Protein AF-0000000078062087 (afdb_homodimer)

Sequence (558 aa):
MLTITIFLFLLKEYSCYLVLPKPLDKKPLLRSPVNNGPIPEYFDWRDRDAVSPVVNQGVCAACWAFATTATIESHRKIYLEVKEKLSEQFLIDCDDAGMGCRDGSMLQAYANMIIKSGGILRNVDYYPYAEEQRECRWNAVLNHHATNYTTRWFENGPKPHPRPVPVVGFRRVIRDEDVMARYLYRHGPLSAAINSASMDNYTGGIDEPTEKSCSPSGLNHAVEIVGYNVYEDENGNRTPYWIIKNSWGAGWGENGYYYLVRGRNACGIASDVSFPIVGMLTITIFLFLLKEYSCYLVLPKPLDKKPLLRSPVNNGPIPEYFDWRDRDAVSPVVNQGVCAACWAFATTATIESHRKIYLEVKEKLSEQFLIDCDDAGMGCRDGSMLQAYANMIIKSGGILRNVDYYPYAEEQRECRWNAVLNHHATNYTTRWFENGPKPHPRPVPVVGFRRVIRDEDVMARYLYRHGPLSAAINSASMDNYTGGIDEPTEKSCSPSGLNHAVEIVGYNVYEDENGNRTPYWIIKNSWGAGWGENGYYYLVRGRNACGIASDVSFPIVG

Solvent-accessible surface area (backbone atoms only — not comparable to full-atom values): 30033 Å² total; per-residue (Å²): 136,84,82,78,78,76,77,73,74,73,74,70,78,52,56,51,52,55,33,56,70,61,68,87,67,91,64,76,56,81,73,65,63,81,41,85,68,82,80,65,72,60,48,52,41,65,80,67,71,30,54,73,81,60,42,60,46,73,89,24,44,32,38,28,37,48,15,45,45,49,33,49,35,18,42,32,24,69,76,66,71,40,89,66,63,58,29,43,37,53,47,32,26,54,37,79,88,36,54,20,41,71,32,50,32,49,66,56,49,54,41,44,19,46,66,70,61,41,22,48,41,37,32,90,66,49,68,72,77,71,64,55,59,50,80,58,76,72,65,56,30,59,38,72,66,22,68,59,77,46,45,60,58,63,92,71,82,75,66,80,57,74,67,43,49,40,32,38,28,38,33,55,45,57,43,37,59,69,58,45,50,47,44,33,65,18,67,33,48,30,26,24,30,22,21,54,62,58,57,77,74,49,66,62,68,76,42,74,72,50,59,88,67,17,38,46,84,52,41,71,39,37,27,26,38,44,32,36,36,65,46,66,50,98,86,66,51,74,46,41,26,34,36,28,45,41,49,69,21,47,84,32,42,55,67,14,29,46,38,35,45,51,81,71,46,47,22,13,45,34,36,30,27,30,38,73,33,60,92,136,84,81,78,76,75,77,74,75,73,74,70,79,56,56,52,51,56,29,57,68,61,68,86,66,90,64,76,56,82,72,63,67,80,42,85,69,83,80,64,74,59,48,53,41,65,81,68,72,29,55,73,79,59,42,62,46,76,89,25,45,34,39,28,37,47,15,45,46,48,33,47,36,19,41,33,24,70,76,65,70,40,88,66,61,58,30,42,37,52,44,32,25,54,38,80,88,34,55,21,42,69,30,50,31,49,66,58,48,54,41,42,18,46,66,69,61,40,23,47,41,39,31,90,67,49,68,71,78,71,63,59,58,49,78,55,74,72,60,56,29,63,36,68,63,22,63,59,76,46,46,58,61,64,90,73,82,79,65,82,56,75,66,43,49,38,31,38,29,38,35,55,46,56,43,36,59,69,58,44,52,47,44,34,63,18,67,32,46,30,26,25,30,22,22,53,61,59,56,77,76,49,67,61,68,76,42,75,70,49,58,88,68,18,38,45,83,52,41,68,40,39,27,25,38,43,30,36,36,64,46,65,48,99,86,65,52,73,45,42,26,36,34,27,44,41,49,68,22,46,84,32,42,54,68,14,29,46,36,34,43,51,82,72,46,48,21,13,45,33,34,30,28,31,38,73,33,62,91

pLDDT: mean 82.26, std 23.61, range [23.27, 98.94]

Secondary structure (DSSP, 8-state):
-----------------PPPPPPSS---SS---S--SPPPS-EEGGGGT-SPPP-B-TTS--HHHHHHHHHHHHHHHHHH-----B-HHHHHHH-SSS-TTS---HHHHHHHIIIIISEE-BGGGSPPP-SS-----------TT-SS------SSS----PPPEEEEEEEEE-S-HHHHHHHHHHH--EEEEE-GGGGGG--SSEE---TTTS-TT---EEEEEEEEEEEE-TT--EEEEEEEE-SB-TTSTBTTEEEEE-SS-GGGTTSSEEEEEE-/-----------------PPPPPPSS---SS---S--SPPPS-EEGGGGT-SPPP-B-TTS--HHHHHHHHHHHHHHHHHH-----B-HHHHHHH-SSS-TTS---HHHHHHHIIIIISEE-BGGGSPPP-SS-----------TT-SS------SSS----PPPEEEEEEEEE-S-HHHHHHHHHHH--EEEEE-GGGGGG--SSEE---TTTS-TT---EEEEEEEEEEEE-TT--EEEEEEEE-SB-TTSTBTTEEEEE-SS-GGGTTSSEEEEEE-

Foldseek 3Di:
DDPPPPPPPPPPPPLQDDDADDPPDPQDQPQFFPDDDDQDQWDFCVVVVLFDAAAALPQQLLLLLVLLQRQLQSLCCSRVVDHFAFASLLLLAPQPVAVRRPDDHNVSSLVCCQRFQQATGGCVLDDHNDSGYDHNPQQQVSVVSPPPSQPPDDDDDSPRRTHHFGFNWKDWFALFLVSVSVCCNGRHKKKWWFQCQQQVPAAEDEDEDDCVSAPLVRTRHIWIFRIKHWDADPVGDIWIWTWIAAHNALNGHPRRIHTYTDDPCGRNRSVTMMGIRGD/DPPPPPPPPPPPPPLQDDDADDPPDPDDQPQFFPDDDDQDQWDFCVVVVLFDAAAALPQQQLLLLVLLQRQLQSLCCVRVVDHFAFASLLLLAPQPVAVRRPDDHNVSSLVCCQRFQQATFGCVLDDHNDSGYDHNPQQQVSVSNPPDSCPPDDPDDRDRRTHHFGFNWKDWFALFLVSVSVCCNGRHKKKWWFQCQQQVPAAEDEDEDDCVSAPLVRTRHIWIFRIKHWDADPVGDIWIWTWIAAHNALNGHPRRIHTYTDDPCGRNRSVTMMGIRGD

Radius of gyration: 24.61 Å; Cα contacts (8 Å, |Δi|>4): 1287; chains: 2; bounding box: 65×93×92 Å

Organism: Helicoverpa armigera (NCBI:txid29058)

InterPro domains:
  IPR000668 Peptidase C1A, papain C-terminal [PF00112] (39-277)
  IPR000668 Peptidase C1A, papain C-terminal [PR00705] (57-72)
  IPR000668 Peptidase C1A, papain C-terminal [PR00705] (221-231)
  IPR000668 Peptidase C1A, papain C-terminal [PR00705] (241-247)
  IPR000668 Peptidase C1A, papain C-terminal [SM00645] (39-277)
  IPR013128 Peptidase C1A [PTHR12411] (42-270)
  IPR025660 Cysteine peptidase, histidine active site [PS00639] (219-229)
  IPR025661 Cysteine peptidase, asparagine active site [PS00640] (241-260)
  IPR038765 Papain-like cysteine peptidase superfamily [SSF54001] (11-276)
  IPR039417 Papain-like cysteine endopeptidase [cd02248] (40-276)

Nearest PDB structures (foldseek):
  1m6d-assembly1_B  TM=9.465E-01  e=9.295E-25  Homo sapiens
  1vsn-assembly1_A  TM=9.013E-01  e=5.632E-22  Homo sapiens
  4qrg-assembly1_A  TM=8.751E-01  e=4.468E-20  Carica papaya
  7pck-assembly2_B  TM=8.131E-01  e=2.627E-21  Homo sapiens
  5z5o-assembly1_A  TM=8.211E-01  e=4.574E-21  Homo sapiens

Structure (mmCIF, N/CA/C/O backbone):
data_AF-0000000078062087-model_v1
#
loop_
_entity.id
_entity.type
_entity.pdbx_description
1 polymer 'Peptidase C1A papain C-terminal domain-containing protein'
#
loop_
_atom_site.group_PDB
_atom_site.id
_atom_site.type_symbol
_atom_site.label_atom_id
_atom_site.label_alt_id
_atom_site.label_comp_id
_atom_site.label_asym_id
_atom_site.label_entity_id
_atom_site.label_seq_id
_atom_site.pdbx_PDB_ins_code
_atom_site.Cartn_x
_atom_site.Cartn_y
_atom_site.Cartn_z
_atom_site.occupancy
_atom_site.B_iso_or_equiv
_atom_site.auth_seq_id
_atom_site.auth_comp_id
_atom_site.auth_asym_id
_atom_site.auth_atom_id
_atom_site.pdbx_PDB_model_num
ATOM 1 N N . MET A 1 1 ? -20.625 53.25 -17.266 1 27.59 1 MET A N 1
ATOM 2 C CA . MET A 1 1 ? -21.141 52.031 -16.641 1 27.59 1 MET A CA 1
ATOM 3 C C . MET A 1 1 ? -20.094 50.906 -16.656 1 27.59 1 MET A C 1
ATOM 5 O O . MET A 1 1 ? -19.797 50.344 -17.703 1 27.59 1 MET A O 1
ATOM 9 N N . LEU A 1 2 ? -19.062 50.906 -15.859 1 29.78 2 LEU A N 1
ATOM 10 C CA . LEU A 1 2 ? -17.844 50.094 -15.836 1 29.78 2 LEU A CA 1
ATOM 11 C C . LEU A 1 2 ? -18.156 48.688 -15.398 1 29.78 2 LEU A C 1
ATOM 13 O O . LEU A 1 2 ? -18.688 48.469 -14.305 1 29.78 2 LEU A O 1
ATOM 17 N N . THR A 1 3 ? -18.422 47.688 -16.312 1 28.92 3 THR A N 1
ATOM 18 C CA . THR A 1 3 ? -18.734 46.281 -16.078 1 28.92 3 THR A CA 1
ATOM 19 C C . THR A 1 3 ? -17.609 45.625 -15.305 1 28.92 3 THR A C 1
ATOM 21 O O . THR A 1 3 ? -16.484 45.531 -15.781 1 28.92 3 THR A O 1
ATOM 24 N N . ILE A 1 4 ? -17.562 45.656 -13.969 1 27.16 4 ILE A N 1
ATOM 25 C CA . ILE A 1 4 ? -16.672 44.969 -13.062 1 27.16 4 ILE A CA 1
ATOM 26 C C . ILE A 1 4 ? -16.812 43.469 -13.273 1 27.16 4 ILE A C 1
ATOM 28 O O . ILE A 1 4 ? -17.875 42.875 -13.008 1 27.16 4 ILE A O 1
ATOM 32 N N . THR A 1 5 ? -16.172 42.844 -14.273 1 26.16 5 THR A N 1
ATOM 33 C CA . THR A 1 5 ? -16.078 41.406 -14.477 1 26.16 5 THR A CA 1
ATOM 34 C C . THR A 1 5 ? -15.508 40.719 -13.242 1 26.16 5 THR A C 1
ATOM 36 O O . THR A 1 5 ? -14.359 40.938 -12.867 1 26.16 5 THR A O 1
ATOM 39 N N . ILE A 1 6 ? -16.281 40.469 -12.203 1 24.42 6 ILE A N 1
ATOM 40 C CA . ILE A 1 6 ? -16 39.656 -11.016 1 24.42 6 ILE A CA 1
ATOM 41 C C . ILE A 1 6 ? -15.414 38.312 -11.43 1 24.42 6 ILE A C 1
ATOM 43 O O . ILE A 1 6 ? -16.062 37.531 -12.133 1 24.42 6 ILE A O 1
ATOM 47 N N . PHE A 1 7 ? -14.125 38.25 -11.664 1 24.33 7 PHE A N 1
ATOM 48 C CA . PHE A 1 7 ? -13.398 36.969 -11.805 1 24.33 7 PHE A CA 1
ATOM 49 C C . PHE A 1 7 ? -13.719 36.031 -10.656 1 24.33 7 PHE A C 1
ATOM 51 O O . PHE A 1 7 ? -13.32 36.281 -9.516 1 24.33 7 PHE A O 1
ATOM 58 N N . LEU A 1 8 ? -14.891 35.438 -10.625 1 23.58 8 LEU A N 1
ATOM 59 C CA . LEU A 1 8 ? -15.242 34.312 -9.773 1 23.58 8 LEU A CA 1
ATOM 60 C C . LEU A 1 8 ? -14.141 33.25 -9.797 1 23.58 8 LEU A C 1
ATOM 62 O O . LEU A 1 8 ? -13.914 32.625 -10.828 1 23.58 8 LEU A O 1
ATOM 66 N N . PHE A 1 9 ? -13.039 33.469 -9.117 1 25.88 9 PHE A N 1
ATOM 67 C CA . PHE A 1 9 ? -12.117 32.406 -8.773 1 25.88 9 PHE A CA 1
ATOM 68 C C . PHE A 1 9 ? -12.875 31.156 -8.305 1 25.88 9 PHE A C 1
ATOM 70 O O . PHE A 1 9 ? -13.484 31.172 -7.234 1 25.88 9 PHE A O 1
ATOM 77 N N . LEU A 1 10 ? -13.57 30.516 -9.18 1 26.92 10 LEU A N 1
ATOM 78 C CA . LEU A 1 10 ? -14.047 29.156 -8.938 1 26.92 10 LEU A CA 1
ATOM 79 C C . LEU A 1 10 ? -13.008 28.344 -8.188 1 26.92 10 LEU A C 1
ATOM 81 O O . LEU A 1 10 ? -11.953 28.016 -8.742 1 26.92 10 LEU A O 1
ATOM 85 N N . LEU A 1 11 ? -12.773 28.625 -6.945 1 28.72 11 LEU A N 1
ATOM 86 C CA . LEU A 1 11 ? -12.148 27.672 -6.023 1 28.72 11 LEU A CA 1
ATOM 87 C C . LEU A 1 11 ? -12.656 26.266 -6.258 1 28.72 11 LEU A C 1
ATOM 89 O O . LEU A 1 11 ? -13.805 25.953 -5.914 1 28.72 11 LEU A O 1
ATOM 93 N N . LYS A 1 12 ? -12.492 25.766 -7.391 1 30.72 12 LYS A N 1
ATOM 94 C CA . LYS A 1 12 ? -12.742 24.344 -7.602 1 30.72 12 LYS A CA 1
ATOM 95 C C . LYS A 1 12 ? -12.367 23.531 -6.363 1 30.72 12 LYS A C 1
ATOM 97 O O . LYS A 1 12 ? -11.242 23.625 -5.867 1 30.72 12 LYS A O 1
ATOM 102 N N . GLU A 1 13 ? -13.258 23.078 -5.543 1 30.64 13 GLU A N 1
ATOM 103 C CA . GLU A 1 13 ? -13.312 22.094 -4.469 1 30.64 13 GLU A CA 1
ATOM 104 C C . GLU A 1 13 ? -12.508 20.844 -4.828 1 30.64 13 GLU A C 1
ATOM 106 O O . GLU A 1 13 ? -12.883 20.094 -5.723 1 30.64 13 GLU A O 1
ATOM 111 N N . TYR A 1 14 ? -11.32 20.891 -5.055 1 31.53 14 TYR A N 1
ATOM 112 C CA . TYR A 1 14 ? -10.383 19.797 -5.25 1 31.53 14 TYR A CA 1
ATOM 113 C C . TYR A 1 14 ? -10.594 18.703 -4.203 1 31.53 14 TYR A C 1
ATOM 115 O O . TYR A 1 14 ? -10.195 18.859 -3.047 1 31.53 14 TYR A O 1
ATOM 123 N N . SER A 1 15 ? -11.789 18.062 -4.203 1 35.22 15 SER A N 1
ATOM 124 C CA . SER A 1 15 ? -12.102 17 -3.262 1 35.22 15 SER A CA 1
ATOM 125 C C . SER A 1 15 ? -11.117 15.836 -3.406 1 35.22 15 SER A C 1
ATOM 127 O O . SER A 1 15 ? -11.242 15.016 -4.316 1 35.22 15 SER A O 1
ATOM 129 N N . CYS A 1 16 ? -9.867 15.93 -3.453 1 37.03 16 CYS A N 1
ATOM 130 C CA . CYS A 1 16 ? -8.828 14.938 -3.719 1 37.03 16 CYS A CA 1
ATOM 131 C C . CYS A 1 16 ? -8.781 13.891 -2.615 1 37.03 16 CYS A C 1
ATOM 133 O O . CYS A 1 16 ? -7.887 13.039 -2.598 1 37.03 16 CYS A O 1
ATOM 135 N N . TYR A 1 17 ? -9.68 13.984 -1.591 1 40.59 17 TYR A N 1
ATOM 136 C CA . TYR A 1 17 ? -9.305 13.133 -0.466 1 40.59 17 TYR A CA 1
ATOM 137 C C . TYR A 1 17 ? -10.375 12.078 -0.197 1 40.59 17 TYR A C 1
ATOM 139 O O . TYR A 1 17 ? -11.57 12.383 -0.194 1 40.59 17 TYR A O 1
ATOM 147 N N . LEU A 1 18 ? -10.102 10.797 -0.425 1 38.03 18 LEU A N 1
ATOM 148 C CA . LEU A 1 18 ? -10.938 9.664 -0.033 1 38.03 18 LEU A CA 1
ATOM 149 C C . LEU A 1 18 ? -10.859 9.43 1.472 1 38.03 18 LEU A C 1
ATOM 151 O O . LEU A 1 18 ? -9.766 9.406 2.047 1 38.03 18 LEU A O 1
ATOM 155 N N . VAL A 1 19 ? -12.008 9.477 2.264 1 41.78 19 VAL A N 1
ATOM 156 C CA . VAL A 1 19 ? -12.055 9.266 3.705 1 41.78 19 VAL A CA 1
ATOM 157 C C . VAL A 1 19 ? -12.422 7.809 3.998 1 41.78 19 VAL A C 1
ATOM 159 O O . VAL A 1 19 ? -13.414 7.297 3.469 1 41.78 19 VAL A O 1
ATOM 162 N N . LEU A 1 20 ? -11.562 6.969 4.672 1 43.22 20 LEU A N 1
ATOM 163 C CA . LEU A 1 20 ? -11.891 5.617 5.113 1 43.22 20 LEU A CA 1
ATOM 164 C C . LEU A 1 20 ? -12.891 5.648 6.262 1 43.22 20 LEU A C 1
ATOM 166 O O . LEU A 1 20 ? -12.812 6.516 7.133 1 43.22 20 LEU A O 1
ATOM 170 N N . PRO A 1 21 ? -13.961 4.742 6.066 1 41 21 PRO A N 1
ATOM 171 C CA . PRO A 1 21 ? -14.891 4.672 7.199 1 41 21 PRO A CA 1
ATOM 172 C C . PRO A 1 21 ? -14.219 4.156 8.477 1 41 21 PRO A C 1
ATOM 174 O O . PRO A 1 21 ? -13.195 3.471 8.406 1 41 21 PRO A O 1
ATOM 177 N N . LYS A 1 22 ? -14.641 4.715 9.75 1 46.94 22 LYS A N 1
ATOM 178 C CA . LYS A 1 22 ? -14.203 4.164 11.023 1 46.94 22 LYS A CA 1
ATOM 179 C C . LYS A 1 22 ? -14.461 2.664 11.102 1 46.94 22 LYS A C 1
ATOM 181 O O . LYS A 1 22 ? -15.555 2.203 10.773 1 46.94 22 LYS A O 1
ATOM 186 N N . PRO A 1 23 ? -13.336 1.924 11.266 1 44.56 23 PRO A N 1
ATOM 187 C CA . PRO A 1 23 ? -13.633 0.497 11.406 1 44.56 23 PRO A CA 1
ATOM 188 C C . PRO A 1 23 ? -14.586 0.204 12.555 1 44.56 23 PRO A C 1
ATOM 190 O O . PRO A 1 23 ? -14.578 0.91 13.57 1 44.56 23 PRO A O 1
ATOM 193 N N . LEU A 1 24 ? -15.656 -0.459 12.266 1 39.94 24 LEU A N 1
ATOM 194 C CA . LEU A 1 24 ? -16.578 -0.866 13.312 1 39.94 24 LEU A CA 1
ATOM 195 C C . LEU A 1 24 ? -15.844 -1.556 14.453 1 39.94 24 LEU A C 1
ATOM 197 O O . LEU A 1 24 ? -16.25 -1.445 15.617 1 39.94 24 LEU A O 1
ATOM 201 N N . ASP A 1 25 ? -14.953 -2.488 14.211 1 40.25 25 ASP A N 1
ATOM 202 C CA . ASP A 1 25 ? -14.398 -3.291 15.289 1 40.25 25 ASP A CA 1
ATOM 203 C C . ASP A 1 25 ? -12.938 -2.924 15.547 1 40.25 25 ASP A C 1
ATOM 205 O O . ASP A 1 25 ? -12.18 -2.668 14.609 1 40.25 25 ASP A O 1
ATOM 209 N N . LYS A 1 26 ? -12.508 -2.506 16.922 1 42 26 LYS A N 1
ATOM 210 C CA . LYS A 1 26 ? -11.289 -2.043 17.562 1 42 26 LYS A CA 1
ATOM 211 C C . LYS A 1 26 ? -10.102 -2.924 17.188 1 42 26 LYS A C 1
ATOM 213 O O . LYS A 1 26 ? -9.094 -2.955 17.891 1 42 26 LYS A O 1
ATOM 218 N N . LYS A 1 27 ? -10.094 -3.848 16.266 1 45 27 LYS A N 1
ATOM 219 C CA . LYS A 1 27 ? -8.883 -4.66 16.172 1 45 27 LYS A CA 1
ATOM 220 C C . LYS A 1 27 ? -7.773 -3.906 15.445 1 45 27 LYS A C 1
ATOM 222 O O . LYS A 1 27 ? -8.023 -3.232 14.445 1 45 27 LYS A O 1
ATOM 227 N N . PRO A 1 28 ? -6.621 -3.844 16.094 1 45.34 28 PRO A N 1
ATOM 228 C CA . PRO A 1 28 ? -5.492 -3.068 15.57 1 45.34 28 PRO A CA 1
ATOM 229 C C . PRO A 1 28 ? -5.184 -3.393 14.109 1 45.34 28 PRO A C 1
ATOM 231 O O . PRO A 1 28 ? -5.121 -4.566 13.734 1 45.34 28 PRO A O 1
ATOM 234 N N . LEU A 1 29 ? -5.387 -2.486 13.242 1 44.94 29 LEU A N 1
ATOM 235 C CA . LEU A 1 29 ? -5.281 -2.602 11.789 1 44.94 29 LEU A CA 1
ATOM 236 C C . LEU A 1 29 ? -3.857 -2.949 11.375 1 44.94 29 LEU A C 1
ATOM 238 O O . LEU A 1 29 ? -3.609 -3.289 10.219 1 44.94 29 LEU A O 1
ATOM 242 N N . LEU A 1 30 ? -2.771 -2.244 11.93 1 49.94 30 LEU A N 1
ATOM 243 C CA . LEU A 1 30 ? -1.465 -2.621 11.406 1 49.94 30 LEU A CA 1
ATOM 244 C C . LEU A 1 30 ? -1.129 -4.062 11.766 1 49.94 30 LEU A C 1
ATOM 246 O O . LEU A 1 30 ? -0.952 -4.387 12.945 1 49.94 30 LEU A O 1
ATOM 250 N N . ARG A 1 31 ? -1.559 -5.051 10.969 1 56.91 31 ARG A N 1
ATOM 251 C CA . ARG A 1 31 ? -1.458 -6.418 11.477 1 56.91 31 ARG A CA 1
ATOM 252 C C . ARG A 1 31 ? -0.009 -6.895 11.484 1 56.91 31 ARG A C 1
ATOM 254 O O . ARG A 1 31 ? 0.631 -6.965 10.43 1 56.91 31 ARG A O 1
ATOM 261 N N . SER A 1 32 ? 0.731 -6.758 12.617 1 66.06 32 SER A N 1
ATOM 262 C CA . SER A 1 32 ? 2.014 -7.359 12.961 1 66.06 32 SER A CA 1
ATOM 263 C C . SER A 1 32 ? 2.162 -8.742 12.328 1 66.06 32 SER A C 1
ATOM 265 O O . SER A 1 32 ? 1.164 -9.398 12.023 1 66.06 32 SER A O 1
ATOM 267 N N . PRO A 1 33 ? 3.395 -8.984 11.984 1 74.31 33 PRO A N 1
ATOM 268 C CA . PRO A 1 33 ? 3.582 -10.367 11.539 1 74.31 33 PRO A CA 1
ATOM 269 C C . PRO A 1 33 ? 2.912 -11.375 12.461 1 74.31 33 PRO A C 1
ATOM 271 O O . PRO A 1 33 ? 2.898 -11.195 13.68 1 74.31 33 PRO A O 1
ATOM 274 N N . VAL A 1 34 ? 2.295 -12.312 11.844 1 84.19 34 VAL A N 1
ATOM 275 C CA . VAL A 1 34 ? 1.582 -13.32 12.617 1 84.19 34 VAL A CA 1
ATOM 276 C C . VAL A 1 34 ? 2.555 -14.406 13.07 1 84.19 34 VAL A C 1
ATOM 278 O O . VAL A 1 34 ? 2.301 -15.109 14.055 1 84.19 34 VAL A O 1
ATOM 281 N N . ASN A 1 35 ? 3.633 -14.523 12.289 1 83.19 35 ASN A N 1
ATOM 282 C CA . ASN A 1 35 ? 4.715 -15.438 12.656 1 83.19 35 ASN A CA 1
ATOM 283 C C . ASN A 1 35 ? 6.035 -14.688 12.844 1 83.19 35 ASN A C 1
ATOM 285 O O . ASN A 1 35 ? 6.449 -13.93 11.961 1 83.19 35 ASN A O 1
ATOM 289 N N . ASN A 1 36 ? 6.727 -14.852 14.031 1 79.62 36 ASN A N 1
ATOM 290 C CA . ASN A 1 36 ? 7.941 -14.102 14.328 1 79.62 36 ASN A CA 1
ATOM 291 C C . ASN A 1 36 ? 9.125 -15.023 14.594 1 79.62 36 ASN A C 1
ATOM 293 O O . ASN A 1 36 ? 10.242 -14.555 14.836 1 79.62 36 ASN A O 1
ATOM 297 N N . GLY A 1 37 ? 8.945 -16.266 14.492 1 81.56 37 GLY A N 1
ATOM 298 C CA . GLY A 1 37 ? 10.023 -17.219 14.719 1 81.56 37 GLY A CA 1
ATOM 299 C C . GLY A 1 37 ? 10.914 -17.391 13.508 1 81.56 37 GLY A C 1
ATOM 300 O O . GLY A 1 37 ? 10.766 -16.703 12.508 1 81.56 37 GLY A O 1
ATOM 301 N N . PRO A 1 38 ? 11.875 -18.281 13.695 1 90.44 38 PRO A N 1
ATOM 302 C CA . PRO A 1 38 ? 12.711 -18.625 12.539 1 90.44 38 PRO A CA 1
ATOM 303 C C . PRO A 1 38 ? 11.906 -19.219 11.383 1 90.44 38 PRO A C 1
ATOM 305 O O . PRO A 1 38 ? 10.922 -19.922 11.609 1 90.44 38 PRO A O 1
ATOM 308 N N . ILE A 1 39 ? 12.281 -18.938 10.25 1 93.19 39 ILE A N 1
ATOM 309 C CA . ILE A 1 39 ? 11.578 -19.406 9.055 1 93.19 39 ILE A CA 1
ATOM 310 C C . ILE A 1 39 ? 11.758 -20.906 8.906 1 93.19 39 ILE A C 1
ATOM 312 O O . ILE A 1 39 ? 12.875 -21.406 8.797 1 93.19 39 ILE A O 1
ATOM 316 N N . PRO A 1 40 ? 10.711 -21.672 8.914 1 96.19 40 PRO A N 1
ATOM 317 C CA . PRO A 1 40 ? 10.828 -23.125 8.742 1 96.19 40 PRO A CA 1
ATOM 318 C C . PRO A 1 40 ? 11.102 -23.531 7.293 1 96.19 40 PRO A C 1
ATOM 320 O O . PRO A 1 40 ? 10.914 -22.734 6.379 1 96.19 40 PRO A O 1
ATOM 323 N N . GLU A 1 41 ? 11.484 -24.766 7.141 1 94.94 41 GLU A N 1
ATOM 324 C CA . GLU A 1 41 ? 11.75 -25.297 5.809 1 94.94 41 GLU A CA 1
ATOM 325 C C . GLU A 1 41 ? 10.453 -25.516 5.035 1 94.94 41 GLU A C 1
ATOM 327 O O . GLU A 1 41 ? 10.438 -25.438 3.805 1 94.94 41 GLU A O 1
ATOM 332 N N . TYR A 1 42 ? 9.523 -25.875 5.828 1 97.31 42 TYR A N 1
ATOM 333 C CA . TYR A 1 42 ? 8.195 -26.078 5.27 1 97.31 42 TYR A CA 1
ATOM 334 C C . TYR A 1 42 ? 7.168 -25.188 5.949 1 97.31 42 TYR A C 1
ATOM 336 O O . TYR A 1 42 ? 7.168 -25.047 7.176 1 97.31 42 TYR A O 1
ATOM 344 N N . PHE A 1 43 ? 6.352 -24.547 5.105 1 98.44 43 PHE A N 1
ATOM 345 C CA . PHE A 1 43 ? 5.188 -23.828 5.598 1 98.44 43 PHE A CA 1
ATOM 346 C C . PHE A 1 43 ? 4.098 -23.75 4.531 1 98.44 43 PHE A C 1
ATOM 348 O O . PHE A 1 43 ? 4.383 -23.5 3.361 1 98.44 43 PHE A O 1
ATOM 355 N N . ASP A 1 44 ? 2.838 -24.078 4.949 1 98.5 44 ASP A N 1
ATOM 356 C CA . ASP A 1 44 ? 1.692 -24.109 4.047 1 98.5 44 ASP A CA 1
ATOM 357 C C . ASP A 1 44 ? 0.447 -23.531 4.715 1 98.5 44 ASP A C 1
ATOM 359 O O . ASP A 1 44 ? -0.096 -24.125 5.648 1 98.5 44 ASP A O 1
ATOM 363 N N . TRP A 1 45 ? -0.009 -22.438 4.203 1 98.69 45 TRP A N 1
ATOM 364 C CA . TRP A 1 45 ? -1.145 -21.75 4.812 1 98.69 45 TRP A CA 1
ATOM 365 C C . TRP A 1 45 ? -2.422 -22.578 4.652 1 98.69 45 TRP A C 1
ATOM 367 O O . TRP A 1 45 ? -3.412 -22.328 5.348 1 98.69 45 TRP A O 1
ATOM 377 N N . ARG A 1 46 ? -2.432 -23.516 3.67 1 98.25 46 ARG A N 1
ATOM 378 C CA . ARG A 1 46 ? -3.566 -24.422 3.561 1 98.25 46 ARG A CA 1
ATOM 379 C C . ARG A 1 46 ? -3.766 -25.203 4.852 1 98.25 46 ARG A C 1
ATOM 381 O O . ARG A 1 46 ? -4.898 -25.5 5.238 1 98.25 46 ARG A O 1
ATOM 388 N N . ASP A 1 47 ? -2.686 -25.422 5.531 1 97.25 47 ASP A N 1
ATOM 389 C CA . ASP A 1 47 ? -2.73 -26.188 6.773 1 97.25 47 ASP A CA 1
ATOM 390 C C . ASP A 1 47 ? -3.389 -25.375 7.891 1 97.25 47 ASP A C 1
ATOM 392 O O . ASP A 1 47 ? -3.76 -25.938 8.93 1 97.25 47 ASP A O 1
ATOM 396 N N . ARG A 1 48 ? -3.584 -24.141 7.719 1 95.88 48 ARG A N 1
ATOM 397 C CA . ARG A 1 48 ? -4.176 -23.266 8.719 1 95.88 48 ARG A CA 1
ATOM 398 C C . ARG A 1 48 ? -5.551 -22.766 8.281 1 95.88 48 ARG A C 1
ATOM 400 O O . ARG A 1 48 ? -6.062 -21.781 8.797 1 95.88 48 ARG A O 1
ATOM 407 N N . ASP A 1 49 ? -6.035 -23.391 7.277 1 96.94 49 ASP A N 1
ATOM 408 C CA . ASP A 1 49 ? -7.344 -23.047 6.719 1 96.94 49 ASP A CA 1
ATOM 409 C C . ASP A 1 49 ? -7.395 -21.578 6.293 1 96.94 49 ASP A C 1
ATOM 411 O O . ASP A 1 49 ? -8.406 -20.906 6.488 1 96.94 49 ASP A O 1
ATOM 415 N N . ALA A 1 50 ? -6.277 -21.109 5.766 1 98.12 50 ALA A N 1
ATOM 416 C CA . ALA A 1 50 ? -6.188 -19.688 5.438 1 98.12 50 ALA A CA 1
ATOM 417 C C . ALA A 1 50 ? -6.211 -19.484 3.924 1 98.12 50 ALA A C 1
ATOM 419 O O . ALA A 1 50 ? -5.898 -18.391 3.439 1 98.12 50 ALA A O 1
ATOM 420 N N . VAL A 1 51 ? -6.5 -20.484 3.174 1 98.69 51 VAL A N 1
ATOM 421 C CA . VAL A 1 51 ? -6.527 -20.391 1.717 1 98.69 51 VAL A CA 1
ATOM 422 C C . VAL A 1 51 ? -7.906 -20.797 1.2 1 98.69 51 VAL A C 1
ATOM 424 O O . VAL A 1 51 ? -8.398 -21.891 1.525 1 98.69 51 VAL A O 1
ATOM 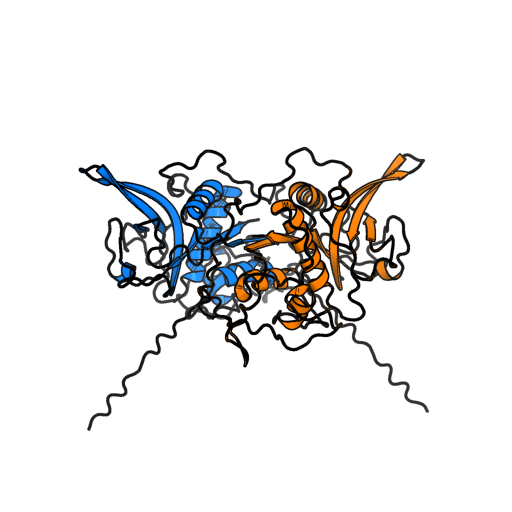427 N N . SER A 1 52 ? -8.555 -19.938 0.467 1 98.38 52 SER A N 1
ATOM 428 C CA . SER A 1 52 ? -9.875 -20.219 -0.09 1 98.38 52 SER A CA 1
ATOM 429 C C . SER A 1 52 ? -9.789 -21.281 -1.179 1 98.38 52 SER A C 1
ATOM 431 O O . SER A 1 52 ? -8.711 -21.562 -1.705 1 98.38 52 SER A O 1
ATOM 433 N N . PRO A 1 53 ? -10.859 -21.906 -1.536 1 97.81 53 PRO A N 1
ATOM 434 C CA . PRO A 1 53 ? -10.852 -22.969 -2.541 1 97.81 53 PRO A CA 1
ATOM 435 C C . PRO A 1 53 ? -10.359 -22.484 -3.906 1 97.81 53 PRO A C 1
ATOM 437 O O . PRO A 1 53 ? -10.453 -21.297 -4.219 1 97.81 53 PRO A O 1
ATOM 440 N N . VAL A 1 54 ? -9.875 -23.438 -4.652 1 98.38 54 VAL A N 1
ATOM 441 C CA . VAL A 1 54 ? -9.477 -23.172 -6.027 1 98.38 54 VAL A CA 1
ATOM 442 C C . VAL A 1 54 ? -10.703 -22.828 -6.867 1 98.38 54 VAL A C 1
ATOM 444 O O . VAL A 1 54 ? -11.742 -23.484 -6.758 1 98.38 54 VAL A O 1
ATOM 447 N N . VAL A 1 55 ? -10.562 -21.781 -7.656 1 97.56 55 VAL A N 1
ATOM 448 C CA . VAL A 1 55 ? -11.633 -21.344 -8.547 1 97.56 55 VAL A CA 1
ATOM 449 C C . VAL A 1 55 ? -11.195 -21.5 -10 1 97.56 55 VAL A C 1
ATOM 451 O O . VAL A 1 55 ? -10.07 -21.922 -10.273 1 97.56 55 VAL A O 1
ATOM 454 N N . ASN A 1 56 ? -12.109 -21.266 -10.891 1 96.62 56 ASN A N 1
ATOM 455 C CA . ASN A 1 56 ? -11.844 -21.391 -12.32 1 96.62 56 ASN A CA 1
ATOM 456 C C . ASN A 1 56 ? -12.203 -20.109 -13.07 1 96.62 56 ASN A C 1
ATOM 458 O O . ASN A 1 56 ? -13.383 -19.781 -13.227 1 96.62 56 ASN A O 1
ATOM 462 N N . GLN A 1 57 ? -11.18 -19.422 -13.617 1 94.94 57 GLN A N 1
ATOM 463 C CA . GLN A 1 57 ? -11.406 -18.156 -14.305 1 94.94 57 GLN A CA 1
ATOM 464 C C . GLN A 1 57 ? -11.93 -18.375 -15.719 1 94.94 57 GLN A C 1
ATOM 466 O O . GLN A 1 57 ? -12.438 -17.438 -16.359 1 94.94 57 GLN A O 1
ATOM 471 N N . GLY A 1 58 ? -11.766 -19.609 -16.188 1 93.06 58 GLY A N 1
ATOM 472 C CA . GLY A 1 58 ? -12.234 -19.891 -17.531 1 93.06 58 GLY A CA 1
ATOM 473 C C . GLY A 1 58 ? -11.422 -19.188 -18.594 1 93.06 58 GLY A C 1
ATOM 474 O O . GLY A 1 58 ? -10.188 -19.156 -18.547 1 93.06 58 GLY A O 1
ATOM 475 N N . VAL A 1 59 ? -12.078 -18.578 -19.578 1 89.5 59 VAL A N 1
ATOM 476 C CA . VAL A 1 59 ? -11.383 -18.047 -20.734 1 89.5 59 VAL A CA 1
ATOM 477 C C . VAL A 1 59 ? -11.117 -16.562 -20.547 1 89.5 59 VAL A C 1
ATOM 479 O O . VAL A 1 59 ? -10.477 -15.914 -21.375 1 89.5 59 VAL A O 1
ATOM 482 N N . CYS A 1 60 ? -11.672 -16.016 -19.438 1 89.81 60 CYS A N 1
ATOM 483 C CA . CYS A 1 60 ? -11.453 -14.602 -19.141 1 89.81 60 CYS A CA 1
ATOM 484 C C . CYS A 1 60 ? -10.039 -14.375 -18.609 1 89.81 60 CYS A C 1
ATOM 486 O O . CYS A 1 60 ? -9.648 -14.969 -17.609 1 89.81 60 CYS A O 1
ATOM 488 N N . ALA A 1 61 ? -9.273 -13.492 -19.312 1 88 61 ALA A N 1
ATOM 489 C CA . ALA A 1 61 ? -7.914 -13.188 -18.875 1 88 61 ALA A CA 1
ATOM 490 C C . ALA A 1 61 ? -7.918 -12.281 -17.656 1 88 61 ALA A C 1
ATOM 492 O O . ALA A 1 61 ? -7.375 -11.172 -17.688 1 88 61 ALA A O 1
ATOM 493 N N . ALA A 1 62 ? -8.516 -12.781 -16.609 1 92.94 62 ALA A N 1
ATOM 494 C CA . ALA A 1 62 ? -8.68 -11.977 -15.398 1 92.94 62 ALA A CA 1
ATOM 495 C C . ALA A 1 62 ? -7.949 -12.625 -14.219 1 92.94 62 ALA A C 1
ATOM 497 O O . ALA A 1 62 ? -8.398 -12.523 -13.078 1 92.94 62 ALA A O 1
ATOM 498 N N . CYS A 1 63 ? -6.805 -13.273 -14.562 1 94.56 63 CYS A N 1
ATOM 499 C CA . CYS A 1 63 ? -6.012 -13.906 -13.508 1 94.56 63 CYS A CA 1
ATOM 500 C C . CYS A 1 63 ? -5.609 -12.891 -12.445 1 94.56 63 CYS A C 1
ATOM 502 O O . CYS A 1 63 ? -5.473 -13.234 -11.273 1 94.56 63 CYS A O 1
ATOM 504 N N . TRP A 1 64 ? -5.453 -11.641 -12.844 1 94 64 TRP A N 1
ATOM 505 C CA . TRP A 1 64 ? -5.102 -10.578 -11.914 1 94 64 TRP A CA 1
ATOM 506 C C . TRP A 1 64 ? -6.172 -10.422 -10.836 1 94 64 TRP A C 1
ATOM 508 O O . TRP A 1 64 ? -5.855 -10.266 -9.648 1 94 64 TRP A O 1
ATOM 518 N N . ALA A 1 65 ? -7.387 -10.461 -11.234 1 96.06 65 ALA A N 1
ATOM 519 C CA . ALA A 1 65 ? -8.5 -10.312 -10.297 1 96.06 65 ALA A CA 1
ATOM 520 C C . ALA A 1 65 ? -8.609 -11.523 -9.383 1 96.06 65 ALA A C 1
ATOM 522 O O . ALA A 1 65 ? -8.883 -11.383 -8.188 1 96.06 65 ALA A O 1
ATOM 523 N N . PHE A 1 66 ? -8.359 -12.703 -9.938 1 96.88 66 PHE A N 1
ATOM 524 C CA . PHE A 1 66 ? -8.477 -13.938 -9.164 1 96.88 66 PHE A CA 1
ATOM 525 C C . PHE A 1 66 ? -7.344 -14.039 -8.148 1 96.88 66 PHE A C 1
ATOM 527 O O . PHE A 1 66 ? -7.574 -14.391 -6.988 1 96.88 66 PHE A O 1
ATOM 534 N N . ALA A 1 67 ? -6.133 -13.742 -8.602 1 97.62 67 ALA A N 1
ATOM 535 C CA . ALA A 1 67 ? -4.992 -13.797 -7.691 1 97.62 67 ALA A CA 1
ATOM 536 C C . ALA A 1 67 ? -5.141 -12.781 -6.562 1 97.62 67 ALA A C 1
ATOM 538 O O . ALA A 1 67 ? -4.918 -13.109 -5.395 1 97.62 67 ALA A O 1
ATOM 539 N N . THR A 1 68 ? -5.543 -11.547 -6.891 1 97.19 68 THR A N 1
ATOM 540 C CA . THR A 1 68 ? -5.703 -10.492 -5.902 1 97.19 68 THR A CA 1
ATOM 541 C C . THR A 1 68 ? -6.805 -10.836 -4.91 1 97.19 68 THR A C 1
ATOM 543 O O . THR A 1 68 ? -6.617 -10.719 -3.697 1 97.19 68 THR A O 1
ATOM 546 N N . THR A 1 69 ? -7.91 -11.312 -5.406 1 98.06 69 THR A N 1
ATOM 547 C CA . THR A 1 69 ? -9.047 -11.68 -4.566 1 98.06 69 THR A CA 1
ATOM 548 C C . THR A 1 69 ? -8.664 -12.805 -3.607 1 98.06 69 THR A C 1
ATOM 550 O O . THR A 1 69 ? -8.945 -12.727 -2.408 1 98.06 69 THR A O 1
ATOM 553 N N . ALA A 1 70 ? -8.031 -13.797 -4.156 1 98.62 70 ALA A N 1
ATOM 554 C CA . ALA A 1 70 ? -7.613 -14.938 -3.348 1 98.62 70 ALA A CA 1
ATOM 555 C C . ALA A 1 70 ? -6.688 -14.5 -2.217 1 98.62 70 ALA A C 1
ATOM 557 O O . ALA A 1 70 ? -6.824 -14.961 -1.08 1 98.62 70 ALA A O 1
ATOM 558 N N . THR A 1 71 ? -5.754 -13.625 -2.512 1 98.62 71 THR A N 1
ATOM 559 C CA . THR A 1 71 ? -4.789 -13.18 -1.513 1 98.62 71 THR A CA 1
ATOM 560 C C . THR A 1 71 ? -5.477 -12.352 -0.43 1 98.62 71 THR A C 1
ATOM 562 O O . THR A 1 71 ? -5.172 -12.5 0.756 1 98.62 71 THR A O 1
ATOM 565 N N . ILE A 1 72 ? -6.434 -11.492 -0.825 1 98.31 72 ILE A N 1
ATOM 566 C CA . ILE A 1 72 ? -7.195 -10.719 0.15 1 98.31 72 ILE A CA 1
ATOM 567 C C . ILE A 1 72 ? -7.98 -11.664 1.058 1 98.31 72 ILE A C 1
ATOM 569 O O . ILE A 1 72 ? -8.008 -11.477 2.277 1 98.31 72 ILE A O 1
ATOM 573 N N . GLU A 1 73 ? -8.586 -12.711 0.482 1 98.62 73 GLU A N 1
ATOM 574 C CA . GLU A 1 73 ? -9.328 -13.688 1.272 1 98.62 73 GLU A CA 1
ATOM 575 C C . GLU A 1 73 ? -8.438 -14.352 2.314 1 98.62 73 GLU A C 1
ATOM 577 O O . GLU A 1 73 ? -8.82 -14.492 3.477 1 98.62 73 GLU A O 1
ATOM 582 N N . SER A 1 74 ? -7.281 -14.703 1.868 1 98.5 74 SER A N 1
ATOM 583 C CA . SER A 1 74 ? -6.34 -15.336 2.785 1 98.5 74 SER A CA 1
ATOM 584 C C . SER A 1 74 ? -5.969 -14.406 3.93 1 98.5 74 SER A C 1
ATOM 586 O O . SER A 1 74 ? -5.98 -14.805 5.098 1 98.5 74 SER A O 1
ATOM 588 N N . HIS A 1 75 ? -5.664 -13.203 3.629 1 97.25 75 HIS A N 1
ATOM 589 C CA . HIS A 1 75 ? -5.223 -12.258 4.648 1 97.25 75 HIS A CA 1
ATOM 590 C C . HIS A 1 75 ? -6.355 -11.898 5.602 1 97.25 75 HIS A C 1
ATOM 592 O O . HIS A 1 75 ? -6.125 -11.664 6.789 1 97.25 75 HIS A O 1
ATOM 598 N N . ARG A 1 76 ? -7.578 -11.891 5.133 1 96 76 ARG A N 1
ATOM 599 C CA . ARG A 1 76 ? -8.703 -11.641 6.023 1 96 76 ARG A CA 1
ATOM 600 C C . ARG A 1 76 ? -8.898 -12.797 7.004 1 96 76 ARG A C 1
ATOM 602 O O . ARG A 1 76 ? -9.234 -12.578 8.172 1 96 76 ARG A O 1
ATOM 609 N N . LYS A 1 77 ? -8.727 -13.961 6.457 1 96.12 77 LYS A N 1
ATOM 610 C CA . LYS A 1 77 ? -8.781 -15.109 7.363 1 96.12 77 LYS A CA 1
ATOM 611 C C . LYS A 1 77 ? -7.68 -15.031 8.414 1 96.12 77 LYS A C 1
ATOM 613 O O . LYS A 1 77 ? -7.93 -15.258 9.602 1 96.12 77 LYS A O 1
ATOM 618 N N . ILE A 1 78 ? -6.512 -14.68 8.016 1 95.38 78 ILE A N 1
ATOM 619 C CA . ILE A 1 78 ? -5.336 -14.688 8.883 1 95.38 78 ILE A CA 1
ATOM 620 C C . ILE A 1 78 ? -5.457 -13.586 9.922 1 95.38 78 ILE A C 1
ATOM 622 O O . ILE A 1 78 ? -5.219 -13.812 11.109 1 95.38 78 ILE A O 1
ATOM 626 N N . TYR A 1 79 ? -5.914 -12.438 9.555 1 91.62 79 TYR A N 1
ATOM 627 C CA . TYR A 1 79 ? -5.801 -11.281 10.438 1 91.62 79 TYR A CA 1
ATOM 628 C C . TYR A 1 79 ? -7.145 -10.961 11.086 1 91.62 79 TYR A C 1
ATOM 630 O O . TYR A 1 79 ? -7.191 -10.352 12.156 1 91.62 79 TYR A O 1
ATOM 638 N N . LEU A 1 80 ? -8.211 -11.352 10.438 1 90.81 80 LEU A N 1
ATOM 639 C CA . LEU A 1 80 ? -9.531 -10.984 10.953 1 90.81 80 LEU A CA 1
ATOM 640 C C . LEU A 1 80 ? -10.336 -12.227 11.312 1 90.81 80 LEU A C 1
ATOM 642 O O . LEU A 1 80 ? -11.445 -12.117 11.836 1 90.81 80 LEU A O 1
ATOM 646 N N . GLU A 1 81 ? -9.805 -13.398 11 1 93.19 81 GLU A N 1
ATOM 647 C CA . GLU A 1 81 ? -10.453 -14.68 11.281 1 93.19 81 GLU A CA 1
ATOM 648 C C . GLU A 1 81 ? -11.812 -14.773 10.602 1 93.19 81 GLU A C 1
ATOM 650 O O . GLU A 1 81 ? -12.773 -15.266 11.195 1 93.19 81 GLU A O 1
ATOM 655 N N . VAL A 1 82 ? -11.852 -14.234 9.391 1 93.31 82 VAL A N 1
ATOM 656 C CA . VAL A 1 82 ? -13.086 -14.289 8.617 1 93.31 82 VAL A CA 1
ATOM 657 C C . VAL A 1 82 ? -12.859 -15.094 7.34 1 93.31 82 VAL A C 1
ATOM 659 O O . VAL A 1 82 ? -11.922 -14.828 6.586 1 93.31 82 VAL A O 1
ATOM 662 N N . LYS A 1 83 ? -13.656 -16.109 7.215 1 94.12 83 LYS A N 1
ATOM 663 C CA . LYS A 1 83 ? -13.672 -16.906 5.992 1 94.12 83 LYS A CA 1
ATOM 664 C C . LYS A 1 83 ? -14.781 -16.453 5.051 1 94.12 83 LYS A C 1
ATOM 666 O O . LYS A 1 83 ? -15.969 -16.547 5.387 1 94.12 83 LYS A O 1
ATOM 671 N N . GLU A 1 84 ? -14.422 -15.836 3.98 1 94.06 84 GLU A N 1
ATOM 672 C CA . GLU A 1 84 ? -15.43 -15.336 3.053 1 94.06 84 GLU A CA 1
ATOM 673 C C . GLU A 1 84 ? -14.938 -15.391 1.611 1 94.06 84 GLU A C 1
ATOM 675 O O . GLU A 1 84 ? -13.727 -15.445 1.369 1 94.06 84 GLU A O 1
ATOM 680 N N . LYS A 1 85 ? -15.906 -15.477 0.724 1 97.44 85 LYS A N 1
ATOM 681 C CA . LYS A 1 85 ? -15.633 -15.391 -0.708 1 97.44 85 LYS A CA 1
ATOM 682 C C . LYS A 1 85 ? -15.891 -13.977 -1.234 1 97.44 85 LYS A C 1
ATOM 684 O O . LYS A 1 85 ? -16.938 -13.391 -0.964 1 97.44 85 LYS A O 1
ATOM 689 N N . LEU A 1 86 ? -14.883 -13.492 -1.903 1 98.06 86 LEU A N 1
ATOM 690 C CA . LEU A 1 86 ? -14.992 -12.141 -2.459 1 98.06 86 LEU A CA 1
ATOM 691 C C . LEU A 1 86 ? -15.281 -12.195 -3.955 1 98.06 86 LEU A C 1
ATOM 693 O O . LEU A 1 86 ? -15.273 -13.273 -4.555 1 98.06 86 LEU A O 1
ATOM 697 N N . SER A 1 87 ? -15.523 -11.039 -4.504 1 96.5 87 SER A N 1
ATOM 698 C CA . SER A 1 87 ? -16.078 -11.016 -5.855 1 96.5 87 SER A CA 1
ATOM 699 C C . SER A 1 87 ? -15.008 -10.648 -6.883 1 96.5 87 SER A C 1
ATOM 701 O O . SER A 1 87 ? -14.688 -9.477 -7.055 1 96.5 87 SER A O 1
ATOM 703 N N . GLU A 1 88 ? -14.555 -11.711 -7.605 1 96.38 88 GLU A N 1
ATOM 704 C CA . GLU A 1 88 ? -13.703 -11.438 -8.758 1 96.38 88 GLU A CA 1
ATOM 705 C C . GLU A 1 88 ? -14.438 -10.602 -9.805 1 96.38 88 GLU A C 1
ATOM 707 O O . GLU A 1 88 ? -13.844 -9.727 -10.438 1 96.38 88 GLU A O 1
ATOM 712 N N . GLN A 1 89 ? -15.695 -10.82 -9.961 1 94.94 89 GLN A N 1
ATOM 713 C CA . GLN A 1 89 ? -16.484 -10.109 -10.961 1 94.94 89 GLN A CA 1
ATOM 714 C C . GLN A 1 89 ? -16.547 -8.617 -10.664 1 94.94 89 GLN A C 1
ATOM 716 O O . GLN A 1 89 ? -16.562 -7.797 -11.578 1 94.94 89 GLN A O 1
ATOM 721 N N . PHE A 1 90 ? -16.625 -8.266 -9.406 1 94.81 90 PHE A N 1
ATOM 722 C CA . PHE A 1 90 ? -16.609 -6.859 -9.023 1 94.81 90 PHE A CA 1
ATOM 723 C C . PHE A 1 90 ? -15.352 -6.176 -9.547 1 94.81 90 PHE A C 1
ATOM 725 O O . PHE A 1 90 ? -15.422 -5.086 -10.117 1 94.81 90 PHE A O 1
ATOM 732 N N . LEU A 1 91 ? -14.188 -6.848 -9.352 1 95 91 LEU A N 1
ATOM 733 C CA . LEU A 1 91 ? -12.93 -6.277 -9.836 1 95 91 LEU A CA 1
ATOM 734 C C . LEU A 1 91 ? -12.922 -6.207 -11.359 1 95 91 LEU A C 1
ATOM 736 O O . LEU A 1 91 ? -12.516 -5.191 -11.93 1 95 91 LEU A O 1
ATOM 740 N N . ILE A 1 92 ? -13.367 -7.246 -12 1 93.44 92 ILE A N 1
ATOM 741 C CA . ILE A 1 92 ? -13.375 -7.316 -13.453 1 93.44 92 ILE A CA 1
ATOM 742 C C . ILE A 1 92 ? -14.234 -6.184 -14.016 1 93.44 92 ILE A C 1
ATOM 744 O O . ILE A 1 92 ? -13.828 -5.512 -14.969 1 93.44 92 ILE A O 1
ATOM 748 N N . ASP A 1 93 ? -15.359 -5.926 -13.383 1 91.44 93 ASP A N 1
ATOM 749 C CA . ASP A 1 93 ? -16.312 -4.945 -13.891 1 91.44 93 ASP A CA 1
ATOM 750 C C . ASP A 1 93 ? -15.891 -3.523 -13.531 1 91.44 93 ASP A C 1
ATOM 752 O O . ASP A 1 93 ? -16.078 -2.594 -14.32 1 91.44 93 ASP A O 1
ATOM 756 N N . CYS A 1 94 ? -15.32 -3.387 -12.375 1 89.38 94 CYS A N 1
ATOM 757 C CA . CYS A 1 94 ? -15.32 -2.039 -11.812 1 89.38 94 CYS A CA 1
ATOM 758 C C . CYS A 1 94 ? -13.906 -1.482 -11.734 1 89.38 94 CYS A C 1
ATOM 760 O O . CYS A 1 94 ? -13.711 -0.303 -11.438 1 89.38 94 CYS A O 1
ATOM 762 N N . ASP A 1 95 ? -12.898 -2.299 -11.922 1 85.31 95 ASP A N 1
ATOM 763 C CA . ASP A 1 95 ? -11.547 -1.759 -12.008 1 85.31 95 ASP A CA 1
ATOM 764 C C . ASP A 1 95 ? -11.336 -1.005 -13.32 1 85.31 95 ASP A C 1
ATOM 766 O O . ASP A 1 95 ? -11.312 -1.611 -14.391 1 85.31 95 ASP A O 1
ATOM 770 N N . ASP A 1 96 ? -11.258 0.225 -13.305 1 74.25 96 ASP A N 1
ATOM 771 C CA . ASP A 1 96 ? -11.266 1.053 -14.508 1 74.25 96 ASP A CA 1
ATOM 772 C C . ASP A 1 96 ? -9.906 1.035 -15.203 1 74.25 96 ASP A C 1
ATOM 774 O O . ASP A 1 96 ? -9.781 1.466 -16.344 1 74.25 96 ASP A O 1
ATOM 778 N N . ALA A 1 97 ? -8.938 0.697 -14.484 1 67.62 97 ALA A N 1
ATOM 779 C CA . ALA A 1 97 ? -7.621 0.681 -15.109 1 67.62 97 ALA A CA 1
ATOM 780 C C . ALA A 1 97 ? -7.402 -0.61 -15.898 1 67.62 97 ALA A C 1
ATOM 782 O O . ALA A 1 97 ? -6.621 -0.64 -16.844 1 67.62 97 ALA A O 1
ATOM 783 N N . GLY A 1 98 ? -8.094 -1.604 -15.414 1 64.81 98 GLY A N 1
ATOM 784 C CA . GLY A 1 98 ? -8.008 -2.865 -16.125 1 64.81 98 GLY A CA 1
ATOM 785 C C . GLY A 1 98 ? -8.969 -2.953 -17.297 1 64.81 98 GLY A C 1
ATOM 786 O O . GLY A 1 98 ? -9.906 -2.16 -17.406 1 64.81 98 GLY A O 1
ATOM 787 N N . MET A 1 99 ? -8.508 -3.889 -18.172 1 72.81 99 MET A N 1
ATOM 788 C CA . MET A 1 99 ? -9.391 -4.164 -19.297 1 72.81 99 MET A CA 1
ATOM 789 C C . MET A 1 99 ? -10.156 -5.465 -19.094 1 72.81 99 MET A C 1
ATOM 791 O O . MET A 1 99 ? -10.336 -6.25 -20.031 1 72.81 99 MET A O 1
ATOM 795 N N . GLY A 1 100 ? -10.445 -5.59 -17.844 1 80.94 100 GLY A N 1
ATOM 796 C CA . GLY A 1 100 ? -11.297 -6.719 -17.5 1 80.94 100 GLY A CA 1
ATOM 797 C C . GLY A 1 100 ? -10.695 -8.055 -17.875 1 80.94 100 GLY A C 1
ATOM 798 O O . GLY A 1 100 ? -9.82 -8.57 -17.188 1 80.94 100 GLY A O 1
ATOM 799 N N . CYS A 1 101 ? -11.188 -8.594 -19 1 85.25 101 CYS A N 1
ATOM 800 C CA . CYS A 1 101 ? -10.766 -9.914 -19.438 1 85.25 101 CYS A CA 1
ATOM 801 C C . CYS A 1 101 ? -9.68 -9.82 -20.5 1 85.25 101 CYS A C 1
ATOM 803 O O . CYS A 1 101 ? -9.438 -10.773 -21.25 1 85.25 101 CYS A O 1
ATOM 805 N N . ARG A 1 102 ? -9 -8.734 -20.594 1 78.75 102 ARG A N 1
ATOM 806 C CA . ARG A 1 102 ? -7.922 -8.602 -21.562 1 78.75 102 ARG A CA 1
ATOM 807 C C . ARG A 1 102 ? -6.594 -8.328 -20.875 1 78.75 102 ARG A C 1
ATOM 809 O O . ARG A 1 102 ? -5.555 -8.852 -21.281 1 78.75 102 ARG A O 1
ATOM 816 N N . ASP A 1 103 ? -6.742 -7.461 -19.891 1 78.56 103 ASP A N 1
ATOM 817 C CA . ASP A 1 103 ? -5.52 -7.09 -19.172 1 78.56 103 ASP A CA 1
ATOM 818 C C . ASP A 1 103 ? -5.832 -6.574 -17.781 1 78.56 103 ASP A C 1
ATOM 820 O O . ASP A 1 103 ? -6.953 -6.148 -17.5 1 78.56 103 ASP A O 1
ATOM 824 N N . GLY A 1 104 ? -4.77 -6.762 -16.969 1 84.31 104 GLY A N 1
ATOM 825 C CA . GLY A 1 104 ? -4.879 -6.203 -15.625 1 84.31 104 GLY A CA 1
ATOM 826 C C . GLY A 1 104 ? -3.604 -6.336 -14.82 1 84.31 104 GLY A C 1
ATOM 827 O O . GLY A 1 104 ? -2.648 -6.98 -15.258 1 84.31 104 GLY A O 1
ATOM 828 N N . SER A 1 105 ? -3.602 -5.617 -13.75 1 87.19 105 SER A N 1
ATOM 829 C CA . SER A 1 105 ? -2.463 -5.574 -12.844 1 87.19 105 SER A CA 1
ATOM 830 C C . SER A 1 105 ? -2.908 -5.742 -11.391 1 87.19 105 SER A C 1
ATOM 832 O O . SER A 1 105 ? -3.865 -5.098 -10.953 1 87.19 105 SER A O 1
ATOM 834 N N . MET A 1 106 ? -2.17 -6.688 -10.758 1 92.62 106 MET A N 1
ATOM 835 C CA . MET A 1 106 ? -2.482 -6.883 -9.344 1 92.62 106 MET A CA 1
ATOM 836 C C . MET A 1 106 ? -2.215 -5.609 -8.547 1 92.62 106 MET A C 1
ATOM 838 O O . MET A 1 106 ? -3.014 -5.23 -7.691 1 92.62 106 MET A O 1
ATOM 842 N N . LEU A 1 107 ? -1.092 -4.945 -8.883 1 91.62 107 LEU A N 1
ATOM 843 C CA . LEU A 1 107 ? -0.726 -3.727 -8.172 1 91.62 107 LEU A CA 1
ATOM 844 C C . LEU A 1 107 ? -1.756 -2.627 -8.406 1 91.62 107 LEU A C 1
ATOM 846 O O . LEU A 1 107 ? -2.15 -1.927 -7.477 1 91.62 107 LEU A O 1
ATOM 850 N N . GLN A 1 108 ? -2.148 -2.527 -9.648 1 90.44 108 GLN A N 1
ATOM 851 C CA . GLN A 1 108 ? -3.162 -1.53 -9.977 1 90.44 108 GLN A CA 1
ATOM 852 C C . GLN A 1 108 ? -4.488 -1.848 -9.297 1 90.44 108 GLN A C 1
ATOM 854 O O . GLN A 1 108 ? -5.195 -0.941 -8.852 1 90.44 108 GLN A O 1
ATOM 859 N N . ALA A 1 109 ? -4.785 -3.094 -9.266 1 93.19 109 ALA A N 1
ATOM 860 C CA . ALA A 1 109 ? -6.016 -3.506 -8.594 1 93.19 109 ALA A CA 1
ATOM 861 C C . ALA A 1 109 ? -5.992 -3.121 -7.121 1 93.19 109 ALA A C 1
ATOM 863 O O . ALA A 1 109 ? -6.961 -2.559 -6.602 1 93.19 109 ALA A O 1
ATOM 864 N N . TYR A 1 110 ? -4.902 -3.438 -6.434 1 94.56 110 TYR A N 1
ATOM 865 C CA . TYR A 1 110 ? -4.766 -3.045 -5.035 1 94.56 110 TYR A CA 1
ATOM 866 C C . TYR A 1 110 ? -4.895 -1.533 -4.879 1 94.56 110 TYR A C 1
ATOM 868 O O . TYR A 1 110 ? -5.621 -1.053 -4.008 1 94.56 110 TYR A O 1
ATOM 876 N N . ALA A 1 111 ? -4.195 -0.793 -5.715 1 91.31 111 ALA A N 1
ATOM 877 C CA . ALA A 1 111 ? -4.227 0.666 -5.645 1 91.31 111 ALA A CA 1
ATOM 878 C C . ALA A 1 111 ? -5.648 1.193 -5.816 1 91.31 111 ALA A C 1
ATOM 880 O O . ALA A 1 111 ? -6.102 2.035 -5.039 1 91.31 111 ALA A O 1
ATOM 881 N N . ASN A 1 112 ? -6.332 0.677 -6.789 1 90.12 112 ASN A N 1
ATOM 882 C CA . ASN A 1 112 ? -7.688 1.139 -7.066 1 90.12 112 ASN A CA 1
ATOM 883 C C . ASN A 1 112 ? -8.641 0.816 -5.918 1 90.12 112 ASN A C 1
ATOM 885 O O . ASN A 1 112 ? -9.523 1.607 -5.602 1 90.12 112 ASN A O 1
ATOM 889 N N . MET A 1 113 ? -8.469 -0.316 -5.309 1 91.44 113 MET A N 1
ATOM 890 C CA . MET A 1 113 ? -9.289 -0.66 -4.152 1 91.44 113 MET A CA 1
ATOM 891 C C . MET A 1 113 ? -9.094 0.346 -3.023 1 91.44 113 MET A C 1
ATOM 893 O O . MET A 1 113 ? -10.055 0.731 -2.354 1 91.44 113 MET A O 1
ATOM 897 N N . ILE A 1 114 ? -7.898 0.803 -2.869 1 90.19 114 ILE A N 1
ATOM 898 C CA . ILE A 1 114 ? -7.566 1.684 -1.755 1 90.19 114 ILE A CA 1
ATOM 899 C C . ILE A 1 114 ? -8.039 3.104 -2.059 1 90.19 114 ILE A C 1
ATOM 901 O O . ILE A 1 114 ? -8.586 3.783 -1.185 1 90.19 114 ILE A O 1
ATOM 905 N N . ILE A 1 115 ? -7.898 3.531 -3.291 1 86.25 115 ILE A N 1
ATOM 906 C CA . ILE A 1 115 ? -8.062 4.938 -3.645 1 86.25 115 ILE A CA 1
ATOM 907 C C . ILE A 1 115 ? -9.508 5.195 -4.074 1 86.25 115 ILE A C 1
ATOM 909 O O . ILE A 1 115 ? -10.047 6.281 -3.848 1 86.25 115 ILE A O 1
ATOM 913 N N . LYS A 1 116 ? -10.141 4.152 -4.621 1 85.88 116 LYS A N 1
ATOM 914 C CA . LYS A 1 116 ? -11.422 4.41 -5.273 1 85.88 116 LYS A CA 1
ATOM 915 C C . LYS A 1 116 ? -12.562 3.689 -4.555 1 85.88 116 LYS A C 1
ATOM 917 O O . LYS A 1 116 ? -13.438 4.328 -3.973 1 85.88 116 LYS A O 1
ATOM 922 N N . SER A 1 117 ? -12.438 2.393 -4.438 1 85.06 117 SER A N 1
ATOM 923 C CA . SER A 1 117 ? -13.609 1.659 -3.98 1 85.06 117 SER A CA 1
ATOM 924 C C . SER A 1 117 ? -13.562 1.417 -2.477 1 85.06 117 SER A C 1
ATOM 926 O O . SER A 1 117 ? -14.57 1.032 -1.873 1 85.06 117 SER A O 1
ATOM 928 N N . GLY A 1 118 ? -12.406 1.648 -1.897 1 85.69 118 GLY A N 1
ATOM 929 C CA . GLY A 1 118 ? -12.258 1.364 -0.479 1 85.69 118 GLY A CA 1
ATOM 930 C C . GLY A 1 118 ? -12.055 -0.11 -0.185 1 85.69 118 GLY A C 1
ATOM 931 O O . GLY A 1 118 ? -11.93 -0.505 0.977 1 85.69 118 GLY A O 1
ATOM 932 N N . GLY A 1 119 ? -12.148 -0.932 -1.185 1 92.56 119 GLY A N 1
ATOM 933 C CA . GLY A 1 119 ? -11.984 -2.365 -1.011 1 92.56 119 GLY A CA 1
ATOM 934 C C . GLY A 1 119 ? -12.656 -3.18 -2.1 1 92.56 119 GLY A C 1
ATOM 935 O O . GLY A 1 119 ? -12.695 -2.764 -3.26 1 92.56 119 GLY A O 1
ATOM 936 N N . ILE A 1 120 ? -13.055 -4.359 -1.726 1 94.38 120 ILE A N 1
ATOM 937 C CA . ILE A 1 120 ? -13.656 -5.297 -2.666 1 94.38 120 ILE A CA 1
ATOM 938 C C . ILE A 1 120 ? -14.969 -5.832 -2.092 1 94.38 120 ILE A C 1
ATOM 940 O O . ILE A 1 120 ? -15.078 -6.035 -0.88 1 94.38 120 ILE A O 1
ATOM 944 N N . LEU A 1 121 ? -15.969 -6.066 -2.947 1 93.75 121 LEU A N 1
ATOM 945 C CA . LEU A 1 121 ? -17.25 -6.586 -2.488 1 93.75 121 LEU A CA 1
ATOM 946 C C . LEU A 1 121 ? -17.188 -8.094 -2.27 1 93.75 121 LEU A C 1
ATOM 948 O O . LEU A 1 121 ? -16.406 -8.789 -2.936 1 93.75 121 LEU A O 1
ATOM 952 N N . ARG A 1 122 ? -18 -8.539 -1.327 1 95.12 122 ARG A N 1
ATOM 953 C CA . ARG A 1 122 ? -18.219 -9.977 -1.182 1 95.12 122 ARG A CA 1
ATOM 954 C C . ARG A 1 122 ? -18.922 -10.547 -2.402 1 95.12 122 ARG A C 1
ATOM 956 O O . ARG A 1 122 ? -19.719 -9.852 -3.049 1 95.12 122 ARG A O 1
ATOM 963 N N . ASN A 1 123 ? -18.578 -11.805 -2.662 1 95.19 123 ASN A N 1
ATOM 964 C CA . ASN A 1 123 ? -19.203 -12.477 -3.795 1 95.19 123 ASN A CA 1
ATOM 965 C C . ASN A 1 123 ? -20.734 -12.414 -3.711 1 95.19 123 ASN A C 1
ATOM 967 O O . ASN A 1 123 ? -21.406 -12.164 -4.715 1 95.19 123 ASN A O 1
ATOM 971 N N . VAL A 1 124 ? -21.344 -12.555 -2.533 1 92.88 124 VAL A N 1
ATOM 972 C CA . VAL A 1 124 ? -22.781 -12.602 -2.312 1 92.88 124 VAL A CA 1
ATOM 973 C C . VAL A 1 124 ? -23.375 -11.203 -2.504 1 92.88 124 VAL A C 1
ATOM 975 O O . VAL A 1 124 ? -24.578 -11.055 -2.67 1 92.88 124 VAL A O 1
ATOM 978 N N . ASP A 1 125 ? -22.531 -10.195 -2.463 1 90.5 125 ASP A N 1
ATOM 979 C CA . ASP A 1 125 ? -23.016 -8.812 -2.502 1 90.5 125 ASP A CA 1
ATOM 980 C C . ASP A 1 125 ? -22.875 -8.227 -3.906 1 90.5 125 ASP A C 1
ATOM 982 O O . ASP A 1 125 ? -23.094 -7.031 -4.105 1 90.5 125 ASP A O 1
ATOM 986 N N . TYR A 1 126 ? -22.438 -8.977 -4.828 1 91.81 126 TYR A N 1
ATOM 987 C CA . TYR A 1 126 ? -22.297 -8.547 -6.215 1 91.81 126 TYR A CA 1
ATOM 988 C C . TYR A 1 126 ? -22.844 -9.609 -7.168 1 91.81 126 TYR A C 1
ATOM 990 O O . TYR A 1 126 ? -23.344 -10.648 -6.734 1 91.81 126 TYR A O 1
ATOM 998 N N . TYR A 1 127 ? -22.797 -9.359 -8.461 1 91.94 127 TYR A N 1
ATOM 999 C CA . TYR A 1 127 ? -23.266 -10.289 -9.477 1 91.94 127 TYR A CA 1
ATOM 1000 C C . TYR A 1 127 ? -22.328 -11.484 -9.617 1 91.94 127 TYR A C 1
ATOM 1002 O O . TYR A 1 127 ? -21.109 -11.352 -9.414 1 91.94 127 TYR A O 1
ATOM 1010 N N . PRO A 1 128 ? -22.797 -12.625 -9.969 1 94.62 128 PRO A N 1
ATOM 1011 C CA . PRO A 1 128 ? -21.953 -13.82 -10.133 1 94.62 128 PRO A CA 1
ATOM 1012 C C . PRO A 1 128 ? -20.922 -13.656 -11.242 1 94.62 128 PRO A C 1
ATOM 1014 O O . PRO A 1 128 ? -21.109 -12.852 -12.156 1 94.62 128 PRO A O 1
ATOM 1017 N N . TYR A 1 129 ? -19.922 -14.445 -11.109 1 95.62 129 TYR A N 1
ATOM 1018 C CA . TYR A 1 129 ? -18.875 -14.445 -12.133 1 95.62 129 TYR A CA 1
ATOM 1019 C C . TYR A 1 129 ? -19.453 -14.758 -13.508 1 95.62 129 TYR A C 1
ATOM 1021 O O . TYR A 1 129 ? -20.141 -15.758 -13.68 1 95.62 129 TYR A O 1
ATOM 1029 N N . ALA A 1 130 ? -19.141 -13.906 -14.586 1 94.25 130 ALA A N 1
ATOM 1030 C CA . ALA A 1 130 ? -19.781 -13.992 -15.898 1 94.25 130 ALA A CA 1
ATOM 1031 C C . ALA A 1 130 ? -18.766 -14.391 -16.969 1 94.25 130 ALA A C 1
ATOM 1033 O O . ALA A 1 130 ? -19.125 -14.57 -18.141 1 94.25 130 ALA A O 1
ATOM 1034 N N . GLU A 1 131 ? -17.516 -14.531 -16.625 1 92.25 131 GLU A N 1
ATOM 1035 C CA . GLU A 1 131 ? -16.438 -14.859 -17.547 1 92.25 131 GLU A CA 1
ATOM 1036 C C . GLU A 1 131 ? -16.297 -13.805 -18.641 1 92.25 131 GLU A C 1
ATOM 1038 O O . GLU A 1 131 ? -15.953 -14.125 -19.781 1 92.25 131 GLU A O 1
ATOM 1043 N N . GLU A 1 132 ? -16.719 -12.625 -18.344 1 91.81 132 GLU A N 1
ATOM 1044 C CA . GLU A 1 132 ? -16.547 -11.445 -19.172 1 91.81 132 GLU A CA 1
ATOM 1045 C C . GLU A 1 132 ? -16.688 -10.164 -18.359 1 91.81 132 GLU A C 1
ATOM 1047 O O . GLU A 1 132 ? -17.234 -10.18 -17.25 1 91.81 132 GLU A O 1
ATOM 1052 N N . GLN A 1 133 ? -16.109 -9.156 -18.969 1 92.31 133 GLN A N 1
ATOM 1053 C CA . GLN A 1 133 ? -16.297 -7.867 -18.312 1 92.31 133 GLN A CA 1
ATOM 1054 C C . GLN A 1 133 ? -17.656 -7.277 -18.641 1 92.31 133 GLN A C 1
ATOM 1056 O O . GLN A 1 133 ? -18.078 -7.25 -19.812 1 92.31 133 GLN A O 1
ATOM 1061 N N . ARG A 1 134 ? -18.328 -6.871 -17.672 1 91.31 134 ARG A N 1
ATOM 1062 C CA . ARG A 1 134 ? -19.578 -6.137 -17.797 1 91.31 134 ARG A CA 1
ATOM 1063 C C . ARG A 1 134 ? -19.438 -4.715 -17.266 1 91.31 134 ARG A C 1
ATOM 1065 O O . ARG A 1 134 ? -18.391 -4.348 -16.734 1 91.31 134 ARG A O 1
ATOM 1072 N N . GLU A 1 135 ? -20.469 -3.904 -17.531 1 87.38 135 GLU A N 1
ATOM 1073 C CA . GLU A 1 135 ? -20.484 -2.574 -16.922 1 87.38 135 GLU A CA 1
ATOM 1074 C C . GLU A 1 135 ? -20.5 -2.658 -15.398 1 87.38 135 GLU A C 1
ATOM 1076 O O . GLU A 1 135 ? -21.172 -3.52 -14.828 1 87.38 135 GLU A O 1
ATOM 1081 N N . CYS A 1 136 ? -19.672 -1.775 -14.859 1 87.5 136 CYS A N 1
ATOM 1082 C CA . CYS A 1 136 ? -19.703 -1.729 -13.406 1 87.5 136 CYS A CA 1
ATOM 1083 C C . CYS A 1 136 ? -21.109 -1.392 -12.898 1 87.5 136 CYS A C 1
ATOM 1085 O O . CYS A 1 136 ? -21.656 -0.339 -13.227 1 87.5 136 CYS A O 1
ATOM 1087 N N . ARG A 1 137 ? -21.672 -2.211 -12.148 1 80.88 137 ARG A N 1
ATOM 1088 C CA . ARG A 1 137 ? -23.047 -2.059 -11.672 1 80.88 137 ARG A CA 1
ATOM 1089 C C . ARG A 1 137 ? -23.078 -1.744 -10.18 1 80.88 137 ARG A C 1
ATOM 1091 O O . ARG A 1 137 ? -24.094 -1.922 -9.523 1 80.88 137 ARG A O 1
ATOM 1098 N N . TRP A 1 138 ? -21.891 -1.589 -9.719 1 77.94 138 TRP A N 1
ATOM 1099 C CA . TRP A 1 138 ? -21.828 -1.132 -8.336 1 77.94 138 TRP A CA 1
ATOM 1100 C C . TRP A 1 138 ? -22.172 0.35 -8.234 1 77.94 138 TRP A C 1
ATOM 1102 O O . TRP A 1 138 ? -21.562 1.186 -8.898 1 77.94 138 TRP A O 1
ATOM 1112 N N . ASN A 1 139 ? -23.438 0.697 -8.227 1 60.12 139 ASN A N 1
ATOM 1113 C CA . ASN A 1 139 ? -23.812 2.096 -8.055 1 60.12 139 ASN A CA 1
ATOM 1114 C C . ASN A 1 139 ? -23.234 2.682 -6.773 1 60.12 139 ASN A C 1
ATOM 1116 O O . ASN A 1 139 ? -23.797 2.49 -5.691 1 60.12 139 ASN A O 1
ATOM 1120 N N . ALA A 1 140 ? -22.031 2.602 -6.801 1 52.19 140 ALA A N 1
ATOM 1121 C CA . ALA A 1 140 ? -21.328 3.244 -5.691 1 52.19 140 ALA A CA 1
ATOM 1122 C C . ALA A 1 140 ? -21.844 4.66 -5.465 1 52.19 140 ALA A C 1
ATOM 1124 O O . ALA A 1 140 ? -22.047 5.422 -6.418 1 52.19 140 ALA A O 1
ATOM 1125 N N . VAL A 1 141 ? -23.047 4.988 -5.016 1 40.25 141 VAL A N 1
ATOM 1126 C CA . VAL A 1 141 ? -22.953 6.402 -4.664 1 40.25 141 VAL A CA 1
ATOM 1127 C C . VAL A 1 141 ? -21.5 6.75 -4.297 1 40.25 141 VAL A C 1
ATOM 1129 O O . VAL A 1 141 ? -21.016 6.359 -3.236 1 40.25 141 VAL A O 1
ATOM 1132 N N . LEU A 1 142 ? -20.734 6.387 -5.215 1 38.56 142 LEU A N 1
ATOM 1133 C CA . LEU A 1 142 ? -19.375 6.902 -5.023 1 38.56 142 LEU A CA 1
ATOM 1134 C C . LEU A 1 142 ? -19.406 8.336 -4.504 1 38.56 142 LEU A C 1
ATOM 1136 O O . LEU A 1 142 ? -19.812 9.25 -5.223 1 38.56 142 LEU A O 1
ATOM 1140 N N . ASN A 1 143 ? -20.109 8.703 -3.496 1 31.7 143 ASN A N 1
ATOM 1141 C CA . ASN A 1 143 ? -19.797 10.07 -3.074 1 31.7 143 ASN A CA 1
ATOM 1142 C C . ASN A 1 143 ? -18.344 10.422 -3.357 1 31.7 143 ASN A C 1
ATOM 1144 O O . ASN A 1 143 ? -17.438 9.719 -2.926 1 31.7 143 ASN A O 1
ATOM 1148 N N . HIS A 1 144 ? -18.047 10.859 -4.527 1 33.69 144 HIS A N 1
ATOM 1149 C CA . HIS A 1 144 ? -16.797 11.531 -4.824 1 33.69 144 HIS A CA 1
ATOM 1150 C C . HIS A 1 144 ? -16.016 11.828 -3.547 1 33.69 144 HIS A C 1
ATOM 1152 O O . HIS A 1 144 ? -14.797 11.648 -3.506 1 33.69 144 HIS A O 1
ATOM 1158 N N . HIS A 1 145 ? -16.562 13.039 -2.852 1 30.58 145 HIS A N 1
ATOM 1159 C CA . HIS A 1 145 ? -16.156 13.516 -1.538 1 30.58 145 HIS A CA 1
ATOM 1160 C C . HIS A 1 145 ? -16.344 12.438 -0.476 1 30.58 145 HIS A C 1
ATOM 1162 O O . HIS A 1 145 ? -16.438 12.742 0.715 1 30.58 145 HIS A O 1
ATOM 1168 N N . ALA A 1 146 ? -16.734 11.242 -0.705 1 29.14 146 ALA A N 1
ATOM 1169 C CA . ALA A 1 146 ? -17.438 10.227 0.076 1 29.14 146 ALA A CA 1
ATOM 1170 C C . ALA A 1 146 ? -16.797 10.039 1.445 1 29.14 146 ALA A C 1
ATOM 1172 O O . ALA A 1 146 ? -15.766 9.375 1.566 1 29.14 146 ALA A O 1
ATOM 1173 N N . THR A 1 147 ? -16.703 10.93 2.23 1 29.38 147 THR A N 1
ATOM 1174 C CA . THR A 1 147 ? -17.062 10.734 3.629 1 29.38 147 THR A CA 1
ATOM 1175 C C . THR A 1 147 ? -18.266 9.781 3.744 1 29.38 147 THR A C 1
ATOM 1177 O O . THR A 1 147 ? -18.266 8.891 4.594 1 29.38 147 THR A O 1
ATOM 1180 N N . ASN A 1 148 ? -19.625 10.273 3.262 1 26.34 148 ASN A N 1
ATOM 1181 C CA . ASN A 1 148 ? -20.891 9.555 3.342 1 26.34 148 ASN A CA 1
ATOM 1182 C C . ASN A 1 148 ? -21.047 8.562 2.195 1 26.34 148 ASN A C 1
ATOM 1184 O O . ASN A 1 148 ? -21.078 8.953 1.027 1 26.34 148 ASN A O 1
ATOM 1188 N N . TYR A 1 149 ? -20.594 7.355 2.254 1 28.36 149 TYR A N 1
ATOM 1189 C CA . TYR A 1 149 ? -21.203 6.184 1.633 1 28.36 149 TYR A CA 1
ATOM 1190 C C . TYR A 1 149 ? -22.688 6.414 1.373 1 28.36 149 TYR A C 1
ATOM 1192 O O . TYR A 1 149 ? -23.531 5.93 2.121 1 28.36 149 TYR A O 1
ATOM 1200 N N . THR A 1 150 ? -23.156 7.555 1.03 1 26.84 150 THR A N 1
ATOM 1201 C CA . THR A 1 150 ? -24.547 7.48 0.623 1 26.84 150 THR A CA 1
ATOM 1202 C C . THR A 1 150 ? -24.688 6.734 -0.702 1 26.84 150 THR A C 1
ATOM 1204 O O . THR A 1 150 ? -24.016 7.074 -1.684 1 26.84 150 THR A O 1
ATOM 1207 N N . THR A 1 151 ? -25.094 5.449 -0.787 1 28.25 151 THR A N 1
ATOM 1208 C CA . THR A 1 151 ? -25.891 4.586 -1.658 1 28.25 151 THR A CA 1
ATOM 1209 C C . THR A 1 151 ? -26.891 5.406 -2.459 1 28.25 151 THR A C 1
ATOM 1211 O O . THR A 1 151 ? -27.797 6.016 -1.885 1 28.25 151 THR A O 1
ATOM 1214 N N . ARG A 1 152 ? -26.609 6.145 -3.365 1 27.09 152 ARG A N 1
ATOM 1215 C CA . ARG A 1 152 ? -27.812 6.43 -4.156 1 27.09 152 ARG A CA 1
ATOM 1216 C C . ARG A 1 152 ? -28.656 5.176 -4.344 1 27.09 152 ARG A C 1
ATOM 1218 O O . ARG A 1 152 ? -28.141 4.133 -4.758 1 27.09 152 ARG A O 1
ATOM 1225 N N . TRP A 1 153 ? -29.953 5.211 -3.936 1 28.17 153 TRP A N 1
ATOM 1226 C CA . TRP A 1 153 ? -31.188 4.434 -3.996 1 28.17 153 TRP A CA 1
ATOM 1227 C C . TRP A 1 153 ? -31.547 4.078 -5.438 1 28.17 153 TRP A C 1
ATOM 1229 O O . TRP A 1 153 ? -31.703 4.965 -6.281 1 28.17 153 TRP A O 1
ATOM 1239 N N . PHE A 1 154 ? -31.062 2.926 -6.109 1 28.72 154 PHE A N 1
ATOM 1240 C CA . PHE A 1 154 ? -31.922 2.396 -7.16 1 28.72 154 PHE A CA 1
ATOM 1241 C C . PHE A 1 154 ? -33.375 2.779 -6.914 1 28.72 154 PHE A C 1
ATOM 1243 O O . PHE A 1 154 ? -33.75 3.133 -5.793 1 28.72 154 PHE A O 1
ATOM 1250 N N . GLU A 1 155 ? -34.25 2.527 -7.77 1 31.97 155 GLU A N 1
ATOM 1251 C CA . GLU A 1 155 ? -35.688 2.865 -7.762 1 31.97 155 GLU A CA 1
ATOM 1252 C C . GLU A 1 155 ? -36.25 2.812 -6.348 1 31.97 155 GLU A C 1
ATOM 1254 O O . GLU A 1 155 ? -36.938 3.746 -5.91 1 31.97 155 GLU A O 1
ATOM 1259 N N . ASN A 1 156 ? -36.875 1.527 -5.863 1 31.73 156 ASN A N 1
ATOM 1260 C CA . ASN A 1 156 ? -37.719 1.425 -4.684 1 31.73 156 ASN A CA 1
ATOM 1261 C C . ASN A 1 156 ? -36.938 1.738 -3.404 1 31.73 156 ASN A C 1
ATOM 1263 O O . ASN A 1 156 ? -35.719 1.875 -3.43 1 31.73 156 ASN A O 1
ATOM 1267 N N . GLY A 1 157 ? -37.219 1.09 -2.014 1 35.47 157 GLY A N 1
ATOM 1268 C CA . GLY A 1 157 ? -36.812 1.316 -0.634 1 35.47 157 GLY A CA 1
ATOM 1269 C C . GLY A 1 157 ? -35.312 1.3 -0.439 1 35.47 157 GLY A C 1
ATOM 1270 O O . GLY A 1 157 ? -34.562 0.666 -1.209 1 35.47 157 GLY A O 1
ATOM 1271 N N . PRO A 1 158 ? -34.469 2.334 0.185 1 40.12 158 PRO A N 1
ATOM 1272 C CA . PRO A 1 158 ? -33.031 2.611 0.368 1 40.12 158 PRO A CA 1
ATOM 1273 C C . PRO A 1 158 ? -32.219 1.346 0.613 1 40.12 158 PRO A C 1
ATOM 1275 O O . PRO A 1 158 ? -32.219 0.803 1.721 1 40.12 158 PRO A O 1
ATOM 1278 N N . LYS A 1 159 ? -32.312 0.245 -0.085 1 42.03 159 LYS A N 1
ATOM 1279 C CA . LYS A 1 159 ? -31.5 -0.9 0.3 1 42.03 159 LYS A CA 1
ATOM 1280 C C . LYS A 1 159 ? -30.031 -0.505 0.443 1 42.03 159 LYS A C 1
ATOM 1282 O O . LYS A 1 159 ? -29.469 0.171 -0.427 1 42.03 159 LYS A O 1
ATOM 1287 N N . PRO A 1 160 ? -29.422 -0.6 1.673 1 52.22 160 PRO A N 1
ATOM 1288 C CA . PRO A 1 160 ? -28.031 -0.276 1.997 1 52.22 160 PRO A CA 1
ATOM 1289 C C . PRO A 1 160 ? -27.031 -0.844 0.983 1 52.22 160 PRO A C 1
ATOM 1291 O O . PRO A 1 160 ? -27.172 -1.995 0.561 1 52.22 160 PRO A O 1
ATOM 1294 N N . HIS A 1 161 ? -26.406 -0.15 0.008 1 63.56 161 HIS A N 1
ATOM 1295 C CA . HIS A 1 161 ? -25.359 -0.603 -0.902 1 63.56 161 HIS A CA 1
ATOM 1296 C C . HIS A 1 161 ? -24.312 -1.412 -0.163 1 63.56 161 HIS A C 1
ATOM 1298 O O . HIS A 1 161 ? -23.984 -1.114 0.99 1 63.56 161 HIS A O 1
ATOM 1304 N N . PRO A 1 162 ? -24.062 -2.617 -0.82 1 77.88 162 PRO A N 1
ATOM 1305 C CA . PRO A 1 162 ? -23.031 -3.408 -0.136 1 77.88 162 PRO A CA 1
ATOM 1306 C C . PRO A 1 162 ? -21.719 -2.654 0.019 1 77.88 162 PRO A C 1
ATOM 1308 O O . PRO A 1 162 ? -21.312 -1.906 -0.878 1 77.88 162 PRO A O 1
ATOM 1311 N N . ARG A 1 163 ? -21.25 -2.723 1.153 1 82.62 163 ARG A N 1
ATOM 1312 C CA . ARG A 1 163 ? -19.984 -2.08 1.475 1 82.62 163 ARG A CA 1
ATOM 1313 C C . ARG A 1 163 ? -18.812 -3.006 1.175 1 82.62 163 ARG A C 1
ATOM 1315 O O . ARG A 1 163 ? -18.859 -4.199 1.486 1 82.62 163 ARG A O 1
ATOM 1322 N N . PRO A 1 164 ? -17.891 -2.441 0.5 1 89.75 164 PRO A N 1
ATOM 1323 C CA . PRO A 1 164 ? -16.703 -3.277 0.266 1 89.75 164 PRO A CA 1
ATOM 1324 C C . PRO A 1 164 ? -16 -3.678 1.56 1 89.75 164 PRO A C 1
ATOM 1326 O O . PRO A 1 164 ? -16.031 -2.936 2.543 1 89.75 164 PRO A O 1
ATOM 1329 N N . VAL A 1 165 ? -15.461 -4.863 1.536 1 92 165 VAL A N 1
ATOM 1330 C CA . VAL A 1 165 ? -14.508 -5.223 2.584 1 92 165 VAL A CA 1
ATOM 1331 C C . VAL A 1 165 ? -13.219 -4.422 2.412 1 92 165 VAL A C 1
ATOM 1333 O O . VAL A 1 165 ? -12.664 -4.355 1.313 1 92 165 VAL A O 1
ATOM 1336 N N . PRO A 1 166 ? -12.766 -3.805 3.508 1 89.75 166 PRO A N 1
ATOM 1337 C CA . PRO A 1 166 ? -11.711 -2.805 3.352 1 89.75 166 PRO A CA 1
ATOM 1338 C C . PRO A 1 166 ? -10.352 -3.426 3.023 1 89.75 166 PRO A C 1
ATOM 1340 O O . PRO A 1 166 ? -9.961 -4.422 3.639 1 89.75 166 PRO A O 1
ATOM 1343 N N . VAL A 1 167 ? -9.703 -2.953 2.047 1 93.12 167 VAL A N 1
ATOM 1344 C CA . VAL A 1 167 ? -8.273 -3.062 1.779 1 93.12 167 VAL A CA 1
ATOM 1345 C C . VAL A 1 167 ? -7.602 -1.706 1.985 1 93.12 167 VAL A C 1
ATOM 1347 O O . VAL A 1 167 ? -7.938 -0.731 1.309 1 93.12 167 VAL A O 1
ATOM 1350 N N . VAL A 1 168 ? -6.633 -1.607 2.891 1 92 168 VAL A N 1
ATOM 1351 C CA . VAL A 1 168 ? -6.215 -0.287 3.35 1 92 168 VAL A CA 1
ATOM 1352 C C . VAL A 1 168 ? -4.77 -0.028 2.926 1 92 168 VAL A C 1
ATOM 1354 O O . VAL A 1 168 ? -4.215 1.036 3.209 1 92 168 VAL A O 1
ATOM 1357 N N . GLY A 1 169 ? -4.172 -0.952 2.305 1 93.38 169 GLY A N 1
ATOM 1358 C CA . GLY A 1 169 ? -2.807 -0.816 1.828 1 93.38 169 GLY A CA 1
ATOM 1359 C C . GLY A 1 169 ? -2.312 -2.039 1.079 1 93.38 169 GLY A C 1
ATOM 1360 O O . GLY A 1 169 ? -3.053 -3.008 0.904 1 93.38 169 GLY A O 1
ATOM 1361 N N . PHE A 1 170 ? -1.187 -1.929 0.506 1 94.38 170 PHE A N 1
ATOM 1362 C CA . PHE A 1 170 ? -0.478 -3.047 -0.104 1 94.38 170 PHE A CA 1
ATOM 1363 C C . PHE A 1 170 ? 1.023 -2.783 -0.135 1 94.38 170 PHE A C 1
ATOM 1365 O O . PHE A 1 170 ? 1.469 -1.665 0.129 1 94.38 170 PHE A O 1
ATOM 1372 N N . ARG A 1 171 ? 1.726 -3.832 -0.34 1 92 171 ARG A N 1
ATOM 1373 C CA . ARG A 1 171 ? 3.174 -3.682 -0.443 1 92 171 ARG A CA 1
ATOM 1374 C C . ARG A 1 171 ? 3.756 -4.664 -1.45 1 92 171 ARG A C 1
ATOM 1376 O O . ARG A 1 171 ? 3.309 -5.809 -1.539 1 92 171 ARG A O 1
ATOM 1383 N N . ARG A 1 172 ? 4.73 -4.207 -2.137 1 91.88 172 ARG A N 1
ATOM 1384 C CA . ARG A 1 172 ? 5.551 -5.078 -2.973 1 91.88 172 ARG A CA 1
ATOM 1385 C C . ARG A 1 172 ? 6.586 -5.824 -2.139 1 91.88 172 ARG A C 1
ATOM 1387 O O . ARG A 1 172 ? 6.961 -5.371 -1.055 1 91.88 172 ARG A O 1
ATOM 1394 N N . VAL A 1 173 ? 6.953 -6.949 -2.588 1 91.25 173 VAL A N 1
ATOM 1395 C CA . VAL A 1 173 ? 8.062 -7.719 -2.029 1 91.25 173 VAL A CA 1
ATOM 1396 C C . VAL A 1 173 ? 9.242 -7.699 -2.996 1 91.25 173 VAL A C 1
ATOM 1398 O O . VAL A 1 173 ? 9.062 -7.855 -4.207 1 91.25 173 VAL A O 1
ATOM 1401 N N . ILE A 1 174 ? 10.383 -7.477 -2.486 1 85.5 174 ILE A N 1
ATOM 1402 C CA . ILE A 1 174 ? 11.562 -7.367 -3.336 1 85.5 174 ILE A CA 1
ATOM 1403 C C . ILE A 1 174 ? 11.82 -8.695 -4.047 1 85.5 174 ILE A C 1
ATOM 1405 O O . ILE A 1 174 ? 11.391 -9.75 -3.57 1 85.5 174 ILE A O 1
ATOM 1409 N N . ARG A 1 175 ? 12.555 -8.625 -5.129 1 88.75 175 ARG A N 1
ATOM 1410 C CA . ARG A 1 175 ? 12.867 -9.797 -5.941 1 88.75 175 ARG A CA 1
ATOM 1411 C C . ARG A 1 175 ? 13.914 -10.672 -5.266 1 88.75 175 ARG A C 1
ATOM 1413 O O . ARG A 1 175 ? 15.062 -10.75 -5.723 1 88.75 175 ARG A O 1
ATOM 1420 N N . ASP A 1 176 ? 13.625 -11.32 -4.25 1 90.88 176 ASP A N 1
ATOM 1421 C CA . ASP A 1 176 ? 14.43 -12.234 -3.449 1 90.88 176 ASP A CA 1
ATOM 1422 C C . ASP A 1 176 ? 13.57 -13.328 -2.828 1 90.88 176 ASP A C 1
ATOM 1424 O O . ASP A 1 176 ? 12.773 -13.062 -1.925 1 90.88 176 ASP A O 1
ATOM 1428 N N . GLU A 1 177 ? 13.812 -14.516 -3.316 1 96.69 177 GLU A N 1
ATOM 1429 C CA . GLU A 1 177 ? 12.906 -15.594 -2.953 1 96.69 177 GLU A CA 1
ATOM 1430 C C . GLU A 1 177 ? 13.07 -15.984 -1.487 1 96.69 177 GLU A C 1
ATOM 1432 O O . GLU A 1 177 ? 12.172 -16.594 -0.896 1 96.69 177 GLU A O 1
ATOM 1437 N N . ASP A 1 178 ? 14.234 -15.711 -0.877 1 94.06 178 ASP A N 1
ATOM 1438 C CA . ASP A 1 178 ? 14.352 -15.906 0.564 1 94.06 178 ASP A CA 1
ATOM 1439 C C . ASP A 1 178 ? 13.492 -14.906 1.327 1 94.06 178 ASP A C 1
ATOM 1441 O O . ASP A 1 178 ? 12.844 -15.266 2.316 1 94.06 178 ASP A O 1
ATOM 1445 N N . VAL A 1 179 ? 13.508 -13.695 0.838 1 91.94 179 VAL A N 1
ATOM 1446 C CA . VAL A 1 179 ? 12.68 -12.656 1.441 1 91.94 179 VAL A CA 1
ATOM 1447 C C . VAL A 1 179 ? 11.203 -12.977 1.215 1 91.94 179 VAL A C 1
ATOM 1449 O O . VAL A 1 179 ? 10.383 -12.82 2.119 1 91.94 179 VAL A O 1
ATOM 1452 N N . MET A 1 180 ? 10.922 -13.453 0.037 1 95.62 180 MET A N 1
ATOM 1453 C CA . MET A 1 180 ? 9.547 -13.852 -0.273 1 95.62 180 MET A CA 1
ATOM 1454 C C . MET A 1 180 ? 9.055 -14.906 0.708 1 95.62 180 MET A C 1
ATOM 1456 O O . MET A 1 180 ? 7.949 -14.797 1.238 1 95.62 180 MET A O 1
ATOM 1460 N N . ALA A 1 181 ? 9.891 -15.922 0.93 1 97 181 ALA A N 1
ATOM 1461 C CA . ALA A 1 181 ? 9.508 -16.984 1.855 1 97 181 ALA A CA 1
ATOM 1462 C C . ALA A 1 181 ? 9.289 -16.438 3.262 1 97 181 ALA A C 1
ATOM 1464 O O . ALA A 1 181 ? 8.344 -16.828 3.949 1 97 181 ALA A O 1
ATOM 1465 N N . ARG A 1 182 ? 10.148 -15.586 3.676 1 94.38 182 ARG A N 1
ATOM 1466 C CA . ARG A 1 182 ? 10.016 -14.961 4.988 1 94.38 182 ARG A CA 1
ATOM 1467 C C . ARG A 1 182 ? 8.703 -14.18 5.09 1 94.38 182 ARG A C 1
ATOM 1469 O O . ARG A 1 182 ? 8 -14.273 6.098 1 94.38 182 ARG A O 1
ATOM 1476 N N . TYR A 1 183 ? 8.359 -13.43 4.074 1 94.44 183 TYR A N 1
ATOM 1477 C CA . TYR A 1 183 ? 7.137 -12.641 4.098 1 94.44 183 TYR A CA 1
ATOM 1478 C C . TYR A 1 183 ? 5.906 -13.539 4.062 1 94.44 183 TYR A C 1
ATOM 1480 O O . TYR A 1 183 ? 4.922 -13.289 4.762 1 94.44 183 TYR A O 1
ATOM 1488 N N . LEU A 1 184 ? 6.023 -14.516 3.236 1 97.38 184 LEU A N 1
ATOM 1489 C CA . LEU A 1 184 ? 4.918 -15.469 3.195 1 97.38 184 LEU A CA 1
ATOM 1490 C C . LEU A 1 184 ? 4.664 -16.062 4.574 1 97.38 184 LEU A C 1
ATOM 1492 O O . LEU A 1 184 ? 3.52 -16.125 5.031 1 97.38 184 LEU A O 1
ATOM 1496 N N . TYR A 1 185 ? 5.688 -16.484 5.238 1 96.44 185 TYR A N 1
ATOM 1497 C CA . TYR A 1 185 ? 5.59 -17.078 6.566 1 96.44 185 TYR A CA 1
ATOM 1498 C C . TYR A 1 185 ? 5.066 -16.078 7.582 1 96.44 185 TYR A C 1
ATOM 1500 O O . TYR A 1 185 ? 4.172 -16.391 8.367 1 96.44 185 TYR A O 1
ATOM 1508 N N . ARG A 1 186 ? 5.539 -14.906 7.512 1 93.69 186 ARG A N 1
ATOM 1509 C CA . ARG A 1 186 ? 5.289 -13.93 8.57 1 93.69 186 ARG A CA 1
ATOM 1510 C C . ARG A 1 186 ? 3.951 -13.234 8.359 1 93.69 186 ARG A C 1
ATOM 1512 O O . ARG A 1 186 ? 3.307 -12.812 9.32 1 93.69 186 ARG A O 1
ATOM 1519 N N . HIS A 1 187 ? 3.533 -13.125 7.09 1 94.19 187 HIS A N 1
ATOM 1520 C CA . HIS A 1 187 ? 2.391 -12.25 6.859 1 94.19 187 HIS A CA 1
ATOM 1521 C C . HIS A 1 187 ? 1.239 -13 6.203 1 94.19 187 HIS A C 1
ATOM 1523 O O . HIS A 1 187 ? 0.073 -12.766 6.523 1 94.19 187 HIS A O 1
ATOM 1529 N N . GLY A 1 188 ? 1.573 -13.82 5.281 1 97.25 188 GLY A N 1
ATOM 1530 C CA . GLY A 1 188 ? 0.519 -14.523 4.566 1 97.25 188 GLY A CA 1
ATOM 1531 C C . GLY A 1 188 ? 0.857 -14.781 3.109 1 97.25 188 GLY A C 1
ATOM 1532 O O . GLY A 1 188 ? 1.941 -14.43 2.645 1 97.25 188 GLY A O 1
ATOM 1533 N N . PRO A 1 189 ? -0.072 -15.359 2.398 1 98.69 189 PRO A N 1
ATOM 1534 C CA . PRO A 1 189 ? 0.123 -15.656 0.976 1 98.69 189 PRO A CA 1
ATOM 1535 C C . PRO A 1 189 ? 0.47 -14.414 0.158 1 98.69 189 PRO A C 1
ATOM 1537 O O . PRO A 1 189 ? 0.163 -13.289 0.571 1 98.69 189 PRO A O 1
ATOM 1540 N N . LEU A 1 190 ? 1.123 -14.641 -0.945 1 98.62 190 LEU A N 1
ATOM 1541 C CA . LEU A 1 190 ? 1.597 -13.57 -1.819 1 98.62 190 LEU A CA 1
ATOM 1542 C C . LEU A 1 190 ? 0.924 -13.648 -3.186 1 98.62 190 LEU A C 1
ATOM 1544 O O . LEU A 1 190 ? 0.739 -14.742 -3.729 1 98.62 190 LEU A O 1
ATOM 1548 N N . SER A 1 191 ? 0.516 -12.5 -3.73 1 98.06 191 SER A N 1
ATOM 1549 C CA . SER A 1 191 ? 0.163 -12.406 -5.145 1 98.06 191 SER A CA 1
ATOM 1550 C C . SER A 1 191 ? 1.406 -12.266 -6.016 1 98.06 191 SER A C 1
ATOM 1552 O O . SER A 1 191 ? 2.299 -11.477 -5.711 1 98.06 191 SER A O 1
ATOM 1554 N N . ALA A 1 192 ? 1.45 -13.055 -7.121 1 97.5 192 ALA A N 1
ATOM 1555 C CA . ALA A 1 192 ? 2.664 -13.023 -7.934 1 97.5 192 ALA A CA 1
ATOM 1556 C C . ALA A 1 192 ? 2.334 -13.156 -9.422 1 97.5 192 ALA A C 1
ATOM 1558 O O . ALA A 1 192 ? 1.426 -13.906 -9.797 1 97.5 192 ALA A O 1
ATOM 1559 N N . ALA A 1 193 ? 3.109 -12.438 -10.219 1 94.44 193 ALA A N 1
ATOM 1560 C CA . ALA A 1 193 ? 3.084 -12.664 -11.664 1 94.44 193 ALA A CA 1
ATOM 1561 C C . ALA A 1 193 ? 4.027 -13.797 -12.062 1 94.44 193 ALA A C 1
ATOM 1563 O O . ALA A 1 193 ? 5.016 -14.062 -11.375 1 94.44 193 ALA A O 1
ATOM 1564 N N . ILE A 1 194 ? 3.658 -14.461 -13.172 1 95.94 194 ILE A N 1
ATOM 1565 C CA . ILE A 1 194 ? 4.469 -15.586 -13.617 1 95.94 194 ILE A CA 1
ATOM 1566 C C . ILE A 1 194 ? 4.32 -15.758 -15.133 1 95.94 194 ILE A C 1
ATOM 1568 O O . ILE A 1 194 ? 3.311 -15.352 -15.711 1 95.94 194 ILE A O 1
ATOM 1572 N N . ASN A 1 195 ? 5.367 -16.188 -15.742 1 95.5 195 ASN A N 1
ATOM 1573 C CA . ASN A 1 195 ? 5.262 -16.734 -17.094 1 95.5 195 ASN A CA 1
ATOM 1574 C C . ASN A 1 195 ? 4.566 -18.094 -17.094 1 95.5 195 ASN A C 1
ATOM 1576 O O . ASN A 1 195 ? 5.043 -19.031 -16.453 1 95.5 195 ASN A O 1
ATOM 1580 N N . SER A 1 196 ? 3.467 -18.234 -17.781 1 95.75 196 SER A N 1
ATOM 1581 C CA . SER A 1 196 ? 2.652 -19.438 -17.672 1 95.75 196 SER A CA 1
ATOM 1582 C C . SER A 1 196 ? 3.082 -20.484 -18.703 1 95.75 196 SER A C 1
ATOM 1584 O O . SER A 1 196 ? 2.422 -21.516 -18.859 1 95.75 196 SER A O 1
ATOM 1586 N N . ALA A 1 197 ? 4.141 -20.281 -19.391 1 96.5 197 ALA A N 1
ATOM 1587 C CA . ALA A 1 197 ? 4.551 -21.172 -20.484 1 96.5 197 ALA A CA 1
ATOM 1588 C C . ALA A 1 197 ? 4.715 -22.609 -19.984 1 96.5 197 ALA A C 1
ATOM 1590 O O . ALA A 1 197 ? 4.246 -23.547 -20.625 1 96.5 197 ALA A O 1
ATOM 1591 N N . SER A 1 198 ? 5.297 -22.781 -18.828 1 97.69 198 SER A N 1
ATOM 1592 C CA . SER A 1 198 ? 5.551 -24.125 -18.312 1 97.69 198 SER A CA 1
ATOM 1593 C C . SER A 1 198 ? 4.281 -24.734 -17.734 1 97.69 198 SER A C 1
ATOM 1595 O O . SER A 1 198 ? 4.184 -25.953 -17.609 1 97.69 198 SER A O 1
ATOM 1597 N N . MET A 1 199 ? 3.346 -23.922 -17.438 1 96.81 199 MET A N 1
ATOM 1598 C CA . MET A 1 199 ? 2.104 -24.375 -16.828 1 96.81 199 MET A CA 1
ATOM 1599 C C . MET A 1 199 ? 1.223 -25.078 -17.844 1 96.81 199 MET A C 1
ATOM 1601 O O . MET A 1 199 ? 0.382 -25.906 -17.484 1 96.81 199 MET A O 1
ATOM 1605 N N . ASP A 1 200 ? 1.385 -24.75 -19.078 1 92.81 200 ASP A N 1
ATOM 1606 C CA . ASP A 1 200 ? 0.558 -25.328 -20.141 1 92.81 200 ASP A CA 1
ATOM 1607 C C . ASP A 1 200 ? 0.663 -26.844 -20.172 1 92.81 200 ASP A C 1
ATOM 1609 O O . ASP A 1 200 ? -0.31 -27.531 -20.484 1 92.81 200 ASP A O 1
ATOM 1613 N N . ASN A 1 201 ? 1.785 -27.359 -19.75 1 91.62 201 ASN A N 1
ATOM 1614 C CA . ASN A 1 201 ? 2.002 -28.797 -19.844 1 91.62 201 ASN A CA 1
ATOM 1615 C C . ASN A 1 201 ? 2.152 -29.422 -18.453 1 91.62 201 ASN A C 1
ATOM 1617 O O . ASN A 1 201 ? 2.578 -30.578 -18.328 1 91.62 201 ASN A O 1
ATOM 1621 N N . TYR A 1 202 ? 1.797 -28.703 -17.5 1 96.88 202 TYR A N 1
ATOM 1622 C CA . TYR A 1 202 ? 2.002 -29.172 -16.125 1 96.88 202 TYR A CA 1
ATOM 1623 C C . TYR A 1 202 ? 0.913 -30.156 -15.727 1 96.88 202 TYR A C 1
ATOM 1625 O O . TYR A 1 202 ? -0.278 -29.875 -15.867 1 96.88 202 TYR A O 1
ATOM 1633 N N . THR A 1 203 ? 1.359 -31.391 -15.164 1 92.31 203 THR A N 1
ATOM 1634 C CA . THR A 1 203 ? 0.401 -32.375 -14.719 1 92.31 203 THR A CA 1
ATOM 1635 C C . THR A 1 203 ? 0.679 -32.781 -13.273 1 92.31 203 THR A C 1
ATOM 1637 O O . THR A 1 203 ? -0.117 -33.5 -12.656 1 92.31 203 THR A O 1
ATOM 1640 N N . GLY A 1 204 ? 1.825 -32.406 -12.758 1 95.31 204 GLY A N 1
ATOM 1641 C CA . GLY A 1 204 ? 2.16 -32.75 -11.375 1 95.31 204 GLY A CA 1
ATOM 1642 C C . GLY A 1 204 ? 3.654 -32.781 -11.117 1 95.31 204 GLY A C 1
ATOM 1643 O O . GLY A 1 204 ? 4.453 -32.594 -12.039 1 95.31 204 GLY A O 1
ATOM 1644 N N . GLY A 1 205 ? 4.023 -32.906 -9.781 1 96.88 205 GLY A N 1
ATOM 1645 C CA . GLY A 1 205 ? 5.422 -32.875 -9.391 1 96.88 205 GLY A CA 1
ATOM 1646 C C . GLY A 1 205 ? 6 -31.484 -9.297 1 96.88 205 GLY A C 1
ATOM 1647 O O . GLY A 1 205 ? 5.285 -30.5 -9.469 1 96.88 205 GLY A O 1
ATOM 1648 N N . ILE A 1 206 ? 7.254 -31.422 -8.969 1 98.38 206 ILE A N 1
ATOM 1649 C CA . ILE A 1 206 ? 7.934 -30.125 -8.906 1 98.38 206 ILE A CA 1
ATOM 1650 C C . ILE A 1 206 ? 8.398 -29.719 -10.297 1 98.38 206 ILE A C 1
ATOM 1652 O O . ILE A 1 206 ? 9.203 -30.406 -10.922 1 98.38 206 ILE A O 1
ATOM 1656 N N . ASP A 1 207 ? 7.875 -28.594 -10.82 1 98.38 207 ASP A N 1
ATOM 1657 C CA . ASP A 1 207 ? 8.25 -28.078 -12.133 1 98.38 207 ASP A CA 1
ATOM 1658 C C . ASP A 1 207 ? 9.594 -27.344 -12.07 1 98.38 207 ASP A C 1
ATOM 1660 O O . ASP A 1 207 ? 9.789 -26.469 -11.219 1 98.38 207 ASP A O 1
ATOM 1664 N N . GLU A 1 208 ? 10.539 -27.734 -12.883 1 97.5 208 GLU A N 1
ATOM 1665 C CA . GLU A 1 208 ? 11.867 -27.141 -12.93 1 97.5 208 GLU A CA 1
ATOM 1666 C C . GLU A 1 208 ? 12.211 -26.672 -14.344 1 97.5 208 GLU A C 1
ATOM 1668 O O . GLU A 1 208 ? 13.195 -27.125 -14.938 1 97.5 208 GLU A O 1
ATOM 1673 N N . PRO A 1 209 ? 11.484 -25.75 -14.812 1 97.56 209 PRO A N 1
ATOM 1674 C CA . PRO A 1 209 ? 11.742 -25.281 -16.172 1 97.56 209 PRO A CA 1
ATOM 1675 C C . PRO A 1 209 ? 13.055 -24.5 -16.297 1 97.56 209 PRO A C 1
ATOM 1677 O O . PRO A 1 209 ? 13.516 -23.906 -15.312 1 97.56 209 PRO A O 1
ATOM 1680 N N . THR A 1 210 ? 13.641 -24.531 -17.5 1 96.75 210 THR A N 1
ATOM 1681 C CA . THR A 1 210 ? 14.797 -23.688 -17.797 1 96.75 210 THR A CA 1
ATOM 1682 C C . THR A 1 210 ? 14.352 -22.281 -18.188 1 96.75 210 THR A C 1
ATOM 1684 O O . THR A 1 210 ? 13.18 -22.062 -18.5 1 96.75 210 THR A O 1
ATOM 1687 N N . GLU A 1 211 ? 15.273 -21.375 -18.219 1 95.38 211 GLU A N 1
ATOM 1688 C CA . GLU A 1 211 ? 14.961 -20 -18.625 1 95.38 211 GLU A CA 1
ATOM 1689 C C . GLU A 1 211 ? 14.516 -19.953 -20.094 1 95.38 211 GLU A C 1
ATOM 1691 O O . GLU A 1 211 ? 13.711 -19.109 -20.469 1 95.38 211 GLU A O 1
ATOM 1696 N N . LYS A 1 212 ? 15.047 -20.859 -20.891 1 95.62 212 LYS A N 1
ATOM 1697 C CA . LYS A 1 212 ? 14.703 -20.906 -22.312 1 95.62 212 LYS A CA 1
ATOM 1698 C C . LYS A 1 212 ? 13.25 -21.328 -22.5 1 95.62 212 LYS A C 1
ATOM 1700 O O . LYS A 1 212 ? 12.539 -20.766 -23.344 1 95.62 212 LYS A O 1
ATOM 1705 N N . SER A 1 213 ? 12.812 -22.25 -21.688 1 95.81 213 SER A N 1
ATOM 1706 C CA . SER A 1 213 ? 11.461 -22.781 -21.844 1 95.81 213 SER A CA 1
ATOM 1707 C C . SER A 1 213 ? 10.438 -21.938 -21.109 1 95.81 213 SER A C 1
ATOM 1709 O O . SER A 1 213 ? 9.242 -22 -21.406 1 95.81 213 SER A O 1
ATOM 1711 N N . CYS A 1 214 ? 10.914 -21.172 -20.156 1 96.94 214 CYS A N 1
ATOM 1712 C CA . CYS A 1 214 ? 10.047 -20.312 -19.359 1 96.94 214 CYS A CA 1
ATOM 1713 C C . CYS A 1 214 ? 10.781 -19.047 -18.922 1 96.94 214 CYS A C 1
ATOM 1715 O O . CYS A 1 214 ? 11.281 -18.969 -17.797 1 96.94 214 CYS A O 1
ATOM 1717 N N . SER A 1 215 ? 10.75 -18.047 -19.781 1 94.62 215 SER A N 1
ATOM 1718 C CA . SER A 1 215 ? 11.531 -16.828 -19.562 1 94.62 215 SER A CA 1
ATOM 1719 C C . SER A 1 215 ? 11.008 -16.047 -18.359 1 94.62 215 SER A C 1
ATOM 1721 O O . SER A 1 215 ? 9.805 -15.773 -18.266 1 94.62 215 SER A O 1
ATOM 1723 N N . PRO A 1 216 ? 11.93 -15.664 -17.438 1 92.06 216 PRO A N 1
ATOM 1724 C CA . PRO A 1 216 ? 11.492 -14.875 -16.297 1 92.06 216 PRO A CA 1
ATOM 1725 C C . PRO A 1 216 ? 10.984 -13.484 -16.688 1 92.06 216 PRO A C 1
ATOM 1727 O O . PRO A 1 216 ? 10.352 -12.805 -15.883 1 92.06 216 PRO A O 1
ATOM 1730 N N . SER A 1 217 ? 11.203 -13.047 -17.859 1 86.88 217 SER A N 1
ATOM 1731 C CA . SER A 1 217 ? 10.789 -11.719 -18.297 1 86.88 217 SER A CA 1
ATOM 1732 C C . SER A 1 217 ? 9.461 -11.766 -19.047 1 86.88 217 SER A C 1
ATOM 1734 O O . SER A 1 217 ? 8.883 -10.727 -19.359 1 86.88 217 SER A O 1
ATOM 1736 N N . GLY A 1 218 ? 8.898 -12.922 -19.281 1 89.25 218 GLY A N 1
ATOM 1737 C CA . GLY A 1 218 ? 7.668 -13.086 -20.031 1 89.25 218 GLY A CA 1
ATOM 1738 C C . GLY A 1 218 ? 6.438 -13.25 -19.172 1 89.25 218 GLY A C 1
ATOM 1739 O O . GLY A 1 218 ? 5.641 -14.164 -19.375 1 89.25 218 GLY A O 1
ATOM 1740 N N . LEU A 1 219 ? 6.32 -12.367 -18.156 1 89.75 219 LEU A N 1
ATOM 1741 C CA . LEU A 1 219 ? 5.207 -12.469 -17.234 1 89.75 219 LEU A CA 1
ATOM 1742 C C . LEU A 1 219 ? 3.875 -12.266 -17.953 1 89.75 219 LEU A C 1
ATOM 1744 O O . LEU A 1 219 ? 3.715 -11.312 -18.703 1 89.75 219 LEU A O 1
ATOM 1748 N N . ASN A 1 220 ? 2.902 -13.219 -17.766 1 89.5 220 ASN A N 1
ATOM 1749 C CA . ASN A 1 220 ? 1.631 -13.125 -18.469 1 89.5 220 ASN A CA 1
ATOM 1750 C C . ASN A 1 220 ? 0.496 -13.758 -17.672 1 89.5 220 ASN A C 1
ATOM 1752 O O . ASN A 1 220 ? -0.581 -14.016 -18.203 1 89.5 220 ASN A O 1
ATOM 1756 N N . HIS A 1 221 ? 0.759 -14.062 -16.438 1 93.56 221 HIS A N 1
ATOM 1757 C CA . HIS A 1 221 ? -0.22 -14.695 -15.562 1 93.56 221 HIS A CA 1
ATOM 1758 C C . HIS A 1 221 ? -0.023 -14.273 -14.109 1 93.56 221 HIS A C 1
ATOM 1760 O O . HIS A 1 221 ? 1.024 -13.727 -13.758 1 93.56 221 HIS A O 1
ATOM 1766 N N . ALA A 1 222 ? -1.101 -14.352 -13.328 1 96.12 222 ALA A N 1
ATOM 1767 C CA . ALA A 1 222 ? -1.056 -14.023 -11.898 1 96.12 222 ALA A CA 1
ATOM 1768 C C . ALA A 1 222 ? -1.54 -15.203 -11.055 1 96.12 222 ALA A C 1
ATOM 1770 O O . ALA A 1 222 ? -2.506 -15.875 -11.422 1 96.12 222 ALA A O 1
ATOM 1771 N N . VAL A 1 223 ? -0.832 -15.422 -9.992 1 98.19 223 VAL A N 1
ATOM 1772 C CA . VAL A 1 223 ? -1.13 -16.562 -9.141 1 98.19 223 VAL A CA 1
ATOM 1773 C C . VAL A 1 223 ? -0.975 -16.172 -7.672 1 98.19 223 VAL A C 1
ATOM 1775 O O . VAL A 1 223 ? -0.579 -15.047 -7.363 1 98.19 223 VAL A O 1
ATOM 1778 N N . GLU A 1 224 ? -1.365 -17.062 -6.785 1 98.81 224 GLU A N 1
ATOM 1779 C CA . GLU A 1 224 ? -1.194 -16.875 -5.348 1 98.81 224 GLU A CA 1
ATOM 1780 C C . GLU A 1 224 ? -0.196 -17.891 -4.781 1 98.81 224 GLU A C 1
ATOM 1782 O O . GLU A 1 224 ? -0.4 -19.094 -4.887 1 98.81 224 GLU A O 1
ATOM 1787 N N . ILE A 1 225 ? 0.901 -17.422 -4.234 1 98.94 225 ILE A N 1
ATOM 1788 C CA . ILE A 1 225 ? 1.835 -18.297 -3.531 1 98.94 225 ILE A CA 1
ATOM 1789 C C . ILE A 1 225 ? 1.359 -18.5 -2.096 1 98.94 225 ILE A C 1
ATOM 1791 O O . ILE A 1 225 ? 1.221 -17.547 -1.332 1 98.94 225 ILE A O 1
ATOM 1795 N N . VAL A 1 226 ? 1.181 -19.797 -1.686 1 98.94 226 VAL A N 1
ATOM 1796 C CA . VAL A 1 226 ? 0.52 -20.047 -0.407 1 98.94 226 VAL A CA 1
ATOM 1797 C C . VAL A 1 226 ? 1.474 -20.766 0.539 1 98.94 226 VAL A C 1
ATOM 1799 O O . VAL A 1 226 ? 1.188 -20.906 1.73 1 98.94 226 VAL A O 1
ATOM 1802 N N . GLY A 1 227 ? 2.609 -21.219 0.005 1 98.88 227 GLY A N 1
ATOM 1803 C CA . GLY A 1 227 ? 3.553 -21.969 0.83 1 98.88 227 GLY A CA 1
ATOM 1804 C C . GLY A 1 227 ? 4.832 -22.328 0.098 1 98.88 227 GLY A C 1
ATOM 1805 O O . GLY A 1 227 ? 5.047 -21.891 -1.035 1 98.88 227 GLY A O 1
ATOM 1806 N N . TYR A 1 228 ? 5.664 -23.031 0.795 1 98.75 228 TYR A N 1
ATOM 1807 C CA . TYR A 1 228 ? 6.918 -23.531 0.248 1 98.75 228 TYR A CA 1
ATOM 1808 C C . TYR A 1 228 ? 7.355 -24.797 0.975 1 98.75 228 TYR A C 1
ATOM 1810 O O . TYR A 1 228 ? 6.895 -25.078 2.084 1 98.75 228 TYR A O 1
ATOM 1818 N N . ASN A 1 229 ? 8.141 -25.5 0.286 1 98.31 229 ASN A N 1
ATOM 1819 C CA . ASN A 1 229 ? 8.672 -26.75 0.818 1 98.31 229 ASN A CA 1
ATOM 1820 C C . ASN A 1 229 ? 9.992 -27.125 0.162 1 98.31 229 ASN A C 1
ATOM 1822 O O . ASN A 1 229 ? 10.492 -26.391 -0.703 1 98.31 229 ASN A O 1
ATOM 1826 N N . VAL A 1 230 ? 10.656 -28.219 0.718 1 97.94 230 VAL A N 1
ATOM 1827 C CA . VAL A 1 230 ? 11.867 -28.812 0.145 1 97.94 230 VAL A CA 1
ATOM 1828 C C . VAL A 1 230 ? 11.664 -30.312 -0.052 1 97.94 230 VAL A C 1
ATOM 1830 O O . VAL A 1 230 ? 11.305 -31.031 0.887 1 97.94 230 VAL A O 1
ATOM 1833 N N . TYR A 1 231 ? 11.852 -30.734 -1.291 1 97.19 231 TYR A N 1
ATOM 1834 C CA . TYR A 1 231 ? 11.812 -32.156 -1.592 1 97.19 231 TYR A CA 1
ATOM 1835 C C . TYR A 1 231 ? 13.211 -32.75 -1.551 1 97.19 231 TYR A C 1
ATOM 1837 O O . TYR A 1 231 ? 14.141 -32.219 -2.16 1 97.19 231 TYR A O 1
ATOM 1845 N N . GLU A 1 232 ? 13.344 -33.781 -0.799 1 95.62 232 GLU A N 1
ATOM 1846 C CA . GLU A 1 232 ? 14.594 -34.531 -0.776 1 95.62 232 GLU A CA 1
ATOM 1847 C C . GLU A 1 232 ? 14.43 -35.906 -1.438 1 95.62 232 GLU A C 1
ATOM 1849 O O . GLU A 1 232 ? 13.594 -36.719 -1.014 1 95.62 232 GLU A O 1
ATOM 1854 N N . ASP A 1 233 ? 15.25 -36.156 -2.43 1 92.5 233 ASP A N 1
ATOM 1855 C CA . ASP A 1 233 ? 15.141 -37.438 -3.113 1 92.5 233 ASP A CA 1
ATOM 1856 C C . ASP A 1 233 ? 15.977 -38.5 -2.416 1 92.5 233 ASP A C 1
ATOM 1858 O O . ASP A 1 233 ? 16.562 -38.25 -1.359 1 92.5 233 ASP A O 1
ATOM 1862 N N . GLU A 1 234 ? 15.914 -39.75 -3 1 94.06 234 GLU A N 1
ATOM 1863 C CA . GLU A 1 234 ? 16.562 -40.906 -2.402 1 94.06 234 GLU A CA 1
ATOM 1864 C C . GLU A 1 234 ? 18.062 -40.719 -2.309 1 94.06 234 GLU A C 1
ATOM 1866 O O . GLU A 1 234 ? 18.719 -41.344 -1.463 1 94.06 234 GLU A O 1
ATOM 1871 N N . ASN A 1 235 ? 18.672 -39.875 -3.104 1 95.5 235 ASN A N 1
ATOM 1872 C CA . ASN A 1 235 ? 20.109 -39.656 -3.139 1 95.5 235 ASN A CA 1
ATOM 1873 C C . ASN A 1 235 ? 20.516 -38.469 -2.258 1 95.5 235 ASN A C 1
ATOM 1875 O O . ASN A 1 235 ? 21.688 -38.094 -2.211 1 95.5 235 ASN A O 1
ATOM 1879 N N . GLY A 1 236 ? 19.578 -37.844 -1.658 1 94.62 236 GLY A N 1
ATOM 1880 C CA . GLY A 1 236 ? 19.859 -36.719 -0.757 1 94.62 236 GLY A CA 1
ATOM 1881 C C . GLY A 1 236 ? 19.828 -35.375 -1.439 1 94.62 236 GLY A C 1
ATOM 1882 O O . GLY A 1 236 ? 20.141 -34.344 -0.823 1 94.62 236 GLY A O 1
ATOM 1883 N N . ASN A 1 237 ? 19.422 -35.406 -2.707 1 94.81 237 ASN A N 1
ATOM 1884 C CA . ASN A 1 237 ? 19.281 -34.125 -3.404 1 94.81 237 ASN A CA 1
ATOM 1885 C C . ASN A 1 237 ? 18.047 -33.375 -2.934 1 94.81 237 ASN A C 1
ATOM 1887 O O . ASN A 1 237 ? 16.969 -33.938 -2.807 1 94.81 237 ASN A O 1
ATOM 1891 N N . ARG A 1 238 ? 18.281 -32.094 -2.635 1 97.06 238 ARG A N 1
ATOM 1892 C CA . ARG A 1 238 ? 17.219 -31.25 -2.086 1 97.06 238 ARG A CA 1
ATOM 1893 C C . ARG A 1 238 ? 16.734 -30.234 -3.119 1 97.06 238 ARG A C 1
ATOM 1895 O O . ARG A 1 238 ? 17.531 -29.531 -3.736 1 97.06 238 ARG A O 1
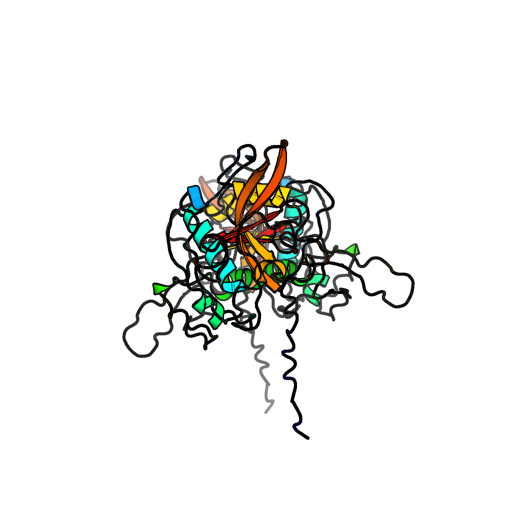ATOM 1902 N N . THR A 1 239 ? 15.414 -30.219 -3.371 1 97.56 239 THR A N 1
ATOM 1903 C CA . THR A 1 239 ? 14.797 -29.281 -4.301 1 97.56 239 THR A CA 1
ATOM 1904 C C . THR A 1 239 ? 13.742 -28.438 -3.59 1 97.56 239 THR A C 1
ATOM 1906 O O . THR A 1 239 ? 12.656 -28.938 -3.268 1 97.56 239 THR A O 1
ATOM 1909 N N . PRO A 1 240 ? 14.109 -27.156 -3.273 1 98.5 240 PRO A N 1
ATOM 1910 C CA . PRO A 1 240 ? 13.078 -26.266 -2.729 1 98.5 240 PRO A CA 1
ATOM 1911 C C . PRO A 1 240 ? 12.031 -25.875 -3.768 1 98.5 240 PRO A C 1
ATOM 1913 O O . PRO A 1 240 ? 12.344 -25.75 -4.953 1 98.5 240 PRO A O 1
ATOM 1916 N N . TYR A 1 241 ? 10.758 -25.719 -3.338 1 98.69 241 TYR A N 1
ATOM 1917 C CA . TYR A 1 241 ? 9.719 -25.344 -4.297 1 98.69 241 TYR A CA 1
ATOM 1918 C C . TYR A 1 241 ? 8.633 -24.516 -3.627 1 98.69 241 TYR A C 1
ATOM 1920 O O . TYR A 1 241 ? 8.469 -24.562 -2.406 1 98.69 241 TYR A O 1
ATOM 1928 N N . TRP A 1 242 ? 8 -23.688 -4.457 1 98.88 242 TRP A N 1
ATOM 1929 C CA . TRP A 1 242 ? 6.824 -22.922 -4.07 1 98.88 242 TRP A CA 1
ATOM 1930 C C . TRP A 1 242 ? 5.559 -23.766 -4.199 1 98.88 242 TRP A C 1
ATOM 1932 O O . TRP A 1 242 ? 5.441 -24.578 -5.117 1 98.88 242 TRP A O 1
ATOM 1942 N N . ILE A 1 243 ? 4.629 -23.562 -3.309 1 98.88 243 ILE A N 1
ATOM 1943 C CA . ILE A 1 243 ? 3.254 -24.031 -3.441 1 98.88 243 ILE A CA 1
ATOM 1944 C C . ILE A 1 243 ? 2.367 -22.891 -3.943 1 98.88 243 ILE A C 1
ATOM 1946 O O . ILE A 1 243 ? 2.166 -21.891 -3.24 1 98.88 243 ILE A O 1
ATOM 1950 N N . ILE A 1 244 ? 1.827 -23.078 -5.172 1 98.88 244 ILE A N 1
ATOM 1951 C CA . ILE A 1 244 ? 1.152 -21.984 -5.852 1 98.88 244 ILE A CA 1
ATOM 1952 C C . ILE A 1 244 ? -0.289 -22.375 -6.168 1 98.88 244 ILE A C 1
ATOM 1954 O O . ILE A 1 244 ? -0.533 -23.422 -6.77 1 98.88 244 ILE A O 1
ATOM 1958 N N . LYS A 1 245 ? -1.233 -21.562 -5.734 1 98.88 245 LYS A N 1
ATOM 1959 C CA . LYS A 1 245 ? -2.639 -21.766 -6.082 1 98.88 245 LYS A CA 1
ATOM 1960 C C . LYS A 1 245 ? -2.973 -21.078 -7.406 1 98.88 245 LYS A C 1
ATOM 1962 O O . LYS A 1 245 ? -2.746 -19.875 -7.57 1 98.88 245 LYS A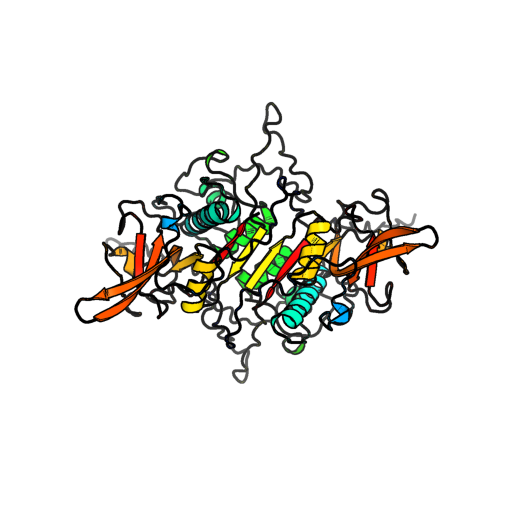 O 1
ATOM 1967 N N . ASN A 1 246 ? -3.459 -21.875 -8.336 1 97.94 246 ASN A N 1
ATOM 1968 C CA . ASN A 1 246 ? -3.885 -21.391 -9.641 1 97.94 246 ASN A CA 1
ATOM 1969 C C . ASN A 1 246 ? -5.398 -21.188 -9.703 1 97.94 246 ASN A C 1
ATOM 1971 O O . ASN A 1 246 ? -6.098 -21.438 -8.719 1 97.94 246 ASN A O 1
ATOM 1975 N N . SER A 1 247 ? -5.852 -20.641 -10.898 1 97.94 247 SER A N 1
ATOM 1976 C CA . SER A 1 247 ? -7.273 -20.344 -11.023 1 97.94 247 SER A CA 1
ATOM 1977 C C . SER A 1 247 ? -7.871 -21 -12.258 1 97.94 247 SER A C 1
ATOM 1979 O O . SER A 1 247 ? -8.727 -20.406 -12.93 1 97.94 247 SER A O 1
ATOM 1981 N N . TRP A 1 248 ? -7.387 -22.188 -12.594 1 97 248 TRP A N 1
ATOM 1982 C CA . TRP A 1 248 ? -7.883 -22.906 -13.758 1 97 248 TRP A CA 1
ATOM 1983 C C . TRP A 1 248 ? -8.68 -24.141 -13.328 1 97 248 TRP A C 1
ATOM 1985 O O . TRP A 1 248 ? -8.734 -25.125 -14.062 1 97 248 TRP A O 1
ATOM 1995 N N . GLY A 1 249 ? -9.18 -24.109 -12.062 1 96.88 249 GLY A N 1
ATOM 1996 C CA . GLY A 1 249 ? -10 -25.203 -11.562 1 96.88 249 GLY A CA 1
ATOM 1997 C C . GLY A 1 249 ? -9.203 -26.25 -10.805 1 96.88 249 GLY A C 1
ATOM 1998 O O . GLY A 1 249 ? -8 -26.406 -11.031 1 96.88 249 GLY A O 1
ATOM 1999 N N . ALA A 1 250 ? -9.938 -27 -9.969 1 97.31 250 ALA A N 1
ATOM 2000 C CA . ALA A 1 250 ? -9.312 -28 -9.109 1 97.31 250 ALA A CA 1
ATOM 2001 C C . ALA A 1 250 ? -8.828 -29.203 -9.93 1 97.31 250 ALA A C 1
ATOM 2003 O O . ALA A 1 250 ? -8.023 -30 -9.453 1 97.31 250 ALA A O 1
ATOM 2004 N N . GLY A 1 251 ? -9.32 -29.344 -11.148 1 96.62 251 GLY A N 1
ATOM 2005 C CA . GLY A 1 251 ? -8.914 -30.438 -12.008 1 96.62 251 GLY A CA 1
ATOM 2006 C C . GLY A 1 251 ? -7.57 -30.203 -12.68 1 96.62 251 GLY A C 1
ATOM 2007 O O . GLY A 1 251 ? -6.977 -31.141 -13.227 1 96.62 251 GLY A O 1
ATOM 2008 N N . TRP A 1 252 ? -7.086 -29.031 -12.586 1 97.06 252 TRP A N 1
ATOM 2009 C CA . TRP A 1 252 ? -5.812 -28.672 -13.203 1 97.06 252 TRP A CA 1
ATOM 2010 C C . TRP A 1 252 ? -4.656 -28.922 -12.242 1 97.06 252 TRP A C 1
ATOM 2012 O O . TRP A 1 252 ? -4.781 -28.703 -11.039 1 97.06 252 TRP A O 1
ATOM 2022 N N . GLY A 1 253 ? -3.52 -29.359 -12.781 1 97.5 253 GLY A N 1
ATOM 2023 C CA . GLY A 1 253 ? -2.336 -29.547 -11.961 1 97.5 253 GLY A CA 1
ATOM 2024 C C . GLY A 1 253 ? -2.553 -30.516 -10.812 1 97.5 253 GLY A C 1
ATOM 2025 O O . GLY A 1 253 ? -3.109 -31.594 -11 1 97.5 253 GLY A O 1
ATOM 2026 N N . GLU A 1 254 ? -2.039 -30.188 -9.703 1 97.81 254 GLU A N 1
ATOM 2027 C CA . GLU A 1 254 ? -2.234 -30.984 -8.492 1 97.81 254 GLU A CA 1
ATOM 2028 C C . GLU A 1 254 ? -3.377 -30.422 -7.648 1 97.81 254 GLU A C 1
ATOM 2030 O O . GLU A 1 254 ? -3.143 -29.688 -6.688 1 97.81 254 GLU A O 1
ATOM 2035 N N . ASN A 1 255 ? -4.598 -30.781 -8.008 1 97.75 255 ASN A N 1
ATOM 2036 C CA . ASN A 1 255 ? -5.785 -30.281 -7.328 1 97.75 255 ASN A CA 1
ATOM 2037 C C . ASN A 1 255 ? -5.855 -28.75 -7.383 1 97.75 255 ASN A C 1
ATOM 2039 O O . ASN A 1 255 ? -6.152 -28.109 -6.383 1 97.75 255 ASN A O 1
ATOM 2043 N N . GLY A 1 256 ? -5.363 -28.156 -8.484 1 98.38 256 GLY A N 1
ATOM 2044 C CA . GLY A 1 256 ? -5.426 -26.719 -8.695 1 98.38 256 GLY A CA 1
ATOM 2045 C C . GLY A 1 256 ? -4.152 -26 -8.289 1 98.38 256 GLY A C 1
ATOM 2046 O O . GLY A 1 256 ? -4.051 -24.781 -8.43 1 98.38 256 GLY A O 1
ATOM 2047 N N . TYR A 1 257 ? -3.18 -26.797 -7.852 1 98.75 257 TYR A N 1
ATOM 2048 C CA . TYR A 1 257 ? -1.943 -26.188 -7.363 1 98.75 257 TYR A CA 1
ATOM 2049 C C . TYR A 1 257 ? -0.778 -26.516 -8.289 1 98.75 257 TYR A C 1
ATOM 2051 O O . TYR A 1 257 ? -0.816 -27.5 -9.031 1 98.75 257 TYR A O 1
ATOM 2059 N N . TYR A 1 258 ? 0.163 -25.609 -8.305 1 98.75 258 TYR A N 1
ATOM 2060 C CA . TYR A 1 258 ? 1.396 -25.656 -9.078 1 98.75 258 TYR A CA 1
ATOM 2061 C C . TYR A 1 258 ? 2.617 -25.641 -8.172 1 98.75 258 TYR A C 1
ATOM 2063 O O . TYR A 1 258 ? 2.744 -24.766 -7.305 1 98.75 258 TYR A O 1
ATOM 2071 N N . TYR A 1 259 ? 3.443 -26.688 -8.289 1 98.81 259 TYR A N 1
ATOM 2072 C CA . TYR A 1 259 ? 4.699 -26.734 -7.547 1 98.81 259 TYR A CA 1
ATOM 2073 C C . TYR A 1 259 ? 5.871 -26.328 -8.438 1 98.81 259 TYR A C 1
ATOM 2075 O O . TYR A 1 259 ? 6.164 -27.016 -9.43 1 98.81 259 TYR A O 1
ATOM 2083 N N . LEU A 1 260 ? 6.477 -25.203 -8.117 1 98.81 260 LEU A N 1
ATOM 2084 C CA . LEU A 1 260 ? 7.535 -24.625 -8.938 1 98.81 260 LEU A CA 1
ATOM 2085 C C . LEU A 1 260 ? 8.836 -24.516 -8.148 1 98.81 260 LEU A C 1
ATOM 2087 O O . LEU A 1 260 ? 8.836 -24.062 -7 1 98.81 260 LEU A O 1
ATOM 2091 N N . VAL A 1 261 ? 9.859 -24.875 -8.797 1 98.69 261 VAL A N 1
ATOM 2092 C CA . VAL A 1 261 ? 11.172 -24.812 -8.148 1 98.69 261 VAL A CA 1
ATOM 2093 C C . VAL A 1 261 ? 11.43 -23.391 -7.648 1 98.69 261 VAL A C 1
ATOM 2095 O O . VAL A 1 261 ? 11.086 -22.422 -8.328 1 98.69 261 VAL A O 1
ATOM 2098 N N . ARG A 1 262 ? 11.992 -23.328 -6.496 1 98.06 262 ARG A N 1
ATOM 2099 C CA . ARG A 1 262 ? 12.281 -22.062 -5.809 1 98.06 262 ARG A CA 1
ATOM 2100 C C . ARG A 1 262 ? 13.781 -21.797 -5.777 1 98.06 262 ARG A C 1
ATOM 2102 O O . ARG A 1 262 ? 14.586 -22.719 -5.652 1 98.06 262 ARG A O 1
ATOM 2109 N N . GLY A 1 263 ? 14.164 -20.453 -5.887 1 96.94 263 GLY A N 1
ATOM 2110 C CA . GLY A 1 263 ? 15.539 -20.062 -5.645 1 96.94 263 GLY A CA 1
ATOM 2111 C C . GLY A 1 263 ? 16.234 -19.547 -6.887 1 96.94 263 GLY A C 1
ATOM 2112 O O . GLY A 1 263 ? 17.375 -19.094 -6.816 1 96.94 263 GLY A O 1
ATOM 2113 N N . ARG A 1 264 ? 15.57 -19.5 -7.953 1 96.12 264 ARG A N 1
ATOM 2114 C CA . ARG A 1 264 ? 16.25 -19.016 -9.148 1 96.12 264 ARG A CA 1
ATOM 2115 C C . ARG A 1 264 ? 15.312 -18.172 -10.016 1 96.12 264 ARG A C 1
ATOM 2117 O O . ARG A 1 264 ? 15.508 -18.062 -11.227 1 96.12 264 ARG A O 1
ATOM 2124 N N . ASN A 1 265 ? 14.242 -17.719 -9.453 1 97.19 265 ASN A N 1
ATOM 2125 C CA . ASN A 1 265 ? 13.25 -16.891 -10.125 1 97.19 265 ASN A CA 1
ATOM 2126 C C . ASN A 1 265 ? 12.688 -17.578 -11.367 1 97.19 265 ASN A C 1
ATOM 2128 O O . ASN A 1 265 ? 12.602 -16.969 -12.438 1 97.19 265 ASN A O 1
ATOM 2132 N N . ALA A 1 266 ? 12.453 -18.906 -11.164 1 98.25 266 ALA A N 1
ATOM 2133 C CA . ALA A 1 266 ? 11.867 -19.688 -12.25 1 98.25 266 ALA A CA 1
ATOM 2134 C C . ALA A 1 266 ? 10.578 -19.031 -12.758 1 98.25 266 ALA A C 1
ATOM 2136 O O . ALA A 1 266 ? 9.734 -18.609 -11.969 1 98.25 266 ALA A O 1
ATOM 2137 N N . CYS A 1 267 ? 10.523 -18.875 -14.102 1 97.38 267 CYS A N 1
ATOM 2138 C CA . CYS A 1 267 ? 9.359 -18.344 -14.789 1 97.38 267 CYS A CA 1
ATOM 2139 C C . CYS A 1 267 ? 9.031 -16.938 -14.297 1 97.38 267 CYS A C 1
ATOM 2141 O O . CYS A 1 267 ? 7.906 -16.469 -14.453 1 97.38 267 CYS A O 1
ATOM 2143 N N . GLY A 1 268 ? 9.891 -16.25 -13.625 1 96 268 GLY A N 1
ATOM 2144 C CA . GLY A 1 268 ? 9.719 -14.867 -13.195 1 96 268 GLY A CA 1
ATOM 2145 C C . GLY A 1 268 ? 8.883 -14.734 -11.938 1 96 268 GLY A C 1
ATOM 2146 O O . GLY A 1 268 ? 8.336 -13.664 -11.664 1 96 268 GLY A O 1
ATOM 2147 N N . ILE A 1 269 ? 8.82 -15.797 -11.109 1 97.5 269 ILE A N 1
ATOM 2148 C CA . ILE A 1 269 ? 7.883 -15.883 -9.992 1 97.5 269 ILE A CA 1
ATOM 2149 C C . ILE A 1 269 ? 8.219 -14.82 -8.945 1 97.5 269 ILE A C 1
ATOM 2151 O O . ILE A 1 269 ? 7.363 -14.438 -8.148 1 97.5 269 ILE A O 1
ATOM 2155 N N . ALA A 1 270 ? 9.445 -14.281 -8.922 1 95.56 270 ALA A N 1
ATOM 2156 C CA . ALA A 1 270 ? 9.867 -13.328 -7.898 1 95.56 270 ALA A CA 1
ATOM 2157 C C . ALA A 1 270 ? 9.82 -11.898 -8.43 1 95.56 270 ALA A C 1
ATOM 2159 O O . ALA A 1 270 ? 10.086 -10.945 -7.691 1 95.56 270 ALA A O 1
ATOM 2160 N N . SER A 1 271 ? 9.406 -11.727 -9.664 1 90.5 271 SER A N 1
ATOM 2161 C CA . SER A 1 271 ? 9.641 -10.469 -10.367 1 90.5 271 SER A CA 1
ATOM 2162 C C . SER A 1 271 ? 8.562 -9.438 -10.031 1 90.5 271 SER A C 1
ATOM 2164 O O . SER A 1 271 ? 8.797 -8.234 -10.141 1 90.5 271 SER A O 1
ATOM 2166 N N . ASP A 1 272 ? 7.41 -9.836 -9.688 1 92.12 272 ASP A N 1
ATOM 2167 C CA . ASP A 1 272 ? 6.281 -8.984 -9.32 1 92.12 272 ASP A CA 1
ATOM 2168 C C . ASP A 1 272 ? 5.426 -9.633 -8.242 1 92.12 272 ASP A C 1
ATOM 2170 O O . ASP A 1 272 ? 4.473 -10.352 -8.547 1 92.12 272 ASP A O 1
ATOM 2174 N N . VAL A 1 273 ? 5.859 -9.336 -7.008 1 95.75 273 VAL A N 1
ATOM 2175 C CA . VAL A 1 273 ? 5.238 -9.961 -5.848 1 95.75 273 VAL A CA 1
ATOM 2176 C C . VAL A 1 273 ? 4.699 -8.891 -4.902 1 95.75 273 VAL A C 1
ATOM 2178 O O . VAL A 1 273 ? 5.359 -7.875 -4.668 1 95.75 273 VAL A O 1
ATOM 2181 N N . SER A 1 274 ? 3.51 -9.094 -4.461 1 95.81 274 SER A N 1
ATOM 2182 C CA . SER A 1 274 ? 2.887 -8.133 -3.551 1 95.81 274 SER A CA 1
ATOM 2183 C C . SER A 1 274 ? 1.862 -8.82 -2.65 1 95.81 274 SER A C 1
ATOM 2185 O O . SER A 1 274 ? 1.557 -10 -2.83 1 95.81 274 SER A O 1
ATOM 2187 N N . PHE A 1 275 ? 1.437 -8.148 -1.633 1 96.31 275 PHE A N 1
ATOM 2188 C CA . PHE A 1 275 ? 0.304 -8.594 -0.833 1 96.31 275 PHE A CA 1
ATOM 2189 C C . PHE A 1 275 ? -0.444 -7.41 -0.236 1 96.31 275 PHE A C 1
ATOM 2191 O O . PHE A 1 275 ? 0.118 -6.32 -0.099 1 96.31 275 PHE A O 1
ATOM 2198 N N . PRO A 1 276 ? -1.716 -7.605 0.044 1 96.06 276 PRO A N 1
ATOM 2199 C CA . PRO A 1 276 ? -2.582 -6.539 0.553 1 96.06 276 PRO A CA 1
ATOM 2200 C C . PRO A 1 276 ? -2.453 -6.34 2.061 1 96.06 276 PRO A C 1
ATOM 2202 O O . PRO A 1 276 ? -1.965 -7.23 2.764 1 96.06 276 PRO A O 1
ATOM 2205 N N . ILE A 1 277 ? -2.807 -5.215 2.504 1 92.88 277 ILE A N 1
ATOM 2206 C CA . ILE A 1 277 ? -3.115 -4.949 3.904 1 92.88 277 ILE A CA 1
ATOM 2207 C C . ILE A 1 277 ? -4.625 -4.809 4.082 1 92.88 277 ILE A C 1
ATOM 2209 O O . ILE A 1 277 ? -5.238 -3.891 3.533 1 92.88 277 ILE A O 1
ATOM 2213 N N . VAL A 1 278 ? -5.156 -5.762 4.809 1 91.38 278 VAL A N 1
ATOM 2214 C CA . VAL A 1 278 ? -6.609 -5.805 4.941 1 91.38 278 VAL A CA 1
ATOM 2215 C C . VAL A 1 278 ? -7.031 -5.047 6.203 1 91.38 278 VAL A C 1
ATOM 2217 O O . VAL A 1 278 ? -6.242 -4.898 7.137 1 91.38 278 VAL A O 1
ATOM 2220 N N . GLY A 1 279 ? -8.195 -4.418 6.156 1 81.12 279 GLY A N 1
ATOM 2221 C CA . GLY A 1 279 ? -8.727 -3.664 7.281 1 81.12 279 GLY A CA 1
ATOM 2222 C C . GLY A 1 279 ? -10.023 -4.234 7.82 1 81.12 279 GLY A C 1
ATOM 2223 O O . GLY A 1 279 ? -10.664 -5.066 7.168 1 81.12 279 GLY A O 1
ATOM 2224 N N . MET B 1 1 ? -6.773 -18.641 -56.375 1 27.47 1 MET B N 1
ATOM 2225 C CA . MET B 1 1 ? -5.738 -18.031 -55.562 1 27.47 1 MET B CA 1
ATOM 2226 C C . MET B 1 1 ? -6.301 -17.609 -54.188 1 27.47 1 MET B C 1
ATOM 2228 O O . MET B 1 1 ? -7.043 -16.625 -54.094 1 27.47 1 MET B O 1
ATOM 2232 N N . LEU B 1 2 ? -6.625 -18.516 -53.281 1 29.98 2 LEU B N 1
ATOM 2233 C CA . LEU B 1 2 ? -7.332 -18.375 -52 1 29.98 2 LEU B CA 1
ATOM 2234 C C . LEU B 1 2 ? -6.488 -17.609 -51 1 29.98 2 LEU B C 1
ATOM 2236 O O . LEU B 1 2 ? -5.379 -18.047 -50.656 1 29.98 2 LEU B O 1
ATOM 2240 N N . THR B 1 3 ? -6.602 -16.234 -50.875 1 29.08 3 THR B N 1
ATOM 2241 C CA . THR B 1 3 ? -5.895 -15.352 -49.969 1 29.08 3 THR B CA 1
ATOM 2242 C C . THR B 1 3 ? -6.137 -15.766 -48.5 1 29.08 3 THR B C 1
ATOM 2244 O O . THR B 1 3 ? -7.273 -15.727 -48.031 1 29.08 3 THR B O 1
ATOM 2247 N N . ILE B 1 4 ? -5.398 -16.719 -47.938 1 27.23 4 ILE B N 1
ATOM 2248 C CA . ILE B 1 4 ? -5.363 -17.109 -46.531 1 27.23 4 ILE B CA 1
ATOM 2249 C C . ILE B 1 4 ? -5.012 -15.914 -45.656 1 27.23 4 ILE B C 1
ATOM 2251 O O . ILE B 1 4 ? -3.91 -15.375 -45.75 1 27.23 4 ILE B O 1
ATOM 2255 N N . THR B 1 5 ? -5.957 -15.039 -45.344 1 26.31 5 THR B N 1
ATOM 2256 C CA . THR B 1 5 ? -5.82 -13.961 -44.344 1 26.31 5 THR B CA 1
ATOM 2257 C C . THR B 1 5 ? -5.355 -14.5 -43 1 26.31 5 THR B C 1
ATOM 2259 O O . THR B 1 5 ? -6.078 -15.258 -42.344 1 26.31 5 THR B O 1
ATOM 2262 N N . ILE B 1 6 ? -4.078 -14.773 -42.812 1 24.19 6 ILE B N 1
ATOM 2263 C CA . ILE B 1 6 ? -3.391 -15.117 -41.562 1 24.19 6 ILE B CA 1
ATOM 2264 C C . ILE B 1 6 ? -3.768 -14.125 -40.469 1 24.19 6 ILE B C 1
ATOM 2266 O O . ILE B 1 6 ? -3.5 -12.922 -40.594 1 24.19 6 ILE B O 1
ATOM 2270 N N . PHE B 1 7 ? -4.895 -14.32 -39.812 1 23.88 7 PHE B N 1
ATOM 2271 C CA . PHE B 1 7 ? -5.246 -13.602 -38.594 1 23.88 7 PHE B CA 1
ATOM 2272 C C . PHE B 1 7 ? -4.102 -13.664 -37.594 1 23.88 7 PHE B C 1
ATOM 2274 O O . PHE B 1 7 ? -3.795 -14.727 -37.031 1 23.88 7 PHE B O 1
ATOM 2281 N N . LEU B 1 8 ? -3.027 -12.93 -37.781 1 23.27 8 LEU B N 1
ATOM 2282 C CA . LEU B 1 8 ? -1.996 -12.656 -36.781 1 23.27 8 LEU B CA 1
ATOM 2283 C C . LEU B 1 8 ? -2.617 -12.258 -35.469 1 23.27 8 LEU B C 1
ATOM 2285 O O . LEU B 1 8 ? -3.223 -11.188 -35.344 1 23.27 8 LEU B O 1
ATOM 2289 N N . PHE B 1 9 ? -3.176 -13.195 -34.719 1 25.33 9 PHE B N 1
ATOM 2290 C CA . PHE B 1 9 ? -3.459 -12.984 -33.281 1 25.33 9 PHE B CA 1
ATOM 2291 C C . PHE B 1 9 ? -2.297 -12.273 -32.594 1 25.33 9 PHE B C 1
ATOM 2293 O O . PHE B 1 9 ? -1.221 -12.852 -32.438 1 25.33 9 PHE B O 1
ATOM 2300 N N . LEU B 1 10 ? -2.115 -11.031 -32.875 1 26.53 10 LEU B N 1
ATOM 2301 C CA . LEU B 1 10 ? -1.265 -10.172 -32.062 1 26.53 10 LEU B CA 1
ATOM 2302 C C . LEU B 1 10 ? -1.426 -10.492 -30.594 1 26.53 10 LEU B C 1
ATOM 2304 O O . LEU B 1 10 ? -2.488 -10.25 -30.016 1 26.53 10 LEU B O 1
ATOM 2308 N N . LEU B 1 11 ? -0.933 -11.594 -30.125 1 28.25 11 LEU B N 1
ATOM 2309 C CA . LEU B 1 11 ? -0.643 -11.812 -28.703 1 28.25 11 LEU B CA 1
ATOM 2310 C C . LEU B 1 11 ? -0.062 -10.547 -28.078 1 28.25 11 LEU B C 1
ATOM 2312 O O . LEU B 1 11 ? 1.089 -10.188 -28.344 1 28.25 11 LEU B O 1
ATOM 2316 N N . LYS B 1 12 ? -0.77 -9.516 -28.109 1 30.41 12 LYS B N 1
ATOM 2317 C CA . LYS B 1 12 ? -0.375 -8.359 -27.312 1 30.41 12 LYS B CA 1
ATOM 2318 C C . LYS B 1 12 ? 0.245 -8.789 -25.984 1 30.41 12 LYS B C 1
ATOM 2320 O O . LYS B 1 12 ? -0.382 -9.516 -25.203 1 30.41 12 LYS B O 1
ATOM 2325 N N . GLU B 1 13 ? 1.521 -8.844 -25.828 1 30.02 13 GLU B N 1
ATOM 2326 C CA . GLU B 1 13 ? 2.416 -8.922 -24.672 1 30.02 13 GLU B CA 1
ATOM 2327 C C . GLU B 1 13 ? 1.926 -8.023 -23.531 1 30.02 13 GLU B C 1
ATOM 2329 O O . GLU B 1 13 ? 1.967 -6.797 -23.641 1 30.02 13 GLU B O 1
ATOM 2334 N N . TYR B 1 14 ? 0.816 -8.172 -23.062 1 30.55 14 TYR B N 1
ATOM 2335 C CA . TYR B 1 14 ? 0.284 -7.504 -21.875 1 30.55 14 TYR B CA 1
ATOM 2336 C C . TYR B 1 14 ? 1.309 -7.496 -20.75 1 30.55 14 TYR B C 1
ATOM 2338 O O . TYR B 1 14 ? 1.542 -8.523 -20.109 1 30.55 14 TYR B O 1
ATOM 2346 N N . SER B 1 15 ? 2.416 -6.777 -20.938 1 34.31 15 SER B N 1
ATOM 2347 C CA . SER B 1 15 ? 3.453 -6.656 -19.922 1 34.31 15 SER B CA 1
ATOM 2348 C C . SER B 1 15 ? 2.902 -6.023 -18.641 1 34.31 15 SER B C 1
ATOM 2350 O O . SER B 1 15 ? 2.693 -4.809 -18.594 1 34.31 15 SER B O 1
ATOM 2352 N N . CYS B 1 16 ? 1.91 -6.418 -18 1 36.22 16 CYS B N 1
ATOM 2353 C CA . CYS B 1 16 ? 1.208 -5.879 -16.844 1 36.22 16 CYS B CA 1
ATOM 2354 C C . CYS B 1 16 ? 2.113 -5.863 -15.617 1 36.22 16 CYS B C 1
ATOM 2356 O O . CYS B 1 16 ? 1.668 -5.527 -14.516 1 36.22 16 CYS B O 1
ATOM 2358 N N . TYR B 1 17 ? 3.381 -6.336 -15.711 1 40 17 TYR B N 1
ATOM 2359 C CA . TYR B 1 17 ? 3.98 -6.57 -14.406 1 40 17 TYR B CA 1
ATOM 2360 C C . TYR B 1 17 ? 5.234 -5.727 -14.219 1 40 17 TYR B C 1
ATOM 2362 O O . TYR B 1 17 ? 6.074 -5.641 -15.125 1 40 17 TYR B O 1
ATOM 2370 N N . LEU B 1 18 ? 5.234 -4.73 -13.352 1 37.59 18 LEU B N 1
ATOM 2371 C CA . LEU B 1 18 ? 6.398 -3.965 -12.922 1 37.59 18 LEU B CA 1
ATOM 2372 C C . LEU B 1 18 ? 7.285 -4.793 -12 1 37.59 18 LEU B C 1
ATOM 2374 O O . LEU B 1 18 ? 6.793 -5.438 -11.07 1 37.59 18 LEU B O 1
ATOM 2378 N N . VAL B 1 19 ? 8.609 -5.066 -12.32 1 41.97 19 VAL B N 1
ATOM 2379 C CA . VAL B 1 19 ? 9.547 -5.828 -11.508 1 41.97 19 VAL B CA 1
ATOM 2380 C C . VAL B 1 19 ? 10.375 -4.875 -10.648 1 41.97 19 VAL B C 1
ATOM 2382 O O . VAL B 1 19 ? 10.977 -3.924 -11.164 1 41.97 19 VAL B O 1
ATOM 2385 N N . LEU B 1 20 ? 10.312 -4.895 -9.273 1 44.03 20 LEU B N 1
ATOM 2386 C CA . LEU B 1 20 ? 11.164 -4.117 -8.375 1 44.03 20 LEU B CA 1
ATOM 2387 C C . LEU B 1 20 ? 12.602 -4.633 -8.422 1 44.03 20 LEU B C 1
ATOM 2389 O O . LEU B 1 20 ? 12.836 -5.84 -8.492 1 44.03 20 LEU B O 1
ATOM 2393 N N . PRO B 1 21 ? 13.555 -3.592 -8.586 1 41.19 21 PRO B N 1
ATOM 2394 C CA . PRO B 1 21 ? 14.945 -4.043 -8.531 1 41.19 21 PRO B CA 1
ATOM 2395 C C . PRO B 1 21 ? 15.32 -4.645 -7.184 1 41.19 21 PRO B C 1
ATOM 2397 O O . PRO B 1 21 ? 14.688 -4.344 -6.168 1 41.19 21 PRO B O 1
ATOM 2400 N N . LYS B 1 22 ? 16.234 -5.785 -7.164 1 47.28 22 LYS B N 1
ATOM 2401 C CA . LYS B 1 22 ? 16.812 -6.312 -5.926 1 47.28 22 LYS B CA 1
ATOM 2402 C C . LYS B 1 22 ? 17.438 -5.199 -5.09 1 47.28 22 LYS B C 1
ATOM 2404 O O . LYS B 1 22 ? 18.203 -4.383 -5.609 1 47.28 22 LYS B O 1
ATOM 2409 N N . PRO B 1 23 ? 16.859 -5.035 -3.863 1 44.09 23 PRO B N 1
ATOM 2410 C CA . PRO B 1 23 ? 17.562 -4.027 -3.062 1 44.09 23 PRO B CA 1
ATOM 2411 C C . PRO B 1 23 ? 19.047 -4.328 -2.889 1 44.09 23 PRO B C 1
ATOM 2413 O O . PRO B 1 23 ? 19.438 -5.496 -2.838 1 44.09 23 PRO B O 1
ATOM 2416 N N . LEU B 1 24 ? 19.859 -3.385 -3.268 1 40.12 24 LEU B N 1
ATOM 2417 C CA . LEU B 1 24 ? 21.297 -3.547 -3.057 1 40.12 24 LEU B CA 1
ATOM 2418 C C . LEU B 1 24 ? 21.594 -3.992 -1.627 1 40.12 24 LEU B C 1
ATOM 2420 O O . LEU B 1 24 ? 22.531 -4.738 -1.388 1 40.12 24 LEU B O 1
ATOM 2424 N N . ASP B 1 25 ? 21.016 -3.406 -0.616 1 39.81 25 ASP B N 1
ATOM 2425 C CA . ASP B 1 25 ? 21.453 -3.666 0.752 1 39.81 25 ASP B CA 1
ATOM 2426 C C . ASP B 1 25 ? 20.422 -4.496 1.512 1 39.81 25 ASP B C 1
ATOM 2428 O O . ASP B 1 25 ? 19.219 -4.293 1.354 1 39.81 25 ASP B O 1
ATOM 2432 N N . LYS B 1 26 ? 20.812 -5.781 2.125 1 41.59 26 LYS B N 1
ATOM 2433 C CA . LYS B 1 26 ? 20.172 -6.855 2.873 1 41.59 26 LYS B CA 1
ATOM 2434 C C . LYS B 1 26 ? 19.266 -6.301 3.975 1 41.59 26 LYS B C 1
ATOM 2436 O O . LYS B 1 26 ? 18.984 -6.988 4.961 1 41.59 26 LYS B O 1
ATOM 2441 N N . LYS B 1 27 ? 18.922 -5.066 4.109 1 44.62 27 LYS B N 1
ATOM 2442 C CA . LYS B 1 27 ? 18.156 -4.75 5.305 1 44.62 27 LYS B CA 1
ATOM 2443 C C . LYS B 1 27 ? 16.688 -5.133 5.125 1 44.62 27 LYS B C 1
ATOM 2445 O O . LYS B 1 27 ? 16.109 -4.902 4.062 1 44.62 27 LYS B O 1
ATOM 2450 N N . PRO B 1 28 ? 16.188 -5.902 6.066 1 45.16 28 PRO B N 1
ATOM 2451 C CA . PRO B 1 28 ? 14.82 -6.422 5.984 1 45.16 28 PRO B CA 1
ATOM 2452 C C . PRO B 1 28 ? 13.789 -5.328 5.695 1 45.16 28 PRO B C 1
ATOM 2454 O O . PRO B 1 28 ? 13.828 -4.266 6.32 1 45.16 28 PRO B O 1
ATOM 2457 N N . LEU B 1 29 ? 13.195 -5.359 4.578 1 44.66 29 LEU B N 1
ATOM 2458 C CA . LEU B 1 29 ? 12.281 -4.355 4.043 1 44.66 29 LEU B CA 1
ATOM 2459 C C . LEU B 1 29 ? 11.039 -4.227 4.922 1 44.66 29 LEU B C 1
ATOM 2461 O O . LEU B 1 29 ? 10.258 -3.285 4.766 1 44.66 29 LEU B O 1
ATOM 2465 N N . LEU B 1 30 ? 10.367 -5.359 5.375 1 49.75 30 LEU B N 1
ATOM 2466 C CA . LEU B 1 30 ? 9.148 -5.09 6.145 1 49.75 30 LEU B CA 1
ATOM 2467 C C . LEU B 1 30 ? 9.484 -4.355 7.438 1 49.75 30 LEU B C 1
ATOM 2469 O O . LEU B 1 30 ? 10.117 -4.922 8.336 1 49.75 30 LEU B O 1
ATOM 2473 N N . ARG B 1 31 ? 9.609 -3.023 7.43 1 56.59 31 ARG B N 1
ATOM 2474 C CA . ARG B 1 31 ? 10.188 -2.404 8.617 1 56.59 31 ARG B CA 1
ATOM 2475 C C . ARG B 1 31 ? 9.211 -2.43 9.781 1 56.59 31 ARG B C 1
ATOM 2477 O O . ARG B 1 31 ? 8.117 -1.867 9.695 1 56.59 31 ARG B O 1
ATOM 2484 N N . SER B 1 32 ? 9.258 -3.461 10.688 1 65.75 32 SER B N 1
ATOM 2485 C CA . SER B 1 32 ? 8.633 -3.576 12 1 65.75 32 SER B CA 1
ATOM 2486 C C . SER B 1 32 ? 8.508 -2.213 12.672 1 65.75 32 SER B C 1
ATOM 2488 O O . SER B 1 32 ? 9.25 -1.284 12.352 1 65.75 32 SER B O 1
ATOM 2490 N N . PRO B 1 33 ? 7.414 -2.133 13.391 1 74 33 PRO B N 1
ATOM 2491 C CA . PRO B 1 33 ? 7.359 -0.899 14.18 1 74 33 PRO B CA 1
ATOM 2492 C C . PRO B 1 33 ? 8.68 -0.591 14.883 1 74 33 PRO B C 1
ATOM 2494 O O . PRO B 1 33 ? 9.367 -1.507 15.344 1 74 33 PRO B O 1
ATOM 2497 N N . VAL B 1 34 ? 9.023 0.646 14.812 1 84.19 34 VAL B N 1
ATOM 2498 C CA . VAL B 1 34 ? 10.281 1.061 15.414 1 84.19 34 VAL B CA 1
ATOM 2499 C C . VAL B 1 34 ? 10.094 1.285 16.906 1 84.19 34 VAL B C 1
ATOM 2501 O O . VAL B 1 34 ? 11.047 1.203 17.688 1 84.19 34 VAL B O 1
ATOM 2504 N N . ASN B 1 35 ? 8.828 1.586 17.25 1 83.12 35 ASN B N 1
ATOM 2505 C CA . ASN B 1 35 ? 8.461 1.71 18.656 1 83.12 35 ASN B CA 1
ATOM 2506 C C . ASN B 1 35 ? 7.375 0.711 19.047 1 83.12 35 ASN B C 1
ATOM 2508 O O . ASN B 1 35 ? 6.344 0.623 18.375 1 83.12 35 ASN B O 1
ATOM 2512 N N . ASN B 1 36 ? 7.598 -0.119 20.141 1 79.56 36 ASN B N 1
ATOM 2513 C CA . ASN B 1 36 ? 6.656 -1.169 20.516 1 79.56 36 ASN B CA 1
ATOM 2514 C C . ASN B 1 36 ? 6.148 -0.983 21.938 1 79.56 36 ASN B C 1
ATOM 2516 O O . ASN B 1 36 ? 5.324 -1.764 22.406 1 79.56 36 ASN B O 1
ATOM 2520 N N . GLY B 1 37 ? 6.551 0.013 22.578 1 81.5 37 GLY B N 1
ATOM 2521 C CA . GLY B 1 37 ? 6.109 0.266 23.938 1 81.5 37 GLY B CA 1
ATOM 2522 C C . GLY B 1 37 ? 4.758 0.953 24.016 1 81.5 37 GLY B C 1
ATOM 2523 O O . GLY B 1 37 ? 4.098 1.142 22.984 1 81.5 37 GLY B O 1
ATOM 2524 N N . PRO B 1 38 ? 4.352 1.213 25.25 1 90.31 38 PRO B N 1
ATOM 2525 C CA . PRO B 1 38 ? 3.121 1.99 25.406 1 90.31 38 PRO B CA 1
ATOM 2526 C C . PRO B 1 38 ? 3.205 3.371 24.766 1 90.31 38 PRO B C 1
ATOM 2528 O O . PRO B 1 38 ? 4.273 3.984 24.75 1 90.31 38 PRO B O 1
ATOM 2531 N N . ILE B 1 39 ? 2.18 3.812 24.266 1 93.12 39 ILE B N 1
ATOM 2532 C CA . ILE B 1 39 ? 2.121 5.098 23.578 1 93.12 39 ILE B CA 1
ATOM 2533 C C . ILE B 1 39 ? 2.293 6.23 24.578 1 93.12 39 ILE B C 1
ATOM 2535 O O . ILE B 1 39 ? 1.498 6.363 25.516 1 93.12 39 ILE B O 1
ATOM 2539 N N . PRO B 1 40 ? 3.291 7.047 24.484 1 96 40 PRO B N 1
ATOM 2540 C CA . PRO B 1 40 ? 3.479 8.164 25.406 1 96 40 PRO B CA 1
ATOM 2541 C C . PRO B 1 40 ? 2.514 9.32 25.141 1 96 40 PRO B C 1
ATOM 2543 O O . PRO B 1 40 ? 1.906 9.391 24.078 1 96 40 PRO B O 1
ATOM 2546 N N . GLU B 1 41 ? 2.449 10.195 26.094 1 94.75 41 GLU B N 1
ATOM 2547 C CA . GLU B 1 41 ? 1.588 11.367 25.969 1 94.75 41 GLU B CA 1
ATOM 2548 C C . GLU B 1 41 ? 2.17 12.375 24.969 1 94.75 41 GLU B C 1
ATOM 2550 O O . GLU B 1 41 ? 1.43 13.109 24.328 1 94.75 41 GLU B O 1
ATOM 2555 N N . TYR B 1 42 ? 3.438 12.344 25.016 1 97.12 42 TYR B N 1
ATOM 2556 C CA . TYR B 1 42 ? 4.168 13.211 24.094 1 97.12 42 TYR B CA 1
ATOM 2557 C C . TYR B 1 42 ? 5.125 12.398 23.219 1 97.12 42 TYR B C 1
ATOM 2559 O O . TYR B 1 42 ? 5.82 11.508 23.719 1 97.12 42 TYR B O 1
ATOM 2567 N N . PHE B 1 43 ? 5.09 12.703 21.922 1 98.38 43 PHE B N 1
ATOM 2568 C CA . PHE B 1 43 ? 6.082 12.172 21 1 98.38 43 PHE B CA 1
ATOM 2569 C C . PHE B 1 43 ? 6.258 13.094 19.812 1 98.38 43 PHE B C 1
ATOM 2571 O O . PHE B 1 43 ? 5.277 13.594 19.25 1 98.38 43 PHE B O 1
ATOM 2578 N N . ASP B 1 44 ? 7.547 13.375 19.469 1 98.44 44 ASP B N 1
ATOM 2579 C CA . ASP B 1 44 ? 7.891 14.289 18.375 1 98.44 44 ASP B CA 1
ATOM 2580 C C . ASP B 1 44 ? 9.086 13.766 17.578 1 98.44 44 ASP B C 1
ATOM 2582 O O . ASP B 1 44 ? 10.211 13.719 18.094 1 98.44 44 ASP B O 1
ATOM 2586 N N . TRP B 1 45 ? 8.852 13.43 16.359 1 98.69 45 TRP B N 1
ATOM 2587 C CA . TRP B 1 45 ? 9.898 12.844 15.531 1 98.69 45 TRP B CA 1
ATOM 2588 C C . TRP B 1 45 ? 10.984 13.875 15.234 1 98.69 45 TRP B C 1
ATOM 2590 O O . TRP B 1 45 ? 12.094 13.508 14.82 1 98.69 45 TRP B O 1
ATOM 2600 N N . ARG B 1 46 ? 10.648 15.188 15.359 1 98.25 46 ARG B N 1
ATOM 2601 C CA . ARG B 1 46 ? 11.68 16.203 15.227 1 98.25 46 ARG B CA 1
ATOM 2602 C C . ARG B 1 46 ? 12.812 15.984 16.219 1 98.25 46 ARG B C 1
ATOM 2604 O O . ARG B 1 46 ? 13.977 16.25 15.922 1 98.25 46 ARG B O 1
ATOM 2611 N N . ASP B 1 47 ? 12.461 15.422 17.328 1 97.12 47 ASP B N 1
ATOM 2612 C CA . ASP B 1 47 ? 13.43 15.18 18.391 1 97.12 47 ASP B CA 1
ATOM 2613 C C . ASP B 1 47 ? 14.383 14.047 18.016 1 97.12 47 ASP B C 1
ATOM 2615 O O . ASP B 1 47 ? 15.43 13.867 18.641 1 97.12 47 ASP B O 1
ATOM 2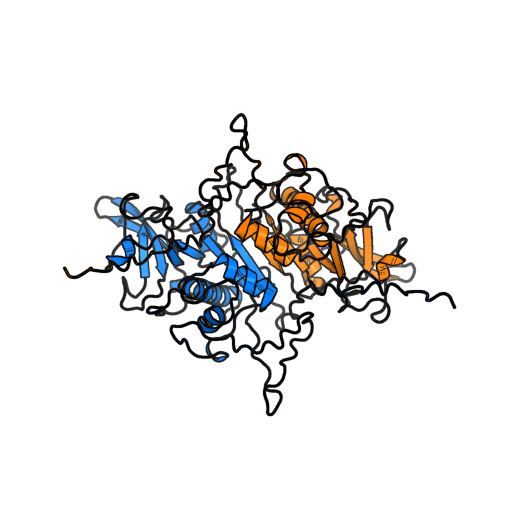619 N N . ARG B 1 48 ? 14.109 13.336 17 1 95.69 48 ARG B N 1
ATOM 2620 C CA . ARG B 1 48 ? 14.93 12.203 16.562 1 95.69 48 ARG B CA 1
ATOM 2621 C C . ARG B 1 48 ? 15.586 12.5 15.227 1 95.69 48 ARG B C 1
ATOM 2623 O O . ARG B 1 48 ? 16.031 11.586 14.531 1 95.69 48 ARG B O 1
ATOM 2630 N N . ASP B 1 49 ? 15.523 13.711 14.852 1 96.81 49 ASP B N 1
ATOM 2631 C CA . ASP B 1 49 ? 16.094 14.164 13.594 1 96.81 49 ASP B CA 1
ATOM 2632 C C . ASP B 1 49 ? 15.508 13.406 12.414 1 96.81 49 ASP B C 1
ATOM 2634 O O . ASP B 1 49 ? 16.219 13.062 11.461 1 96.81 49 ASP B O 1
ATOM 2638 N N . ALA B 1 50 ? 14.219 13.109 12.516 1 98.06 50 ALA B N 1
ATOM 2639 C CA . ALA B 1 50 ? 13.586 12.281 11.492 1 98.06 50 ALA B CA 1
ATOM 2640 C C . ALA B 1 50 ? 12.656 13.109 10.617 1 98.06 50 ALA B C 1
ATOM 2642 O O . ALA B 1 50 ? 11.852 12.562 9.859 1 98.06 50 ALA B O 1
ATOM 2643 N N . VAL B 1 51 ? 12.68 14.383 10.742 1 98.69 51 VAL B N 1
ATOM 2644 C CA . VAL B 1 51 ? 11.812 15.273 9.969 1 98.69 51 VAL B CA 1
ATOM 2645 C C . VAL B 1 51 ? 12.664 16.266 9.18 1 98.69 51 VAL B C 1
ATOM 2647 O O . VAL B 1 51 ? 13.516 16.953 9.742 1 98.69 51 VAL B O 1
ATOM 2650 N N . SER B 1 52 ? 12.5 16.281 7.875 1 98.38 52 SER B N 1
ATOM 2651 C CA . SER B 1 52 ? 13.242 17.203 7.016 1 98.38 52 SER B CA 1
ATOM 2652 C C . SER B 1 52 ? 12.812 18.641 7.238 1 98.38 52 SER B C 1
ATOM 2654 O O . SER B 1 52 ? 11.758 18.906 7.809 1 98.38 52 SER B O 1
ATOM 2656 N N . PRO B 1 53 ? 13.578 19.594 6.828 1 97.81 53 PRO B N 1
ATOM 2657 C CA . PRO B 1 53 ? 13.258 21 7.039 1 97.81 53 PRO B CA 1
ATOM 2658 C C . PRO B 1 53 ? 11.945 21.406 6.371 1 97.81 53 PRO B C 1
ATOM 2660 O O . PRO B 1 53 ? 11.523 20.781 5.398 1 97.81 53 PRO B O 1
ATOM 2663 N N . VAL B 1 54 ? 11.383 22.453 6.918 1 98.38 54 VAL B N 1
ATOM 2664 C CA . VAL B 1 54 ? 10.188 23.047 6.328 1 98.38 54 VAL B CA 1
ATOM 2665 C C . VAL B 1 54 ? 10.531 23.672 4.973 1 98.38 54 VAL B C 1
ATOM 2667 O O . VAL B 1 54 ? 11.555 24.344 4.832 1 98.38 54 VAL B O 1
ATOM 2670 N N . VAL B 1 55 ? 9.68 23.375 3.996 1 97.5 55 VAL B N 1
ATOM 2671 C CA . VAL B 1 55 ? 9.852 23.922 2.652 1 97.5 55 VAL B CA 1
ATOM 2672 C C . VAL B 1 55 ? 8.695 24.859 2.32 1 97.5 55 VAL B C 1
ATOM 2674 O O . VAL B 1 55 ? 7.781 25.047 3.125 1 97.5 55 VAL B O 1
ATOM 2677 N N . ASN B 1 56 ? 8.805 25.516 1.193 1 96.56 56 ASN B N 1
ATOM 2678 C CA . ASN B 1 56 ? 7.785 26.453 0.747 1 96.56 56 ASN B CA 1
ATOM 2679 C C . ASN B 1 56 ? 7.281 26.109 -0.654 1 96.56 56 ASN B C 1
ATOM 2681 O O . ASN B 1 56 ? 8.008 26.297 -1.637 1 96.56 56 ASN B O 1
ATOM 2685 N N . GLN B 1 57 ? 6 25.719 -0.753 1 95 57 GLN B N 1
ATOM 2686 C CA . GLN B 1 57 ? 5.434 25.312 -2.033 1 95 57 GLN B CA 1
ATOM 2687 C C . GLN B 1 57 ? 5.051 26.516 -2.877 1 95 57 GLN B C 1
ATOM 2689 O O . GLN B 1 57 ? 4.816 26.391 -4.082 1 95 57 GLN B O 1
ATOM 2694 N N . GLY B 1 58 ? 4.973 27.656 -2.201 1 93.06 58 GLY B N 1
ATOM 2695 C CA . GLY B 1 58 ? 4.605 28.859 -2.941 1 93.06 58 GLY B CA 1
ATOM 2696 C C . GLY B 1 58 ? 3.17 28.844 -3.432 1 93.06 58 GLY B C 1
ATOM 2697 O O . GLY B 1 58 ? 2.258 28.469 -2.688 1 93.06 58 GLY B O 1
ATOM 2698 N N . VAL B 1 59 ? 2.938 29.219 -4.68 1 89.5 59 VAL B N 1
ATOM 2699 C CA . VAL B 1 59 ? 1.577 29.406 -5.172 1 89.5 59 VAL B CA 1
ATOM 2700 C C . VAL B 1 59 ? 1.105 28.141 -5.891 1 89.5 59 VAL B C 1
ATOM 2702 O O . VAL B 1 59 ? -0.046 28.062 -6.324 1 89.5 59 VAL B O 1
ATOM 2705 N N . CYS B 1 60 ? 2.047 27.188 -6.047 1 89.94 60 CYS B N 1
ATOM 2706 C CA . CYS B 1 60 ? 1.684 25.922 -6.684 1 89.94 60 CYS B CA 1
ATOM 2707 C C . CYS B 1 60 ? 0.865 25.047 -5.742 1 89.94 60 CYS B C 1
ATOM 2709 O O . CYS B 1 60 ? 1.318 24.719 -4.645 1 89.94 60 CYS B O 1
ATOM 2711 N N . ALA B 1 61 ? -0.365 24.672 -6.188 1 87.94 61 ALA B N 1
ATOM 2712 C CA . ALA B 1 61 ? -1.227 23.828 -5.371 1 87.94 61 ALA B CA 1
ATOM 2713 C C . ALA B 1 61 ? -0.736 22.375 -5.379 1 87.94 61 ALA B C 1
ATOM 2715 O O . ALA B 1 61 ? -1.46 21.469 -5.797 1 87.94 61 ALA B O 1
ATOM 2716 N N . ALA B 1 62 ? 0.475 22.203 -4.91 1 92.88 62 ALA B N 1
ATOM 2717 C CA . ALA B 1 62 ? 1.104 20.891 -4.941 1 92.88 62 ALA B CA 1
ATOM 2718 C C . ALA B 1 62 ? 1.419 20.391 -3.531 1 92.88 62 ALA B C 1
ATOM 2720 O O . ALA B 1 62 ? 2.412 19.703 -3.318 1 92.88 62 ALA B O 1
ATOM 2721 N N . CYS B 1 63 ? 0.513 20.781 -2.598 1 94.44 63 CYS B N 1
ATOM 2722 C CA . CYS B 1 63 ? 0.699 20.344 -1.218 1 94.44 63 CYS B CA 1
ATOM 2723 C C . CYS B 1 63 ? 0.758 18.828 -1.127 1 94.44 63 CYS B C 1
ATOM 2725 O O . CYS B 1 63 ? 1.443 18.281 -0.262 1 94.44 63 CYS B O 1
ATOM 2727 N N . TRP B 1 64 ? 0.078 18.156 -2.023 1 93.94 64 TRP B N 1
ATOM 2728 C CA . TRP B 1 64 ? 0.086 16.688 -2.061 1 93.94 64 TRP B CA 1
ATOM 2729 C C . TRP B 1 64 ? 1.498 16.156 -2.283 1 93.94 64 TRP B C 1
ATOM 2731 O O . TRP B 1 64 ? 1.918 15.203 -1.63 1 93.94 64 TRP B O 1
ATOM 2741 N N . ALA B 1 65 ? 2.201 16.766 -3.162 1 96 65 ALA B N 1
ATOM 2742 C CA . ALA B 1 65 ? 3.566 16.344 -3.469 1 96 65 ALA B CA 1
ATOM 2743 C C . ALA B 1 65 ? 4.508 16.641 -2.307 1 96 65 ALA B C 1
ATOM 2745 O O . ALA B 1 65 ? 5.391 15.852 -1.992 1 96 65 ALA B O 1
ATOM 2746 N N . PHE B 1 66 ? 4.301 17.797 -1.663 1 96.81 66 PHE B N 1
ATOM 2747 C CA . PHE B 1 66 ? 5.164 18.203 -0.562 1 96.81 66 PHE B CA 1
ATOM 2748 C C . PHE B 1 66 ? 4.934 17.328 0.662 1 96.81 66 PHE B C 1
ATOM 2750 O O . PHE B 1 66 ? 5.891 16.891 1.306 1 96.81 66 PHE B O 1
ATOM 2757 N N . ALA B 1 67 ? 3.664 17.094 0.962 1 97.56 67 ALA B N 1
ATOM 2758 C CA . ALA B 1 67 ? 3.354 16.25 2.111 1 97.56 67 ALA B CA 1
ATOM 2759 C C . ALA B 1 67 ? 3.873 14.82 1.906 1 97.56 67 ALA B C 1
ATOM 2761 O O . ALA B 1 67 ? 4.48 14.242 2.807 1 97.56 67 ALA B O 1
ATOM 2762 N N . THR B 1 68 ? 3.654 14.258 0.717 1 97.12 68 THR B N 1
ATOM 2763 C CA . THR B 1 68 ? 4.09 12.898 0.406 1 97.12 68 THR B CA 1
ATOM 2764 C C . THR B 1 68 ? 5.609 12.797 0.455 1 97.12 68 THR B C 1
ATOM 2766 O O . THR B 1 68 ? 6.156 11.875 1.063 1 97.12 68 THR B O 1
ATOM 2769 N N . THR B 1 69 ? 6.285 13.75 -0.133 1 98.06 69 THR B N 1
ATOM 2770 C CA . THR B 1 69 ? 7.742 13.766 -0.168 1 98.06 69 THR B CA 1
ATOM 2771 C C . THR B 1 69 ? 8.312 13.852 1.244 1 98.06 69 THR B C 1
ATOM 2773 O O . THR B 1 69 ? 9.219 13.094 1.6 1 98.06 69 THR B O 1
ATOM 2776 N N . ALA B 1 70 ? 7.754 14.75 2.002 1 98.62 70 ALA B N 1
ATOM 2777 C CA . ALA B 1 70 ? 8.211 14.938 3.375 1 98.62 70 ALA B CA 1
ATOM 2778 C C . ALA B 1 70 ? 8.062 13.648 4.184 1 98.62 70 ALA B C 1
ATOM 2780 O O . ALA B 1 70 ? 8.969 13.281 4.941 1 98.62 70 ALA B O 1
ATOM 2781 N N . THR B 1 71 ? 6.953 12.961 4.027 1 98.62 71 THR B N 1
ATOM 2782 C CA . THR B 1 71 ? 6.699 11.742 4.785 1 98.62 71 THR B CA 1
ATOM 2783 C C . THR B 1 71 ? 7.652 10.633 4.359 1 98.62 71 THR B C 1
ATOM 2785 O O . THR B 1 71 ? 8.164 9.883 5.199 1 98.62 71 THR B O 1
ATOM 2788 N N . ILE B 1 72 ? 7.926 10.531 3.049 1 98.31 72 ILE B N 1
ATOM 2789 C CA . ILE B 1 72 ? 8.883 9.539 2.562 1 98.31 72 ILE B CA 1
ATOM 2790 C C . ILE B 1 72 ? 10.266 9.836 3.141 1 98.31 72 ILE B C 1
ATOM 2792 O O . ILE B 1 72 ? 10.969 8.93 3.59 1 98.31 72 ILE B O 1
ATOM 2796 N N . GLU B 1 73 ? 10.664 11.117 3.178 1 98.62 73 GLU B N 1
ATOM 2797 C CA . GLU B 1 73 ? 11.953 11.5 3.748 1 98.62 73 GLU B CA 1
ATOM 2798 C C . GLU B 1 73 ? 12.062 11.07 5.207 1 98.62 73 GLU B C 1
ATOM 2800 O O . GLU B 1 73 ? 13.078 10.516 5.621 1 98.62 73 GLU B O 1
ATOM 2805 N N . SER B 1 74 ? 11 11.312 5.902 1 98.5 74 SER B N 1
ATOM 2806 C CA . SER B 1 74 ? 11 10.93 7.312 1 98.5 74 SER B CA 1
ATOM 2807 C C . SER B 1 74 ? 11.156 9.422 7.477 1 98.5 74 SER B C 1
ATOM 2809 O O . SER B 1 74 ? 11.961 8.961 8.281 1 98.5 74 SER B O 1
ATOM 2811 N N . HIS B 1 75 ? 10.43 8.672 6.738 1 97.25 75 HIS B N 1
ATOM 2812 C CA . HIS B 1 75 ? 10.453 7.223 6.883 1 97.25 75 HIS B CA 1
ATOM 2813 C C . HIS B 1 75 ? 11.789 6.645 6.43 1 97.25 75 HIS B C 1
ATOM 2815 O O . HIS B 1 75 ? 12.258 5.645 6.98 1 97.25 75 HIS B O 1
ATOM 2821 N N . ARG B 1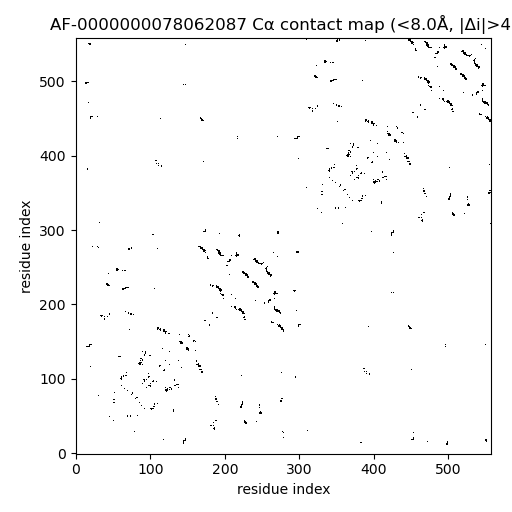 76 ? 12.438 7.262 5.473 1 96.06 76 ARG B N 1
ATOM 2822 C CA . ARG B 1 76 ? 13.766 6.801 5.066 1 96.06 76 ARG B CA 1
ATOM 2823 C C . ARG B 1 76 ? 14.789 7.039 6.168 1 96.06 76 ARG B C 1
ATOM 2825 O O . ARG B 1 76 ? 15.68 6.215 6.383 1 96.06 76 ARG B O 1
ATOM 2832 N N . LYS B 1 77 ? 14.648 8.188 6.762 1 96.12 77 LYS B N 1
ATOM 2833 C CA . LYS B 1 77 ? 15.523 8.438 7.902 1 96.12 77 LYS B CA 1
ATOM 2834 C C . LYS B 1 77 ? 15.289 7.41 9.008 1 96.12 77 LYS B C 1
ATOM 2836 O O . LYS B 1 77 ? 16.25 6.871 9.578 1 96.12 77 LYS B O 1
ATOM 2841 N N . ILE B 1 78 ? 14.07 7.109 9.281 1 95.44 78 ILE B N 1
ATOM 2842 C CA . ILE B 1 78 ? 13.688 6.25 10.398 1 95.44 78 ILE B CA 1
ATOM 2843 C C . ILE B 1 78 ? 14.109 4.812 10.102 1 95.44 78 ILE B C 1
ATOM 2845 O O . ILE B 1 78 ? 14.695 4.141 10.961 1 95.44 78 ILE B O 1
ATOM 2849 N N . TYR B 1 79 ? 13.938 4.352 8.922 1 91.75 79 TYR B N 1
ATOM 2850 C CA . TYR B 1 79 ? 14.078 2.924 8.656 1 91.75 79 TYR B CA 1
ATOM 2851 C C . TYR B 1 79 ? 15.398 2.623 7.961 1 91.75 79 TYR B C 1
ATOM 2853 O O . TYR B 1 79 ? 15.914 1.505 8.047 1 91.75 79 TYR B O 1
ATOM 2861 N N . LEU B 1 80 ? 15.922 3.605 7.27 1 90.88 80 LEU B N 1
ATOM 2862 C CA . LEU B 1 80 ? 17.141 3.357 6.496 1 90.88 80 LEU B CA 1
ATOM 2863 C C . LEU B 1 80 ? 18.297 4.219 7 1 90.88 80 LEU B C 1
ATOM 2865 O O . LEU B 1 80 ? 19.422 4.094 6.52 1 90.88 80 LEU B O 1
ATOM 2869 N N . GLU B 1 81 ? 18.016 5.129 7.922 1 93.19 81 GLU B N 1
ATOM 2870 C CA . GLU B 1 81 ? 19 6.027 8.5 1 93.19 81 GLU B CA 1
ATOM 2871 C C . GLU B 1 81 ? 19.656 6.895 7.434 1 93.19 81 GLU B C 1
ATOM 2873 O O . GLU B 1 81 ? 20.875 7.117 7.461 1 93.19 81 GLU B O 1
ATOM 2878 N N . VAL B 1 82 ? 18.828 7.293 6.48 1 93.38 82 VAL B N 1
ATOM 2879 C CA . VAL B 1 82 ? 19.328 8.156 5.41 1 93.38 82 VAL B CA 1
ATOM 2880 C C . VAL B 1 82 ? 18.609 9.5 5.461 1 93.38 82 VAL B C 1
ATOM 2882 O O . VAL B 1 82 ? 17.375 9.555 5.48 1 93.38 82 VAL B O 1
ATOM 2885 N N . LYS B 1 83 ? 19.391 10.508 5.586 1 94.06 83 LYS B N 1
ATOM 2886 C CA . LYS B 1 83 ? 18.891 11.867 5.508 1 94.06 83 LYS B CA 1
ATOM 2887 C C . LYS B 1 83 ? 19.062 12.445 4.105 1 94.06 83 LYS B C 1
ATOM 2889 O O . LYS B 1 83 ? 20.188 12.625 3.635 1 94.06 83 LYS B O 1
ATOM 2894 N N . GLU B 1 84 ? 17.984 12.602 3.416 1 94.06 84 GLU B N 1
ATOM 2895 C CA . GLU B 1 84 ? 18.062 13.109 2.051 1 94.06 84 GLU B CA 1
ATOM 2896 C C . GLU B 1 84 ? 16.844 13.953 1.694 1 94.06 84 GLU B C 1
ATOM 2898 O O . GLU B 1 84 ? 15.797 13.828 2.332 1 94.06 84 GLU B O 1
ATOM 2903 N N . LYS B 1 85 ? 17.094 14.836 0.745 1 97.44 85 LYS B N 1
ATOM 2904 C CA . LYS B 1 85 ? 16 15.625 0.171 1 97.44 85 LYS B CA 1
ATOM 2905 C C . LYS B 1 85 ? 15.523 15.031 -1.148 1 97.44 85 LYS B C 1
ATOM 2907 O O . LYS B 1 85 ? 16.328 14.711 -2.023 1 97.44 85 LYS B O 1
ATOM 2912 N N . LEU B 1 86 ? 14.234 14.859 -1.188 1 98.06 86 LEU B N 1
ATOM 2913 C CA . LEU B 1 86 ? 13.633 14.289 -2.387 1 98.06 86 LEU B CA 1
ATOM 2914 C C . LEU B 1 86 ? 12.977 15.367 -3.24 1 98.06 86 LEU B C 1
ATOM 2916 O O . LEU B 1 86 ? 12.898 16.531 -2.826 1 98.06 86 LEU B O 1
ATOM 2920 N N . SER B 1 87 ? 12.547 14.953 -4.406 1 96.38 87 SER B N 1
ATOM 2921 C CA . SER B 1 87 ? 12.164 15.961 -5.391 1 96.38 87 SER B CA 1
ATOM 2922 C C . SER B 1 87 ? 10.641 16.078 -5.484 1 96.38 87 SER B C 1
ATOM 2924 O O . SER B 1 87 ? 9.992 15.266 -6.141 1 96.38 87 SER B O 1
ATOM 2926 N N . GLU B 1 88 ? 10.141 17.188 -4.871 1 96.38 88 GLU B N 1
ATOM 2927 C CA . GLU B 1 88 ? 8.734 17.516 -5.094 1 96.38 88 GLU B CA 1
ATOM 2928 C C . GLU B 1 88 ? 8.453 17.781 -6.57 1 96.38 88 GLU B C 1
ATOM 2930 O O . GLU B 1 88 ? 7.402 17.406 -7.09 1 96.38 88 GLU B O 1
ATOM 2935 N N . GLN B 1 89 ? 9.383 18.359 -7.258 1 94.75 89 GLN B N 1
ATOM 2936 C CA . GLN B 1 89 ? 9.203 18.719 -8.664 1 94.75 89 GLN B CA 1
ATOM 2937 C C . GLN B 1 89 ? 9.039 17.469 -9.523 1 94.75 89 GLN B C 1
ATOM 2939 O O . GLN B 1 89 ? 8.289 17.469 -10.5 1 94.75 89 GLN B O 1
ATOM 2944 N N . PHE B 1 90 ? 9.758 16.438 -9.195 1 94.75 90 PHE B N 1
ATOM 2945 C CA . PHE B 1 90 ? 9.602 15.172 -9.914 1 94.75 90 PHE B CA 1
ATOM 2946 C C . PHE B 1 90 ? 8.156 14.688 -9.859 1 94.75 90 PHE B C 1
ATOM 2948 O O . PHE B 1 90 ? 7.586 14.297 -10.875 1 94.75 90 PHE B O 1
ATOM 2955 N N . LEU B 1 91 ? 7.551 14.742 -8.641 1 94.88 91 LEU B N 1
ATOM 2956 C CA . LEU B 1 91 ? 6.164 14.32 -8.5 1 94.88 91 LEU B CA 1
ATOM 2957 C C . LEU B 1 91 ? 5.23 15.25 -9.266 1 94.88 91 LEU B C 1
ATOM 2959 O O . LEU B 1 91 ? 4.316 14.789 -9.953 1 94.88 91 LEU B O 1
ATOM 2963 N N . ILE B 1 92 ? 5.465 16.516 -9.164 1 93.38 92 ILE B N 1
ATOM 2964 C CA . ILE B 1 92 ? 4.621 17.516 -9.82 1 93.38 92 ILE B CA 1
ATOM 2965 C C . ILE B 1 92 ? 4.645 17.297 -11.328 1 93.38 92 ILE B C 1
ATOM 2967 O O . ILE B 1 92 ? 3.6 17.328 -11.984 1 93.38 92 ILE B O 1
ATOM 2971 N N . ASP B 1 93 ? 5.816 17 -11.867 1 91.31 93 ASP B N 1
ATOM 2972 C CA . ASP B 1 93 ? 5.984 16.875 -13.305 1 91.31 93 ASP B CA 1
ATOM 2973 C C . ASP B 1 93 ? 5.508 15.516 -13.805 1 91.31 93 ASP B C 1
ATOM 2975 O O . ASP B 1 93 ? 4.941 15.406 -14.891 1 91.31 93 ASP B O 1
ATOM 2979 N N . CYS B 1 94 ? 5.73 14.523 -13.008 1 89.25 94 CYS B N 1
ATOM 2980 C CA . CYS B 1 94 ? 5.711 13.195 -13.617 1 89.25 94 CYS B CA 1
ATOM 2981 C C . CYS B 1 94 ? 4.535 12.375 -13.102 1 89.25 94 CYS B C 1
ATOM 2983 O O . CYS B 1 94 ? 4.262 11.289 -13.609 1 89.25 94 CYS B O 1
ATOM 2985 N N . ASP B 1 95 ? 3.879 12.812 -12.062 1 85.12 95 ASP B N 1
ATOM 2986 C CA . ASP B 1 95 ? 2.656 12.133 -11.648 1 85.12 95 ASP B CA 1
ATOM 2987 C C . ASP B 1 95 ? 1.523 12.383 -12.641 1 85.12 95 ASP B C 1
ATOM 2989 O O . ASP B 1 95 ? 1.016 13.508 -12.734 1 85.12 95 ASP B O 1
ATOM 2993 N N . ASP B 1 96 ? 1.145 11.477 -13.375 1 74.19 96 ASP B N 1
ATOM 2994 C CA . ASP B 1 96 ? 0.222 11.672 -14.492 1 74.19 96 ASP B CA 1
ATOM 2995 C C . ASP B 1 96 ? -1.219 11.781 -14 1 74.19 96 ASP B C 1
ATOM 2997 O O . ASP B 1 96 ? -2.107 12.188 -14.75 1 74.19 96 ASP B O 1
ATOM 3001 N N . ALA B 1 97 ? -1.447 11.305 -12.867 1 67.56 97 ALA B N 1
ATOM 3002 C CA . ALA B 1 97 ? -2.818 11.375 -12.367 1 67.56 97 ALA B CA 1
ATOM 3003 C C . ALA B 1 97 ? -3.115 12.75 -11.781 1 67.56 97 ALA B C 1
ATOM 3005 O O . ALA B 1 97 ? -4.27 13.188 -11.75 1 67.56 97 ALA B O 1
ATOM 3006 N N . GLY B 1 98 ? -2.039 13.32 -11.305 1 64.88 98 GLY B N 1
ATOM 3007 C CA . GLY B 1 98 ? -2.201 14.664 -10.789 1 64.88 98 GLY B CA 1
ATOM 3008 C C . GLY B 1 98 ? -2.139 15.734 -11.867 1 64.88 98 GLY B C 1
ATOM 3009 O O . GLY B 1 98 ? -1.691 15.469 -12.984 1 64.88 98 GLY B O 1
ATOM 3010 N N . MET B 1 99 ? -2.76 16.844 -11.422 1 73.31 99 MET B N 1
ATOM 3011 C CA . MET B 1 99 ? -2.688 18 -12.312 1 73.31 99 MET B CA 1
ATOM 3012 C C . MET B 1 99 ? -1.639 19 -11.82 1 73.31 99 MET B C 1
ATOM 3014 O O . MET B 1 99 ? -1.852 20.219 -11.883 1 73.31 99 MET B O 1
ATOM 3018 N N . GLY B 1 100 ? -0.645 18.344 -11.289 1 81.19 100 GLY B N 1
ATOM 3019 C CA . GLY B 1 100 ? 0.498 19.156 -10.898 1 81.19 100 GLY B CA 1
ATOM 3020 C C . GLY B 1 100 ? 0.156 20.219 -9.859 1 81.19 100 GLY B C 1
ATOM 3021 O O . GLY B 1 100 ? 0.034 19.906 -8.672 1 81.19 100 GLY B O 1
ATOM 3022 N N . CYS B 1 101 ? 0.01 21.453 -10.359 1 85.12 101 CYS B N 1
ATOM 3023 C CA . CYS B 1 101 ? -0.232 22.578 -9.45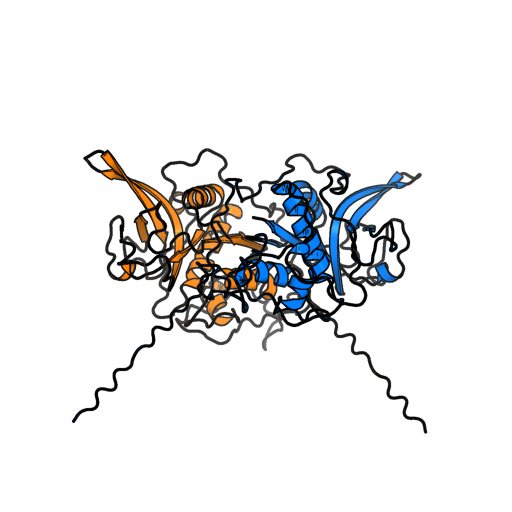3 1 85.12 101 CYS B CA 1
ATOM 3024 C C . CYS B 1 101 ? -1.718 22.906 -9.383 1 85.12 101 CYS B C 1
ATOM 3026 O O . CYS B 1 101 ? -2.094 24 -8.984 1 85.12 101 CYS B O 1
ATOM 3028 N N . ARG B 1 102 ? -2.576 22.016 -9.719 1 78.94 102 ARG B N 1
ATOM 3029 C CA . ARG B 1 102 ? -4.012 22.266 -9.633 1 78.94 102 ARG B CA 1
ATOM 3030 C C . ARG B 1 102 ? -4.684 21.266 -8.695 1 78.94 102 ARG B C 1
ATOM 3032 O O . ARG B 1 102 ? -5.59 21.641 -7.938 1 78.94 102 ARG B O 1
ATOM 3039 N N . ASP B 1 103 ? -4.195 20.047 -8.859 1 78.56 103 ASP B N 1
ATOM 3040 C CA . ASP B 1 103 ? -4.805 19 -8.047 1 78.56 103 ASP B CA 1
ATOM 3041 C C . ASP B 1 103 ? -3.865 17.812 -7.891 1 78.56 103 ASP B C 1
ATOM 3043 O O . ASP B 1 103 ? -2.951 17.625 -8.695 1 78.56 103 ASP B O 1
ATOM 3047 N N . GLY B 1 104 ? -4.145 17.156 -6.758 1 84.38 104 GLY B N 1
ATOM 3048 C CA . GLY B 1 104 ? -3.414 15.914 -6.543 1 84.38 104 GLY B CA 1
ATOM 3049 C C . GLY B 1 104 ? -3.871 15.148 -5.312 1 84.38 104 GLY B C 1
ATOM 3050 O O . GLY B 1 104 ? -4.699 15.648 -4.543 1 84.38 104 GLY B O 1
ATOM 3051 N N . SER B 1 105 ? -3.434 13.938 -5.262 1 87.12 105 SER B N 1
ATOM 3052 C CA . SER B 1 105 ? -3.771 13.023 -4.176 1 87.12 105 SER B CA 1
ATOM 3053 C C . SER B 1 105 ? -2.527 12.32 -3.639 1 87.12 105 SER B C 1
ATOM 3055 O O . SER B 1 105 ? -1.705 11.828 -4.414 1 87.12 105 SER B O 1
ATOM 3057 N N . MET B 1 106 ? -2.473 12.398 -2.281 1 92.69 106 MET B N 1
ATOM 3058 C CA . MET B 1 106 ? -1.346 11.711 -1.663 1 92.69 106 MET B CA 1
ATOM 3059 C C . MET B 1 106 ? -1.405 10.211 -1.948 1 92.69 106 MET B C 1
ATOM 3061 O O . MET B 1 106 ? -0.384 9.594 -2.254 1 92.69 106 MET B O 1
ATOM 3065 N N . LEU B 1 107 ? -2.633 9.664 -1.868 1 91.75 107 LEU B N 1
ATOM 3066 C CA . LEU B 1 107 ? -2.805 8.234 -2.098 1 91.75 107 LEU B CA 1
ATOM 3067 C C . LEU B 1 107 ? -2.449 7.867 -3.533 1 91.75 107 LEU B C 1
ATOM 3069 O O . LEU B 1 107 ? -1.773 6.863 -3.773 1 91.75 107 LEU B O 1
ATOM 3073 N N . GLN B 1 108 ? -2.908 8.695 -4.426 1 90.5 108 GLN B N 1
ATOM 3074 C CA . GLN B 1 108 ? -2.592 8.461 -5.828 1 90.5 108 GLN B CA 1
ATOM 3075 C C . GLN B 1 108 ? -1.093 8.586 -6.086 1 90.5 108 GLN B C 1
ATOM 3077 O O . GLN B 1 108 ? -0.525 7.836 -6.879 1 90.5 108 GLN B O 1
ATOM 3082 N N . ALA B 1 109 ? -0.522 9.547 -5.441 1 93.19 109 ALA B N 1
ATOM 3083 C CA . ALA B 1 109 ? 0.92 9.727 -5.586 1 93.19 109 ALA B CA 1
ATOM 3084 C C . ALA B 1 109 ? 1.679 8.492 -5.117 1 93.19 109 ALA B C 1
ATOM 3086 O O . ALA B 1 109 ? 2.578 8.008 -5.805 1 93.19 109 ALA B O 1
ATOM 3087 N N . TYR B 1 110 ? 1.336 7.984 -3.943 1 94.62 110 TYR B N 1
ATOM 3088 C CA . TYR B 1 110 ? 1.963 6.766 -3.447 1 94.62 110 TYR B CA 1
ATOM 3089 C C . TYR B 1 110 ? 1.76 5.609 -4.422 1 94.62 110 TYR B C 1
ATOM 3091 O O . TYR B 1 110 ? 2.707 4.895 -4.75 1 94.62 110 TYR B O 1
ATOM 3099 N N . ALA B 1 111 ? 0.541 5.441 -4.883 1 91.38 111 ALA B N 1
ATOM 3100 C CA . ALA B 1 111 ? 0.228 4.355 -5.812 1 91.38 111 ALA B CA 1
ATOM 3101 C C . ALA B 1 111 ? 1.07 4.457 -7.078 1 91.38 111 ALA B C 1
ATOM 3103 O O . ALA B 1 111 ? 1.659 3.467 -7.523 1 91.38 111 ALA B O 1
ATOM 3104 N N . ASN B 1 112 ? 1.141 5.637 -7.613 1 90.12 112 ASN B N 1
ATOM 3105 C CA . ASN B 1 112 ? 1.888 5.836 -8.852 1 90.12 112 ASN B CA 1
ATOM 3106 C C . ASN B 1 112 ? 3.377 5.57 -8.656 1 90.12 112 ASN B C 1
ATOM 3108 O O . ASN B 1 112 ? 4.039 5.031 -9.547 1 90.12 112 ASN B O 1
ATOM 3112 N N . MET B 1 113 ? 3.912 5.945 -7.531 1 91.44 113 MET B N 1
ATOM 3113 C CA . MET B 1 113 ? 5.316 5.66 -7.25 1 91.44 113 MET B CA 1
ATOM 3114 C C . MET B 1 113 ? 5.574 4.156 -7.242 1 91.44 113 MET B C 1
ATOM 3116 O O . MET B 1 113 ? 6.605 3.699 -7.746 1 91.44 113 MET B O 1
ATOM 3120 N N . ILE B 1 114 ? 4.637 3.414 -6.754 1 90.31 114 ILE B N 1
ATOM 3121 C CA . ILE B 1 114 ? 4.812 1.976 -6.598 1 90.31 114 ILE B CA 1
ATOM 3122 C C . ILE B 1 114 ? 4.629 1.283 -7.945 1 90.31 114 ILE B C 1
ATOM 3124 O O . ILE B 1 114 ? 5.387 0.376 -8.297 1 90.31 114 ILE B O 1
ATOM 3128 N N . ILE B 1 115 ? 3.674 1.731 -8.727 1 86.19 115 ILE B N 1
ATOM 3129 C CA . ILE B 1 115 ? 3.225 1.001 -9.906 1 86.19 115 ILE B CA 1
ATOM 3130 C C . ILE B 1 115 ? 4.008 1.469 -11.125 1 86.19 115 ILE B C 1
ATOM 3132 O O . ILE B 1 115 ? 4.27 0.682 -12.039 1 86.19 115 ILE B O 1
ATOM 3136 N N . LYS B 1 116 ? 4.426 2.746 -11.094 1 85.94 116 LYS B N 1
ATOM 3137 C CA . LYS B 1 116 ? 4.949 3.314 -12.336 1 85.94 116 LYS B CA 1
ATOM 3138 C C . LYS B 1 116 ? 6.426 3.666 -12.195 1 85.94 116 LYS B C 1
ATOM 3140 O O . LYS B 1 116 ? 7.277 3.061 -12.852 1 85.94 116 LYS B O 1
ATOM 3145 N N . SER B 1 117 ? 6.738 4.484 -11.227 1 85.06 117 SER B N 1
ATOM 3146 C CA . SER B 1 117 ? 8.094 5.023 -11.234 1 85.06 117 SER B CA 1
ATOM 3147 C C . SER B 1 117 ? 9.016 4.215 -10.328 1 85.06 117 SER B C 1
ATOM 3149 O O . SER B 1 117 ? 10.234 4.367 -10.383 1 85.06 117 SER B O 1
ATOM 3151 N N . GLY B 1 118 ? 8.414 3.377 -9.516 1 85.62 118 GLY B N 1
ATOM 3152 C CA . GLY B 1 118 ? 9.227 2.625 -8.57 1 85.62 118 GLY B CA 1
ATOM 3153 C C . GLY B 1 118 ? 9.625 3.438 -7.348 1 85.62 118 GLY B C 1
ATOM 3154 O O . GLY B 1 118 ? 10.336 2.941 -6.473 1 85.62 118 GLY B O 1
ATOM 3155 N N . GLY B 1 119 ? 9.312 4.684 -7.355 1 92.62 119 GLY B N 1
ATOM 3156 C CA . GLY B 1 119 ? 9.664 5.555 -6.246 1 92.62 119 GLY B CA 1
ATOM 3157 C C . GLY B 1 119 ? 9.734 7.02 -6.637 1 92.62 119 GLY B C 1
ATOM 3158 O O . GLY B 1 119 ? 8.961 7.484 -7.477 1 92.62 119 GLY B O 1
ATOM 3159 N N . ILE B 1 120 ? 10.578 7.734 -5.934 1 94.44 120 ILE B N 1
ATOM 3160 C CA . ILE B 1 120 ? 10.727 9.172 -6.133 1 94.44 120 ILE B CA 1
ATOM 3161 C C . ILE B 1 120 ? 12.203 9.523 -6.289 1 94.44 120 ILE B C 1
ATOM 3163 O O . ILE B 1 120 ? 13.062 8.914 -5.652 1 94.44 120 ILE B O 1
ATOM 3167 N N . LEU B 1 121 ? 12.516 10.508 -7.141 1 93.62 121 LEU B N 1
ATOM 3168 C CA . LEU B 1 121 ? 13.906 10.914 -7.348 1 93.62 121 LEU B CA 1
ATOM 3169 C C . LEU B 1 121 ? 14.375 11.836 -6.227 1 93.62 121 LEU B C 1
ATOM 3171 O O . LEU B 1 121 ? 13.57 12.555 -5.629 1 93.62 121 LEU B O 1
ATOM 3175 N N . ARG B 1 122 ? 15.664 11.758 -5.977 1 95 122 ARG B N 1
ATOM 3176 C CA . ARG B 1 122 ? 16.297 12.742 -5.105 1 95 122 ARG B CA 1
ATOM 3177 C C . ARG B 1 122 ? 16.25 14.133 -5.738 1 95 122 ARG B C 1
ATOM 3179 O O . ARG B 1 122 ? 16.281 14.266 -6.965 1 95 122 ARG B O 1
ATOM 3186 N N . ASN B 1 123 ? 16.172 15.109 -4.832 1 95 123 ASN B N 1
ATOM 3187 C CA . ASN B 1 123 ? 16.141 16.484 -5.309 1 95 123 ASN B CA 1
ATOM 3188 C C . ASN B 1 123 ? 17.344 16.781 -6.211 1 95 123 ASN B C 1
ATOM 3190 O O . ASN B 1 123 ? 17.188 17.438 -7.242 1 95 123 ASN B O 1
ATOM 3194 N N . VAL B 1 124 ? 18.531 16.281 -5.918 1 92.62 124 VAL B N 1
ATOM 3195 C CA . VAL B 1 124 ? 19.766 16.547 -6.641 1 92.62 124 VAL B CA 1
ATOM 3196 C C . VAL B 1 124 ? 19.75 15.828 -7.988 1 92.62 124 VAL B C 1
ATOM 3198 O O . VAL B 1 124 ? 20.531 16.156 -8.883 1 92.62 124 VAL B O 1
ATOM 3201 N N . ASP B 1 125 ? 18.875 14.867 -8.125 1 90.25 125 ASP B N 1
ATOM 3202 C CA . ASP B 1 125 ? 18.859 14.031 -9.32 1 90.25 125 ASP B CA 1
ATOM 3203 C C . ASP B 1 125 ? 17.766 14.484 -10.297 1 90.25 125 ASP B C 1
ATOM 3205 O O . ASP B 1 125 ? 17.5 13.82 -11.297 1 90.25 125 ASP B O 1
ATOM 3209 N N . TYR B 1 126 ? 17.078 15.508 -9.984 1 91.69 126 TYR B N 1
ATOM 3210 C CA . TYR B 1 126 ? 16.047 16.062 -10.844 1 91.69 126 TYR B CA 1
ATOM 3211 C C . TYR B 1 126 ? 16.156 17.578 -10.922 1 91.69 126 TYR B C 1
ATOM 3213 O O . TYR B 1 126 ? 17.047 18.172 -10.312 1 91.69 126 TYR B O 1
ATOM 3221 N N . TYR B 1 127 ? 15.297 18.219 -11.695 1 91.69 127 TYR B N 1
ATOM 3222 C CA . TYR B 1 127 ? 15.297 19.672 -11.859 1 91.69 127 TYR B CA 1
ATOM 3223 C C . TYR B 1 127 ? 14.805 20.359 -10.594 1 91.69 127 TYR B C 1
ATOM 3225 O O . TYR B 1 127 ? 13.969 19.828 -9.875 1 91.69 127 TYR B O 1
ATOM 3233 N N . PRO B 1 128 ? 15.25 21.516 -10.297 1 94.44 128 PRO B N 1
ATOM 3234 C CA . PRO B 1 128 ? 14.82 22.25 -9.102 1 94.44 128 PRO B CA 1
ATOM 3235 C C . PRO B 1 128 ? 13.328 22.594 -9.125 1 94.44 128 PRO B C 1
ATOM 3237 O O . PRO B 1 128 ? 12.727 22.656 -10.195 1 94.44 128 PRO B O 1
ATOM 3240 N N . TYR B 1 129 ? 12.852 22.812 -7.957 1 95.5 129 TYR B N 1
ATOM 3241 C CA . TYR B 1 129 ? 11.445 23.203 -7.824 1 95.5 129 TYR B CA 1
ATOM 3242 C C . TYR B 1 129 ? 11.156 24.453 -8.625 1 95.5 129 TYR B C 1
ATOM 3244 O O . TYR B 1 129 ? 11.836 25.469 -8.469 1 95.5 129 TYR B O 1
ATOM 3252 N N . ALA B 1 130 ? 10.055 24.469 -9.516 1 94.12 130 ALA B N 1
ATOM 3253 C CA . ALA B 1 130 ? 9.773 25.547 -10.469 1 94.12 130 ALA B CA 1
ATOM 3254 C C . ALA B 1 130 ? 8.477 26.266 -10.117 1 94.12 130 ALA B C 1
ATOM 3256 O O . ALA B 1 130 ? 8.109 27.25 -10.758 1 94.12 130 ALA B O 1
ATOM 3257 N N . GLU B 1 131 ? 7.766 25.797 -9.133 1 92.12 131 GLU B N 1
ATOM 3258 C CA . GLU B 1 131 ? 6.484 26.359 -8.703 1 92.12 131 GLU B CA 1
ATOM 3259 C C . GLU B 1 131 ? 5.445 26.266 -9.82 1 92.12 131 GLU B C 1
ATOM 3261 O O . GLU B 1 131 ? 4.59 27.141 -9.953 1 92.12 131 GLU B O 1
ATOM 3266 N N . GLU B 1 132 ? 5.645 25.344 -10.688 1 91.81 132 GLU B N 1
ATOM 3267 C CA . GLU B 1 132 ? 4.707 25 -11.758 1 91.81 132 GLU B CA 1
ATOM 3268 C C . GLU B 1 132 ? 4.961 23.578 -12.273 1 91.81 132 GLU B C 1
ATOM 3270 O O . GLU B 1 132 ? 6.039 23.016 -12.055 1 91.81 132 GLU B O 1
ATOM 3275 N N . GLN B 1 133 ? 3.898 23.109 -12.875 1 92.19 133 GLN B N 1
ATOM 3276 C CA . GLN B 1 133 ? 4.09 21.812 -13.508 1 92.19 133 GLN B CA 1
ATOM 3277 C C . GLN B 1 133 ? 4.781 21.969 -14.859 1 92.19 133 GLN B C 1
ATOM 3279 O O . GLN B 1 133 ? 4.391 22.797 -15.68 1 92.19 133 GLN B O 1
ATOM 3284 N N . ARG B 1 134 ? 5.762 21.219 -15.055 1 91.25 134 ARG B N 1
ATOM 3285 C CA . ARG B 1 134 ? 6.453 21.109 -16.328 1 91.25 134 ARG B CA 1
ATOM 3286 C C . ARG B 1 134 ? 6.297 19.703 -16.922 1 91.25 134 ARG B C 1
ATOM 3288 O O . ARG B 1 134 ? 5.723 18.828 -16.281 1 91.25 134 ARG B O 1
ATOM 3295 N N . GLU B 1 135 ? 6.727 19.547 -18.172 1 87.19 135 GLU B N 1
ATOM 3296 C CA . GLU B 1 135 ? 6.746 18.219 -18.766 1 87.19 135 GLU B CA 1
ATOM 3297 C C . GLU B 1 135 ? 7.684 17.297 -17.984 1 87.19 135 GLU B C 1
ATOM 3299 O O . GLU B 1 135 ? 8.758 17.719 -17.547 1 87.19 135 GLU B O 1
ATOM 3304 N N .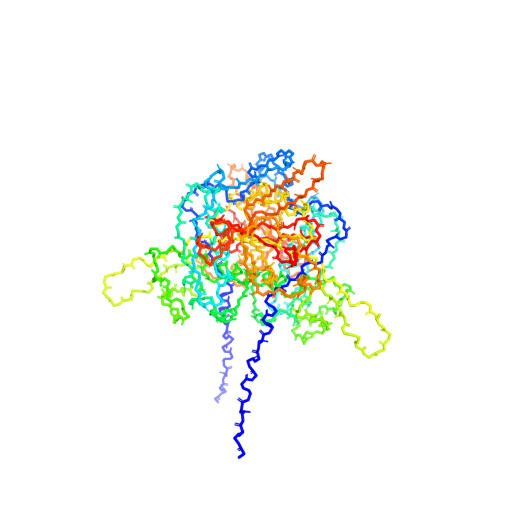 CYS B 1 136 ? 7.141 16.094 -17.812 1 87.38 136 CYS B N 1
ATOM 3305 C CA . CYS B 1 136 ? 8.016 15.117 -17.172 1 87.38 136 CYS B CA 1
ATOM 3306 C C . CYS B 1 136 ? 9.289 14.906 -17.969 1 87.38 136 CYS B C 1
ATOM 3308 O O . CYS B 1 136 ? 9.227 14.508 -19.141 1 87.38 136 CYS B O 1
ATOM 3310 N N . ARG B 1 137 ? 10.383 15.172 -17.438 1 80.5 137 ARG B N 1
ATOM 3311 C CA . ARG B 1 137 ? 11.672 15.102 -18.125 1 80.5 137 ARG B CA 1
ATOM 3312 C C . ARG B 1 137 ? 12.492 13.922 -17.641 1 80.5 137 ARG B C 1
ATOM 3314 O O . ARG B 1 137 ? 13.711 13.891 -17.812 1 80.5 137 ARG B O 1
ATOM 3321 N N . TRP B 1 138 ? 11.82 13.211 -16.812 1 77.56 138 TRP B N 1
ATOM 3322 C CA . TRP B 1 138 ? 12.477 11.969 -16.406 1 77.56 138 TRP B CA 1
ATOM 3323 C C . TRP B 1 138 ? 12.414 10.938 -17.516 1 77.56 138 TRP B C 1
ATOM 3325 O O . TRP B 1 138 ? 11.336 10.602 -18.016 1 77.56 138 TRP B O 1
ATOM 3335 N N . ASN B 1 139 ? 13.305 10.992 -18.5 1 59.62 139 ASN B N 1
ATOM 3336 C CA . ASN B 1 139 ? 13.336 9.977 -19.547 1 59.62 139 ASN B CA 1
ATOM 3337 C C . ASN B 1 139 ? 13.516 8.57 -18.969 1 59.62 139 ASN B C 1
ATOM 3339 O O . ASN B 1 139 ? 14.641 8.148 -18.703 1 59.62 139 ASN B O 1
ATOM 3343 N N . ALA B 1 140 ? 12.633 8.328 -18.188 1 51.59 140 ALA B N 1
ATOM 3344 C CA . ALA B 1 140 ? 12.617 6.973 -17.641 1 51.59 140 ALA B CA 1
ATOM 3345 C C . ALA B 1 140 ? 12.68 5.934 -18.75 1 51.59 140 ALA B C 1
ATOM 3347 O O . ALA B 1 140 ? 12 6.07 -19.781 1 51.59 140 ALA B O 1
ATOM 3348 N N . VAL B 1 141 ? 13.734 5.676 -19.5 1 39.81 141 VAL B N 1
ATOM 3349 C CA . VAL B 1 141 ? 13.453 4.418 -20.188 1 39.81 141 VAL B CA 1
ATOM 3350 C C . VAL B 1 141 ? 12.484 3.58 -19.344 1 39.81 141 VAL B C 1
ATOM 3352 O O . VAL B 1 141 ? 12.852 3.068 -18.281 1 39.81 141 VAL B O 1
ATOM 3355 N N . LEU B 1 142 ? 11.438 4.219 -19.094 1 38.38 142 LEU B N 1
ATOM 3356 C CA . LEU B 1 142 ? 10.391 3.387 -18.516 1 38.38 142 LEU B CA 1
ATOM 3357 C C . LEU B 1 142 ? 10.391 1.995 -19.141 1 38.38 142 LEU B C 1
ATOM 3359 O O . LEU B 1 142 ? 10.07 1.839 -20.328 1 38.38 142 LEU B O 1
ATOM 3363 N N . ASN B 1 143 ? 11.469 1.275 -19.25 1 31.47 143 ASN B N 1
ATOM 3364 C CA . ASN B 1 143 ? 11.195 -0.085 -19.703 1 31.47 143 ASN B CA 1
ATOM 3365 C C . ASN B 1 143 ? 9.836 -0.57 -19.219 1 31.47 143 ASN B C 1
ATOM 3367 O O . ASN B 1 143 ? 9.547 -0.525 -18.016 1 31.47 143 ASN B O 1
ATOM 3371 N N . HIS B 1 144 ? 8.844 -0.286 -19.922 1 33.62 144 HIS B N 1
ATOM 3372 C CA . HIS B 1 144 ? 7.555 -0.947 -19.766 1 33.62 144 HIS B CA 1
ATOM 3373 C C . HIS B 1 144 ? 7.66 -2.148 -18.844 1 33.62 144 HIS B C 1
ATOM 3375 O O . HIS B 1 144 ? 6.734 -2.426 -18.062 1 33.62 144 HIS B O 1
ATOM 3381 N N . HIS B 1 145 ? 8.352 -3.279 -19.5 1 30.72 145 HIS B N 1
ATOM 3382 C CA . HIS B 1 145 ? 8.727 -4.52 -18.828 1 30.72 145 HIS B CA 1
ATOM 3383 C C . HIS B 1 145 ? 9.688 -4.25 -17.672 1 30.72 145 HIS B C 1
ATOM 3385 O O . HIS B 1 145 ? 10.625 -5.02 -17.453 1 30.72 145 HIS B O 1
ATOM 3391 N N . ALA B 1 146 ? 9.852 -3.137 -17.172 1 29.3 146 ALA B N 1
ATOM 3392 C CA . ALA B 1 146 ? 10.953 -2.52 -16.438 1 29.3 146 ALA B CA 1
ATOM 3393 C C . ALA B 1 146 ? 11.539 -3.49 -15.406 1 29.3 146 ALA B C 1
ATOM 3395 O O . ALA B 1 146 ? 11.07 -3.555 -14.266 1 29.3 146 ALA B O 1
ATOM 3396 N N . THR B 1 147 ? 11.766 -4.641 -15.695 1 29.47 147 THR B N 1
ATOM 3397 C CA . THR B 1 147 ? 12.977 -5.254 -15.164 1 29.47 147 THR B CA 1
ATOM 3398 C C . THR B 1 147 ? 14.164 -4.297 -15.281 1 29.47 147 THR B C 1
ATOM 3400 O O . THR B 1 147 ? 14.938 -4.137 -14.336 1 29.47 147 THR B O 1
ATOM 3403 N N . ASN B 1 148 ? 14.758 -4.016 -16.672 1 26.27 148 ASN B N 1
ATOM 3404 C CA . ASN B 1 148 ? 15.93 -3.209 -16.984 1 26.27 148 ASN B CA 1
ATOM 3405 C C . ASN B 1 148 ? 15.594 -1.723 -17.031 1 26.27 148 ASN B C 1
ATOM 3407 O O . ASN B 1 148 ? 14.781 -1.299 -17.859 1 26.27 148 ASN B O 1
ATOM 3411 N N . TYR B 1 149 ? 15.664 -0.956 -16 1 28.31 149 TYR B N 1
ATOM 3412 C CA . TYR B 1 149 ? 16.016 0.46 -15.977 1 28.31 149 TYR B CA 1
ATOM 3413 C C . TYR B 1 149 ? 16.875 0.839 -17.172 1 28.31 149 TYR B C 1
ATOM 3415 O O . TYR B 1 149 ? 18.094 0.96 -17.062 1 28.31 149 TYR B O 1
ATOM 3423 N N . THR B 1 150 ? 16.703 0.321 -18.297 1 26.95 150 THR B N 1
ATOM 3424 C CA . THR B 1 150 ? 17.531 0.994 -19.297 1 26.95 150 THR B CA 1
ATOM 3425 C C . THR B 1 150 ? 17.016 2.404 -19.562 1 26.95 150 THR B C 1
ATOM 3427 O O . THR B 1 150 ? 15.828 2.594 -19.844 1 26.95 150 THR B O 1
ATOM 3430 N N . THR B 1 151 ? 17.625 3.5 -19.062 1 28.38 151 THR B N 1
ATOM 3431 C CA . THR B 1 151 ? 17.906 4.887 -19.406 1 28.38 151 THR B CA 1
ATOM 3432 C C . THR B 1 151 ? 17.953 5.059 -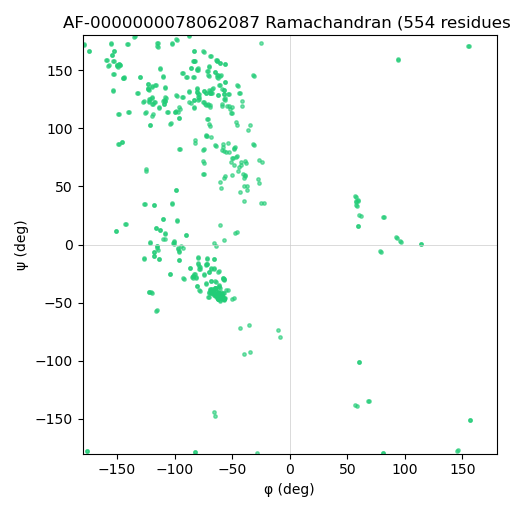20.922 1 28.38 151 THR B C 1
ATOM 3434 O O . THR B 1 151 ? 18.828 4.48 -21.594 1 28.38 151 THR B O 1
ATOM 3437 N N . ARG B 1 152 ? 17.016 5.035 -21.656 1 27.36 152 ARG B N 1
ATOM 3438 C CA . ARG B 1 152 ? 17.359 5.66 -22.938 1 27.36 152 ARG B CA 1
ATOM 3439 C C . ARG B 1 152 ? 18.188 6.922 -22.719 1 27.36 152 ARG B C 1
ATOM 3441 O O . ARG B 1 152 ? 17.797 7.797 -21.938 1 27.36 152 ARG B O 1
ATOM 3448 N N . TRP B 1 153 ? 19.391 6.949 -23.234 1 28.81 153 TRP B N 1
ATOM 3449 C CA . TRP B 1 153 ? 20.453 7.902 -23.516 1 28.81 153 TRP B CA 1
ATOM 3450 C C . TRP B 1 153 ? 19.906 9.133 -24.234 1 28.81 153 TRP B C 1
ATOM 3452 O O . TRP B 1 153 ? 19.344 9.023 -25.328 1 28.81 153 TRP B O 1
ATOM 3462 N N . PHE B 1 154 ? 19.297 10.211 -23.594 1 29.33 154 PHE B N 1
ATOM 3463 C CA . PHE B 1 154 ? 19.375 11.453 -24.359 1 29.33 154 PHE B CA 1
ATOM 3464 C C . PHE B 1 154 ? 20.609 11.469 -25.25 1 29.33 154 PHE B C 1
ATOM 3466 O O . PHE B 1 154 ? 21.547 10.688 -25.047 1 29.33 154 PHE B O 1
ATOM 3473 N N . GLU B 1 155 ? 20.875 12.461 -26 1 32.56 155 GLU B N 1
ATOM 3474 C CA . GLU B 1 155 ? 21.922 12.641 -27 1 32.56 155 GLU B CA 1
ATOM 3475 C C . GLU B 1 155 ? 23.234 12.031 -26.531 1 32.56 155 GLU B C 1
ATOM 3477 O O . GLU B 1 155 ? 23.875 11.281 -27.266 1 32.56 155 GLU B O 1
ATOM 3482 N N . ASN B 1 156 ? 24.25 12.891 -25.828 1 32.16 156 ASN B N 1
ATOM 3483 C CA . ASN B 1 156 ? 25.656 12.492 -25.734 1 32.16 156 ASN B CA 1
ATOM 3484 C C . ASN B 1 156 ? 25.812 11.234 -24.875 1 32.16 156 ASN B C 1
ATOM 3486 O O . ASN B 1 156 ? 24.859 10.789 -24.219 1 32.16 156 ASN B O 1
ATOM 3490 N N . GLY B 1 157 ? 27.047 10.992 -23.906 1 35.97 157 GLY B N 1
ATOM 3491 C CA . GLY B 1 157 ? 27.594 9.852 -23.188 1 35.97 157 GLY B CA 1
ATOM 3492 C C . GLY B 1 157 ? 26.609 9.242 -22.219 1 35.97 157 GLY B C 1
ATOM 3493 O O . GLY B 1 157 ? 25.688 9.922 -21.75 1 35.97 157 GLY B O 1
ATOM 3494 N N . PRO B 1 158 ? 26.328 7.785 -22.062 1 40.28 158 PRO B N 1
ATOM 3495 C CA . PRO B 1 158 ? 25.406 6.918 -21.312 1 40.28 158 PRO B CA 1
ATOM 3496 C C . PRO B 1 158 ? 25.172 7.387 -19.891 1 40.28 158 PRO B C 1
ATOM 3498 O O . PRO B 1 158 ? 25.953 7.07 -18.984 1 40.28 158 PRO B O 1
ATOM 3501 N N . LYS B 1 159 ? 25.078 8.609 -19.531 1 42 159 LYS B N 1
ATOM 3502 C CA . LYS B 1 159 ? 25 8.867 -18.109 1 42 159 LYS B CA 1
ATOM 3503 C C . LYS B 1 159 ? 23.859 8.086 -17.469 1 42 159 LYS B C 1
ATOM 3505 O O . LYS B 1 159 ? 22.75 8.062 -18 1 42 159 LYS B O 1
ATOM 3510 N N . PRO B 1 160 ? 24.141 7.145 -16.453 1 52.09 160 PRO B N 1
ATOM 3511 C CA . PRO B 1 160 ? 23.156 6.324 -15.734 1 52.09 160 PRO B CA 1
ATOM 3512 C C . PRO B 1 160 ? 21.953 7.129 -15.242 1 52.09 160 PRO B C 1
ATOM 3514 O O . PRO B 1 160 ? 22.125 8.25 -14.75 1 52.09 160 PRO B O 1
ATOM 3517 N N . HIS B 1 161 ? 20.703 7.105 -15.781 1 63.47 161 HIS B N 1
ATOM 3518 C CA . HIS B 1 161 ? 19.484 7.746 -15.297 1 63.47 161 HIS B CA 1
ATOM 3519 C C . HIS B 1 161 ? 19.328 7.559 -13.797 1 63.47 161 HIS B C 1
ATOM 3521 O O . HIS B 1 161 ? 19.641 6.496 -13.258 1 63.47 161 HIS B O 1
ATOM 3527 N N . PRO B 1 162 ? 19.062 8.766 -13.188 1 77.88 162 PRO B N 1
ATOM 3528 C CA . PRO B 1 162 ? 18.891 8.609 -11.734 1 77.88 162 PRO B CA 1
ATOM 3529 C C . PRO B 1 162 ? 17.781 7.625 -11.367 1 77.88 162 PRO B C 1
ATOM 3531 O O . PRO B 1 162 ? 16.75 7.57 -12.047 1 77.88 162 PRO B O 1
ATOM 3534 N N . ARG B 1 163 ? 18.125 6.82 -10.5 1 82.56 163 ARG B N 1
ATOM 3535 C CA . ARG B 1 163 ? 17.172 5.824 -10.008 1 82.56 163 ARG B CA 1
ATOM 3536 C C . ARG B 1 163 ? 16.344 6.375 -8.859 1 82.56 163 ARG B C 1
ATOM 3538 O O . ARG B 1 163 ? 16.891 7.035 -7.961 1 82.56 163 ARG B O 1
ATOM 3545 N N . PRO B 1 164 ? 15.094 6.16 -8.984 1 89.81 164 PRO B N 1
ATOM 3546 C CA . PRO B 1 164 ? 14.273 6.605 -7.855 1 89.81 164 PRO B CA 1
ATOM 3547 C C . PRO B 1 164 ? 14.602 5.871 -6.559 1 89.81 164 PRO B C 1
ATOM 3549 O O . PRO B 1 164 ? 15.016 4.707 -6.59 1 89.81 164 PRO B O 1
ATOM 3552 N N . VAL B 1 165 ? 14.484 6.602 -5.48 1 92.12 165 VAL B N 1
ATOM 3553 C CA . VAL B 1 165 ? 14.477 5.934 -4.184 1 92.12 165 VAL B CA 1
ATOM 3554 C C . VAL B 1 165 ? 13.188 5.133 -4.02 1 92.12 165 VAL B C 1
ATOM 3556 O O . VAL B 1 165 ? 12.094 5.652 -4.254 1 92.12 165 VAL B O 1
ATOM 3559 N N . PRO B 1 166 ? 13.328 3.867 -3.623 1 90.06 166 PRO B N 1
ATOM 3560 C CA . PRO B 1 166 ? 12.172 2.973 -3.715 1 90.06 166 PRO B CA 1
ATOM 3561 C C . PRO B 1 166 ? 11.102 3.277 -2.666 1 90.06 166 PRO B C 1
ATOM 3563 O O . PRO B 1 166 ? 11.43 3.492 -1.495 1 90.06 166 PRO B O 1
ATOM 3566 N N . VAL B 1 167 ? 9.906 3.398 -3.051 1 93.31 167 VAL B N 1
ATOM 3567 C CA . VAL B 1 167 ? 8.68 3.279 -2.26 1 93.31 167 VAL B CA 1
ATOM 3568 C C . VAL B 1 167 ? 7.941 2 -2.643 1 93.31 167 VAL B C 1
ATOM 3570 O O . VAL B 1 167 ? 7.547 1.825 -3.797 1 93.31 167 VAL B O 1
ATOM 3573 N N . VAL B 1 168 ? 7.715 1.098 -1.69 1 92.06 168 VAL B N 1
ATOM 3574 C CA . VAL B 1 168 ? 7.324 -0.254 -2.072 1 92.06 168 VAL B CA 1
ATOM 3575 C C . VAL B 1 168 ? 5.906 -0.542 -1.581 1 92.06 168 VAL B C 1
ATOM 3577 O O . VAL B 1 168 ? 5.379 -1.634 -1.798 1 92.06 168 VAL B O 1
ATOM 3580 N N . GLY B 1 169 ? 5.324 0.365 -0.926 1 93.38 169 GLY B N 1
ATOM 3581 C CA . GLY B 1 169 ? 3.967 0.22 -0.427 1 93.38 169 GLY B CA 1
ATOM 3582 C C . GLY B 1 169 ? 3.463 1.453 0.298 1 93.38 169 GLY B C 1
ATOM 3583 O O . GLY B 1 169 ? 4.172 2.457 0.392 1 93.38 169 GLY B O 1
ATOM 3584 N N . PHE B 1 170 ? 2.238 1.452 0.614 1 94.38 170 PHE B N 1
ATOM 3585 C CA . PHE B 1 170 ? 1.627 2.463 1.467 1 94.38 170 PHE B CA 1
ATOM 3586 C C . PHE B 1 170 ? 0.397 1.905 2.172 1 94.38 170 PHE B C 1
ATOM 3588 O O . PHE B 1 170 ? -0.075 0.816 1.839 1 94.38 170 PHE B O 1
ATOM 3595 N N . ARG B 1 171 ? 0.014 2.611 3.172 1 92 171 ARG B N 1
ATOM 3596 C CA . ARG B 1 171 ? -1.186 2.191 3.889 1 92 171 ARG B CA 1
ATOM 3597 C C . ARG B 1 171 ? -1.976 3.395 4.387 1 92 171 ARG B C 1
ATOM 3599 O O . ARG B 1 171 ? -1.392 4.395 4.816 1 92 171 ARG B O 1
ATOM 3606 N N . ARG B 1 172 ? -3.25 3.25 4.34 1 91.94 172 ARG B N 1
ATOM 3607 C CA . ARG B 1 172 ? -4.148 4.203 4.988 1 91.94 172 ARG B CA 1
ATOM 3608 C C . ARG B 1 172 ? -4.25 3.924 6.484 1 91.94 172 ARG B C 1
ATOM 3610 O O . ARG B 1 172 ? -4.008 2.801 6.934 1 91.94 172 ARG B O 1
ATOM 3617 N N . VAL B 1 173 ? -4.5 4.926 7.219 1 91.19 173 VAL B N 1
ATOM 3618 C CA . VAL B 1 173 ? -4.812 4.824 8.641 1 91.19 173 VAL B CA 1
ATOM 3619 C C . VAL B 1 173 ? -6.293 5.125 8.867 1 91.19 173 VAL B C 1
ATOM 3621 O O . VAL B 1 173 ? -6.836 6.066 8.289 1 91.19 173 VAL B O 1
ATOM 3624 N N . ILE B 1 174 ? -6.91 4.34 9.648 1 85.44 174 ILE B N 1
ATOM 3625 C CA . ILE B 1 174 ? -8.344 4.5 9.875 1 85.44 174 ILE B CA 1
ATOM 3626 C C . ILE B 1 174 ? -8.617 5.844 10.547 1 85.44 174 ILE B C 1
ATOM 3628 O O . ILE B 1 174 ? -7.73 6.406 11.203 1 85.44 174 ILE B O 1
ATOM 3632 N N . ARG B 1 175 ? -9.852 6.297 10.414 1 88.62 175 ARG B N 1
ATOM 3633 C CA . ARG B 1 175 ? -10.258 7.582 10.977 1 88.62 175 ARG B CA 1
ATOM 3634 C C . ARG B 1 175 ? -10.43 7.492 12.484 1 88.62 175 ARG B C 1
ATOM 3636 O O . ARG B 1 175 ? -11.547 7.543 12.992 1 88.62 175 ARG B O 1
ATOM 3643 N N . ASP B 1 176 ? -9.422 7.387 13.211 1 90.88 176 ASP B N 1
ATOM 3644 C CA . ASP B 1 176 ? -9.328 7.312 14.664 1 90.88 176 ASP B CA 1
ATOM 3645 C C . ASP B 1 176 ? -8.016 7.922 15.156 1 90.88 176 ASP B C 1
ATOM 3647 O O . ASP B 1 176 ? -6.941 7.355 14.945 1 90.88 176 ASP B O 1
ATOM 3651 N N . GLU B 1 177 ? -8.188 9.023 15.836 1 96.56 177 GLU B N 1
ATOM 3652 C CA . GLU B 1 177 ? -7 9.805 16.172 1 96.56 177 GLU B CA 1
ATOM 3653 C C . GLU B 1 177 ? -6.152 9.094 17.219 1 96.56 177 GLU B C 1
ATOM 3655 O O . GLU B 1 177 ? -4.961 9.383 17.359 1 96.56 177 GLU B O 1
ATOM 3660 N N . ASP B 1 178 ? -6.746 8.195 18.031 1 94 178 ASP B N 1
ATOM 3661 C CA . ASP B 1 178 ? -5.926 7.371 18.906 1 94 178 ASP B CA 1
ATOM 3662 C C . ASP B 1 178 ? -5.074 6.387 18.109 1 94 178 ASP B C 1
ATOM 3664 O O . ASP B 1 178 ? -3.904 6.168 18.422 1 94 178 ASP B O 1
ATOM 3668 N N . VAL B 1 179 ? -5.699 5.824 17.109 1 91.81 179 VAL B N 1
ATOM 3669 C CA . VAL B 1 179 ? -4.98 4.91 16.234 1 91.81 179 VAL B CA 1
ATOM 3670 C C . VAL B 1 179 ? -3.908 5.676 15.453 1 91.81 179 VAL B C 1
ATOM 3672 O O . VAL B 1 179 ? -2.787 5.188 15.297 1 91.81 179 VAL B O 1
ATOM 3675 N N . MET B 1 180 ? -4.27 6.852 15.031 1 95.56 180 MET B N 1
ATOM 3676 C CA . MET B 1 180 ? -3.309 7.695 14.328 1 95.56 180 MET B CA 1
ATOM 3677 C C . MET B 1 180 ? -2.074 7.945 15.188 1 95.56 180 MET B C 1
ATOM 3679 O O . MET B 1 180 ? -0.945 7.812 14.711 1 95.56 180 MET B O 1
ATOM 3683 N N . ALA B 1 181 ? -2.309 8.305 16.453 1 96.94 181 ALA B N 1
ATOM 3684 C CA . ALA B 1 181 ? -1.191 8.57 17.359 1 96.94 181 ALA B CA 1
ATOM 3685 C C . ALA B 1 181 ? -0.332 7.32 17.547 1 96.94 181 ALA B C 1
ATOM 3687 O O . ALA B 1 181 ? 0.898 7.406 17.562 1 96.94 181 ALA B O 1
ATOM 3688 N N . ARG B 1 182 ? -0.964 6.223 17.703 1 94.31 182 ARG B N 1
ATOM 3689 C CA . ARG B 1 182 ? -0.243 4.965 17.844 1 94.31 182 ARG B CA 1
ATOM 3690 C C . ARG B 1 182 ? 0.611 4.68 16.609 1 94.31 182 ARG B C 1
ATOM 3692 O O . ARG B 1 182 ? 1.768 4.27 16.734 1 94.31 182 ARG B O 1
ATOM 3699 N N . TYR B 1 183 ? 0.076 4.887 15.438 1 94.44 183 TYR B N 1
ATOM 3700 C CA . TYR B 1 183 ? 0.817 4.625 14.203 1 94.44 183 TYR B CA 1
ATOM 3701 C C . TYR B 1 183 ? 1.967 5.609 14.039 1 94.44 183 TYR B C 1
ATOM 3703 O O . TYR B 1 183 ? 3.064 5.23 13.625 1 94.44 183 TYR B O 1
ATOM 3711 N N . LEU B 1 184 ? 1.634 6.816 14.352 1 97.31 184 LEU B N 1
ATOM 3712 C CA . LEU B 1 184 ? 2.697 7.812 14.289 1 97.31 184 LEU B CA 1
ATOM 3713 C C . LEU B 1 184 ? 3.867 7.414 15.188 1 97.31 184 LEU B C 1
ATOM 3715 O O . LEU B 1 184 ? 5.023 7.453 14.758 1 97.31 184 LEU B O 1
ATOM 3719 N N . TYR B 1 185 ? 3.596 7.016 16.375 1 96.38 185 TYR B N 1
ATOM 3720 C CA . TYR B 1 185 ? 4.613 6.609 17.344 1 96.38 185 TYR B CA 1
ATOM 3721 C C . TYR B 1 185 ? 5.352 5.367 16.859 1 96.38 185 TYR B C 1
ATOM 3723 O O . TYR B 1 185 ? 6.582 5.312 16.906 1 96.38 185 TYR B O 1
ATOM 3731 N N . ARG B 1 186 ? 4.648 4.453 16.344 1 93.69 186 ARG B N 1
ATOM 3732 C CA . ARG B 1 186 ? 5.215 3.137 16.062 1 93.69 186 ARG B CA 1
ATOM 3733 C C . ARG B 1 186 ? 5.926 3.121 14.711 1 93.69 186 ARG B C 1
ATOM 3735 O O . ARG B 1 186 ? 6.879 2.363 14.516 1 93.69 186 ARG B O 1
ATOM 3742 N N . HIS B 1 187 ? 5.465 3.98 13.797 1 94.12 187 HIS B N 1
ATOM 3743 C CA . HIS B 1 187 ? 5.965 3.797 12.438 1 94.12 187 HIS B CA 1
ATOM 3744 C C . HIS B 1 187 ? 6.645 5.062 11.93 1 94.12 187 HIS B C 1
ATOM 3746 O O . HIS B 1 187 ? 7.652 4.988 11.219 1 94.12 187 HIS B O 1
ATOM 3752 N N . GLY B 1 188 ? 6.07 6.16 12.227 1 97.19 188 GLY B N 1
ATOM 3753 C CA . GLY B 1 188 ? 6.629 7.398 11.711 1 97.19 188 GLY B CA 1
ATOM 3754 C C . GLY B 1 188 ? 5.574 8.438 11.383 1 97.19 188 GLY B C 1
ATOM 3755 O O . GLY B 1 188 ? 4.379 8.195 11.57 1 97.19 188 GLY B O 1
ATOM 3756 N N . PRO B 1 189 ? 6.004 9.547 10.875 1 98.62 189 PRO B N 1
ATOM 3757 C CA . PRO B 1 189 ? 5.09 10.625 10.5 1 98.62 189 PRO B CA 1
ATOM 3758 C C . PRO B 1 189 ? 4.016 10.172 9.508 1 98.62 189 PRO B C 1
ATOM 3760 O O . PRO B 1 189 ? 4.207 9.188 8.797 1 98.62 189 PRO B O 1
ATOM 3763 N N . LEU B 1 190 ? 2.92 10.883 9.523 1 98.56 190 LEU B N 1
ATOM 3764 C CA . LEU B 1 190 ? 1.763 10.562 8.695 1 98.56 190 LEU B CA 1
ATOM 3765 C C . LEU B 1 190 ? 1.483 11.68 7.691 1 98.56 190 LEU B C 1
ATOM 3767 O O . LEU B 1 190 ? 1.586 12.859 8.031 1 98.56 190 LEU B O 1
ATOM 3771 N N . SER B 1 191 ? 1.172 11.312 6.441 1 98 191 SER B N 1
ATOM 3772 C CA . SER B 1 191 ? 0.577 12.25 5.496 1 98 191 SER B CA 1
ATOM 3773 C C . SER B 1 191 ? -0.924 12.391 5.723 1 98 191 SER B C 1
ATOM 3775 O O . SER B 1 191 ? -1.627 11.391 5.883 1 98 191 SER B O 1
ATOM 3777 N N . ALA B 1 192 ? -1.414 13.656 5.727 1 97.5 192 ALA B N 1
ATOM 3778 C CA . ALA B 1 192 ? -2.828 13.844 6.039 1 97.5 192 ALA B CA 1
ATOM 3779 C C . ALA B 1 192 ? -3.426 14.984 5.219 1 97.5 192 ALA B C 1
ATOM 3781 O O . ALA B 1 192 ? -2.764 16 4.98 1 97.5 192 ALA B O 1
ATOM 3782 N N . ALA B 1 193 ? -4.68 14.797 4.836 1 94.5 193 ALA B N 1
ATOM 3783 C CA . ALA B 1 193 ? -5.461 15.898 4.277 1 94.5 193 ALA B CA 1
ATOM 3784 C C . ALA B 1 193 ? -6.117 16.719 5.383 1 94.5 193 ALA B C 1
ATOM 3786 O O . ALA B 1 193 ? -6.387 16.203 6.469 1 94.5 193 ALA B O 1
ATOM 3787 N N . ILE B 1 194 ? -6.324 18.016 5.059 1 96 194 ILE B N 1
ATOM 3788 C CA . ILE B 1 194 ? -6.918 18.906 6.051 1 96 194 ILE B CA 1
ATOM 3789 C C . ILE B 1 194 ? -7.656 20.031 5.352 1 96 194 ILE B C 1
ATOM 3791 O O . ILE B 1 194 ? -7.336 20.391 4.215 1 96 194 ILE B O 1
ATOM 3795 N N . ASN B 1 195 ? -8.719 20.469 5.957 1 95.56 195 ASN B N 1
ATOM 3796 C CA . ASN B 1 195 ? -9.289 21.75 5.605 1 95.56 195 ASN B CA 1
ATOM 3797 C C . ASN B 1 195 ? -8.406 22.906 6.074 1 95.56 195 ASN B C 1
ATOM 3799 O O . ASN B 1 195 ? -8.148 23.047 7.27 1 95.56 195 ASN B O 1
ATOM 3803 N N . SER B 1 196 ? -7.945 23.734 5.188 1 95.75 196 SER B N 1
ATOM 3804 C CA . SER B 1 196 ? -6.953 24.75 5.535 1 95.75 196 SER B CA 1
ATOM 3805 C C . SER B 1 196 ? -7.621 26.047 5.977 1 95.75 196 SER B C 1
ATOM 3807 O O . SER B 1 196 ? -6.945 27.062 6.176 1 95.75 196 SER B O 1
ATOM 3809 N N . ALA B 1 197 ? -8.891 26.078 6.152 1 96.69 197 ALA B N 1
ATOM 3810 C CA . ALA B 1 197 ? -9.617 27.312 6.453 1 96.69 197 ALA B CA 1
ATOM 3811 C C . ALA B 1 197 ? -9.078 27.969 7.715 1 96.69 197 ALA B C 1
ATOM 3813 O O . ALA B 1 197 ? -8.859 29.188 7.738 1 96.69 197 ALA B O 1
ATOM 3814 N N . SER B 1 198 ? -8.781 27.203 8.727 1 97.69 198 SER B N 1
ATOM 3815 C CA . SER B 1 198 ? -8.328 27.766 9.992 1 97.69 198 SER B CA 1
ATOM 3816 C C . SER B 1 198 ? -6.855 28.156 9.922 1 97.69 198 SER B C 1
ATOM 3818 O O . SER B 1 198 ? -6.387 28.984 10.711 1 97.69 198 SER B O 1
ATOM 3820 N N . MET B 1 199 ? -6.18 27.609 8.969 1 96.81 199 MET B N 1
ATOM 3821 C CA . MET B 1 199 ? -4.75 27.875 8.828 1 96.81 199 MET B CA 1
ATOM 3822 C C . MET B 1 199 ? -4.504 29.281 8.266 1 96.81 199 MET B C 1
ATOM 3824 O O . MET B 1 199 ? -3.436 29.859 8.477 1 96.81 199 MET B O 1
ATOM 3828 N N . ASP B 1 200 ? -5.445 29.797 7.566 1 93 200 ASP B N 1
ATOM 3829 C CA . ASP B 1 200 ? -5.305 31.109 6.934 1 93 200 ASP B CA 1
ATOM 3830 C C . ASP B 1 200 ? -5.008 32.188 7.969 1 93 200 ASP B C 1
ATOM 3832 O O . ASP B 1 200 ? -4.281 33.156 7.68 1 93 200 ASP B O 1
ATOM 3836 N N . ASN B 1 201 ? -5.473 32 9.172 1 91.69 201 ASN B N 1
ATOM 3837 C CA . ASN B 1 201 ? -5.312 33.031 10.188 1 91.69 201 ASN B CA 1
ATOM 3838 C C . ASN B 1 201 ? -4.438 32.531 11.344 1 91.69 201 ASN B C 1
ATOM 3840 O O . ASN B 1 201 ? -4.391 33.156 12.398 1 91.69 201 ASN B O 1
ATOM 3844 N N . TYR B 1 202 ? -3.795 31.484 11.117 1 96.81 202 TYR B N 1
ATOM 3845 C CA . TYR B 1 202 ? -3.016 30.891 12.195 1 96.81 202 TYR B CA 1
ATOM 3846 C C . TYR B 1 202 ? -1.693 31.625 12.383 1 96.81 202 TYR B C 1
ATOM 3848 O O . TYR B 1 202 ? -0.947 31.828 11.422 1 96.81 202 TYR B O 1
ATOM 3856 N N . THR B 1 203 ? -1.371 32.031 13.719 1 92.38 203 THR B N 1
ATOM 3857 C CA . THR B 1 203 ? -0.113 32.688 14.016 1 92.38 203 THR B CA 1
ATOM 3858 C C . THR B 1 203 ? 0.637 31.984 15.133 1 92.38 203 THR B C 1
ATOM 3860 O O . THR B 1 203 ? 1.79 32.312 15.422 1 92.38 203 THR B O 1
ATOM 3863 N N . GLY B 1 204 ? -0.017 31.078 15.805 1 95.19 204 GLY B N 1
ATOM 3864 C CA . GLY B 1 204 ? 0.631 30.328 16.875 1 95.19 204 GLY B CA 1
ATOM 3865 C C . GLY B 1 204 ? -0.343 29.797 17.906 1 95.19 204 GLY B C 1
ATOM 3866 O O . GLY B 1 204 ? -1.546 30.047 17.828 1 95.19 204 GLY B O 1
ATOM 3867 N N . GLY B 1 205 ? 0.205 28.922 18.828 1 96.81 205 GLY B N 1
ATOM 3868 C CA . GLY B 1 205 ? -0.632 28.297 19.844 1 96.81 205 GLY B CA 1
ATOM 3869 C C . GLY B 1 205 ? -1.384 27.094 19.328 1 96.81 205 GLY B C 1
ATOM 3870 O O . GLY B 1 205 ? -1.209 26.688 18.172 1 96.81 205 GLY B O 1
ATOM 3871 N N . ILE B 1 206 ? -2.166 26.5 20.188 1 98.38 206 ILE B N 1
ATOM 3872 C CA . ILE B 1 206 ? -2.982 25.359 19.781 1 98.38 206 ILE B CA 1
ATOM 3873 C C . ILE B 1 206 ? -4.27 25.844 19.125 1 98.38 206 ILE B C 1
ATOM 3875 O O . ILE B 1 206 ? -5.066 26.547 19.766 1 98.38 206 ILE B O 1
ATOM 3879 N N . ASP B 1 207 ? -4.477 25.5 17.844 1 98.38 207 ASP B N 1
ATOM 3880 C CA . ASP B 1 207 ? -5.672 25.875 17.109 1 98.38 207 ASP B CA 1
ATOM 3881 C C . ASP B 1 207 ? -6.848 24.969 17.453 1 98.38 207 ASP B C 1
ATOM 3883 O O . ASP B 1 207 ? -6.727 23.75 17.406 1 98.38 207 ASP B O 1
ATOM 3887 N N . GLU B 1 208 ? -7.949 25.547 17.891 1 97.44 208 GLU B N 1
ATOM 3888 C CA . GLU B 1 208 ? -9.148 24.797 18.281 1 97.44 208 GLU B CA 1
ATOM 3889 C C . GLU B 1 208 ? -10.367 25.297 17.5 1 97.44 208 GLU B C 1
ATOM 3891 O O . GLU B 1 208 ? -11.344 25.75 18.094 1 97.44 208 GLU B O 1
ATOM 3896 N N . PRO B 1 209 ? -10.328 25.109 16.234 1 97.62 209 PRO B N 1
ATOM 3897 C CA . PRO B 1 209 ? -11.461 25.594 15.438 1 97.62 209 PRO B CA 1
ATOM 3898 C C . PRO B 1 209 ? -12.727 24.781 15.664 1 97.62 209 PRO B C 1
ATOM 3900 O O . PRO B 1 209 ? -12.656 23.594 16.016 1 97.62 209 PRO B O 1
ATOM 3903 N N . THR B 1 210 ? -13.891 25.422 15.445 1 96.75 210 THR B N 1
ATOM 3904 C CA . THR B 1 210 ? -15.164 24.719 15.445 1 96.75 210 THR B CA 1
ATOM 3905 C C . THR B 1 210 ? -15.422 24.078 14.086 1 96.75 210 THR B C 1
ATOM 3907 O O . THR B 1 210 ? -14.766 24.422 13.094 1 96.75 210 THR B O 1
ATOM 3910 N N . GLU B 1 211 ? -16.375 23.203 14.016 1 95.31 211 GLU B N 1
ATOM 3911 C CA . GLU B 1 211 ? -16.75 22.562 12.75 1 95.31 211 GLU B CA 1
ATOM 3912 C C . GLU B 1 211 ? -17.297 23.594 11.758 1 95.31 211 GLU B C 1
ATOM 3914 O O . GLU B 1 211 ? -17.125 23.438 10.547 1 95.31 211 GLU B O 1
ATOM 3919 N N . LYS B 1 212 ? -17.938 24.609 12.281 1 95.75 212 LYS B N 1
ATOM 3920 C CA . LYS B 1 212 ? -18.5 25.656 11.438 1 95.75 212 LYS B CA 1
ATOM 3921 C C . LYS B 1 212 ? -17.406 26.469 10.75 1 95.75 212 LYS B C 1
ATOM 3923 O O . LYS B 1 212 ? -17.516 26.797 9.562 1 95.75 212 LYS B O 1
ATOM 3928 N N . SER B 1 213 ? -16.344 26.719 11.469 1 95.94 213 SER B N 1
ATOM 3929 C CA . SER B 1 213 ? -15.273 27.562 10.93 1 95.94 213 SER B CA 1
ATOM 3930 C C . SER B 1 213 ? -14.281 26.734 10.117 1 95.94 213 SER B C 1
ATOM 3932 O O . SER B 1 213 ? -13.539 27.281 9.305 1 95.94 213 SER B O 1
ATOM 3934 N N . CYS B 1 214 ? -14.289 25.453 10.367 1 96.88 214 CYS B N 1
ATOM 3935 C CA . CYS B 1 214 ? -13.367 24.547 9.688 1 96.88 214 CYS B CA 1
ATOM 3936 C C . CYS B 1 214 ? -13.992 23.156 9.516 1 96.88 214 CYS B C 1
ATOM 3938 O O . CYS B 1 214 ? -13.727 22.25 10.305 1 96.88 214 CYS B O 1
ATOM 3940 N N . SER B 1 215 ? -14.734 23.016 8.43 1 94.69 215 SER B N 1
ATOM 3941 C CA . SER B 1 215 ? -15.516 21.797 8.219 1 94.69 215 SER B CA 1
ATOM 3942 C C . SER B 1 215 ? -14.602 20.594 7.969 1 94.69 215 SER B C 1
ATOM 3944 O O . SER B 1 215 ? -13.703 20.656 7.129 1 94.69 215 SER B O 1
ATOM 3946 N N . PRO B 1 216 ? -14.859 19.484 8.711 1 92 216 PRO B N 1
ATOM 3947 C CA . PRO B 1 216 ? -14.047 18.297 8.492 1 92 216 PRO B CA 1
ATOM 3948 C C . PRO B 1 216 ? -14.258 17.688 7.102 1 92 216 PRO B C 1
ATOM 3950 O O . PRO B 1 216 ? -13.469 16.844 6.668 1 92 216 PRO B O 1
ATOM 3953 N N . SER B 1 217 ? -15.227 18.062 6.383 1 86.81 217 SER B N 1
ATOM 3954 C CA . SER B 1 217 ? -15.516 17.5 5.07 1 86.81 217 SER B CA 1
ATOM 3955 C C . SER B 1 217 ? -14.938 18.375 3.957 1 86.81 217 SER B C 1
ATOM 3957 O O . SER B 1 217 ? -14.953 17.984 2.787 1 86.81 217 SER B O 1
ATOM 3959 N N . GLY B 1 218 ? -14.344 19.5 4.254 1 89.25 218 GLY B N 1
ATOM 3960 C CA . GLY B 1 218 ? -13.82 20.438 3.27 1 89.25 218 GLY B CA 1
ATOM 3961 C C . GLY B 1 218 ? -12.328 20.297 3.059 1 89.25 218 GLY B C 1
ATOM 3962 O O . GLY B 1 218 ? -11.602 21.297 3.076 1 89.25 218 GLY B O 1
ATOM 3963 N N . LEU B 1 219 ? -11.875 19.047 2.9 1 89.69 219 LEU B N 1
ATOM 3964 C CA . LEU B 1 219 ? -10.438 18.812 2.746 1 89.69 219 LEU B CA 1
ATOM 3965 C C . LEU B 1 219 ? -9.906 19.484 1.483 1 89.69 219 LEU B C 1
ATOM 3967 O O . LEU B 1 219 ? -10.492 19.328 0.406 1 89.69 219 LEU B O 1
ATOM 3971 N N . ASN B 1 220 ? -8.805 20.297 1.61 1 89.5 220 ASN B N 1
ATOM 3972 C CA . ASN B 1 220 ? -8.281 21 0.454 1 89.5 220 ASN B CA 1
ATOM 3973 C C . ASN B 1 220 ? -6.773 21.234 0.574 1 89.5 220 ASN B C 1
ATOM 3975 O O . ASN B 1 220 ? -6.207 22.047 -0.158 1 89.5 220 ASN B O 1
ATOM 3979 N N . HIS B 1 221 ? -6.152 20.594 1.52 1 93.5 221 HIS B N 1
ATOM 3980 C CA . HIS B 1 221 ? -4.723 20.734 1.771 1 93.5 221 HIS B CA 1
ATOM 3981 C C . HIS B 1 221 ? -4.125 19.438 2.305 1 93.5 221 HIS B C 1
ATOM 3983 O O . HIS B 1 221 ? -4.852 18.547 2.732 1 93.5 221 HIS B O 1
ATOM 3989 N N . ALA B 1 222 ? -2.818 19.266 2.086 1 96.12 222 ALA B N 1
ATOM 3990 C CA . ALA B 1 222 ? -2.092 18.109 2.582 1 96.12 222 ALA B CA 1
ATOM 3991 C C . ALA B 1 222 ? -0.914 18.531 3.457 1 96.12 222 ALA B C 1
ATOM 3993 O O . ALA B 1 222 ? -0.219 19.5 3.15 1 96.12 222 ALA B O 1
ATOM 3994 N N . VAL B 1 223 ? -0.761 17.797 4.535 1 98.19 223 VAL B N 1
ATOM 3995 C CA . VAL B 1 223 ? 0.271 18.141 5.508 1 98.19 223 VAL B CA 1
ATOM 3996 C C . VAL B 1 223 ? 0.922 16.875 6.043 1 98.19 223 VAL B C 1
ATOM 3998 O O . VAL B 1 223 ? 0.513 15.766 5.691 1 98.19 223 VAL B O 1
ATOM 4001 N N . GLU B 1 224 ? 1.97 17.047 6.809 1 98.81 224 GLU B N 1
ATOM 4002 C CA . GLU B 1 224 ? 2.648 15.938 7.48 1 98.81 224 GLU B CA 1
ATOM 4003 C C . GLU B 1 224 ? 2.488 16.031 9 1 98.81 224 GLU B C 1
ATOM 4005 O O . GLU B 1 224 ? 2.893 17.031 9.609 1 98.81 224 GLU B O 1
ATOM 4010 N N . ILE B 1 225 ? 1.858 15.062 9.609 1 98.94 225 ILE B N 1
ATOM 4011 C CA . ILE B 1 225 ? 1.79 14.992 11.062 1 98.94 225 ILE B CA 1
ATOM 4012 C C . ILE B 1 225 ? 3.059 14.336 11.609 1 98.94 225 ILE B C 1
ATOM 4014 O O . ILE B 1 225 ? 3.367 13.195 11.273 1 98.94 225 ILE B O 1
ATOM 4018 N N . VAL B 1 226 ? 3.766 15.055 12.531 1 98.94 226 VAL B N 1
ATOM 4019 C CA . VAL B 1 226 ? 5.09 14.57 12.914 1 98.94 226 VAL B CA 1
ATOM 4020 C C . VAL B 1 226 ? 5.113 14.234 14.398 1 98.94 226 VAL B C 1
ATOM 4022 O O . VAL B 1 226 ? 6.074 13.641 14.891 1 98.94 226 VAL B O 1
ATOM 4025 N N . GLY B 1 227 ? 4.059 14.602 15.117 1 98.88 227 GLY B N 1
ATOM 4026 C CA . GLY B 1 227 ? 4.023 14.352 16.547 1 98.88 227 GLY B CA 1
ATOM 4027 C C . GLY B 1 227 ? 2.707 14.75 17.188 1 98.88 227 GLY B C 1
ATOM 4028 O O . GLY B 1 227 ? 1.756 15.117 16.5 1 98.88 227 GLY B O 1
ATOM 4029 N N . TYR B 1 228 ? 2.662 14.578 18.469 1 98.75 228 TYR B N 1
ATOM 4030 C CA . TYR B 1 228 ? 1.517 14.969 19.281 1 98.75 228 TYR B CA 1
ATOM 4031 C C . TYR B 1 228 ? 1.944 15.289 20.719 1 98.75 228 TYR B C 1
ATOM 4033 O O . TYR B 1 228 ? 3.029 14.891 21.156 1 98.75 228 TYR B O 1
ATOM 4041 N N . ASN B 1 229 ? 1.115 16.031 21.297 1 98.25 229 ASN B N 1
ATOM 4042 C CA . ASN B 1 229 ? 1.356 16.438 22.688 1 98.25 229 ASN B CA 1
ATOM 4043 C C . ASN B 1 229 ? 0.055 16.781 23.406 1 98.25 229 ASN B C 1
ATOM 4045 O O . ASN B 1 229 ? -1.025 16.688 22.812 1 98.25 229 ASN B O 1
ATOM 4049 N N . VAL B 1 230 ? 0.159 17.047 24.766 1 97.81 230 VAL B N 1
ATOM 4050 C CA . VAL B 1 230 ? -0.949 17.516 25.594 1 97.81 230 VAL B CA 1
ATOM 4051 C C . VAL B 1 230 ? -0.528 18.781 26.359 1 97.81 230 VAL B C 1
ATOM 4053 O O . VAL B 1 230 ? 0.491 18.781 27.047 1 97.81 230 VAL B O 1
ATOM 4056 N N . TYR B 1 231 ? -1.297 19.828 26.125 1 97.06 231 TYR B N 1
ATOM 4057 C CA . TYR B 1 231 ? -1.079 21.047 26.891 1 97.06 231 TYR B CA 1
ATOM 4058 C C . TYR B 1 231 ? -1.961 21.094 28.141 1 97.06 231 TYR B C 1
ATOM 4060 O O . TYR B 1 231 ? -3.17 20.859 28.047 1 97.06 231 TYR B O 1
ATOM 4068 N N . GLU B 1 232 ? -1.354 21.297 29.234 1 95.44 232 GLU B N 1
ATOM 4069 C CA . GLU B 1 232 ? -2.094 21.5 30.484 1 95.44 232 GLU B CA 1
ATOM 4070 C C . GLU B 1 232 ? -2.012 22.953 30.953 1 95.44 232 GLU B C 1
ATOM 4072 O O . GLU B 1 232 ? -0.917 23.469 31.172 1 95.44 232 GLU B O 1
ATOM 4077 N N . ASP B 1 233 ? -3.166 23.547 31.125 1 92.44 233 ASP B N 1
ATOM 4078 C CA . ASP B 1 233 ? -3.156 24.938 31.562 1 92.44 233 ASP B CA 1
ATOM 4079 C C . ASP B 1 233 ? -3.102 25.031 33.094 1 92.44 233 ASP B C 1
ATOM 4081 O O . ASP B 1 233 ? -2.975 24.016 33.781 1 92.44 233 ASP B O 1
ATOM 4085 N N . GLU B 1 234 ? -3.088 26.312 33.562 1 93.94 234 GLU B N 1
ATOM 4086 C CA . GLU B 1 234 ? -2.914 26.594 35 1 93.94 234 GLU B CA 1
ATOM 4087 C C . GLU B 1 234 ? -4.055 26 35.812 1 93.94 234 GLU B C 1
ATOM 4089 O O . GLU B 1 234 ? -3.891 25.719 37 1 93.94 234 GLU B O 1
ATOM 4094 N N . ASN B 1 235 ? -5.207 25.766 35.25 1 95.44 235 ASN B N 1
ATOM 4095 C CA . ASN B 1 235 ? -6.383 25.234 35.938 1 95.44 235 ASN B CA 1
ATOM 4096 C C . ASN B 1 235 ? -6.465 23.719 35.844 1 95.44 235 ASN B C 1
ATOM 4098 O O . ASN B 1 235 ? -7.422 23.109 36.312 1 95.44 235 ASN B O 1
ATOM 4102 N N . GLY B 1 236 ? -5.559 23.125 35.156 1 94.5 236 GLY B N 1
ATOM 4103 C CA . GLY B 1 236 ? -5.523 21.672 35.031 1 94.5 236 GLY B CA 1
ATOM 4104 C C . GLY B 1 236 ? -6.25 21.156 33.812 1 94.5 236 GLY B C 1
ATOM 4105 O O . GLY B 1 236 ? -6.383 19.953 33.625 1 94.5 236 GLY B O 1
ATOM 4106 N N . ASN B 1 237 ? -6.688 22.094 33 1 94.62 237 ASN B N 1
ATOM 4107 C CA . ASN B 1 237 ? -7.328 21.656 31.75 1 94.62 237 ASN B CA 1
ATOM 4108 C C . ASN B 1 237 ? -6.305 21.141 30.734 1 94.62 237 ASN B C 1
ATOM 4110 O O . ASN B 1 237 ? -5.258 21.766 30.531 1 94.62 237 ASN B O 1
ATOM 4114 N N . ARG B 1 238 ? -6.648 19.984 30.188 1 97 238 ARG B N 1
ATOM 4115 C CA . ARG B 1 238 ? -5.73 19.312 29.281 1 97 238 ARG B CA 1
ATOM 4116 C C . ARG B 1 238 ? -6.227 19.391 27.844 1 97 238 ARG B C 1
ATOM 4118 O O . ARG B 1 238 ? -7.391 19.078 27.562 1 97 238 ARG B O 1
ATOM 4125 N N . THR B 1 239 ? -5.379 19.875 26.938 1 97.44 239 THR B N 1
ATOM 4126 C CA . THR B 1 239 ? -5.699 19.969 25.516 1 97.44 239 THR B CA 1
ATOM 4127 C C . THR B 1 239 ? -4.695 19.172 24.688 1 97.44 239 THR B C 1
ATOM 4129 O O . THR B 1 239 ? -3.551 19.609 24.516 1 97.44 239 THR B O 1
ATOM 4132 N N . PRO B 1 240 ? -5.117 17.969 24.219 1 98.5 240 PRO B N 1
ATOM 4133 C CA . PRO B 1 240 ? -4.238 17.25 23.297 1 98.5 240 PRO B CA 1
ATOM 4134 C C . PRO B 1 240 ? -4.16 17.922 21.922 1 98.5 240 PRO B C 1
ATOM 4136 O O . PRO B 1 240 ? -5.137 18.516 21.469 1 98.5 240 PRO B O 1
ATOM 4139 N N . TYR B 1 241 ? -2.971 17.844 21.266 1 98.62 241 TYR B N 1
ATOM 4140 C CA . TYR B 1 241 ? -2.85 18.469 19.953 1 98.62 241 TYR B CA 1
ATOM 4141 C C . TYR B 1 241 ? -1.839 17.719 19.078 1 98.62 241 TYR B C 1
ATOM 4143 O O . TYR B 1 241 ? -0.974 17.016 19.609 1 98.62 241 TYR B O 1
ATOM 4151 N N . TRP B 1 242 ? -2.066 17.844 17.781 1 98.88 242 TRP B N 1
ATOM 4152 C CA . TRP B 1 242 ? -1.138 17.344 16.766 1 98.88 242 TRP B CA 1
ATOM 4153 C C . TRP B 1 242 ? -0.033 18.359 16.5 1 98.88 242 TRP B C 1
ATOM 4155 O O . TRP B 1 242 ? -0.275 19.578 16.531 1 98.88 242 TRP B O 1
ATOM 4165 N N . ILE B 1 243 ? 1.16 17.891 16.25 1 98.88 243 ILE B N 1
ATOM 4166 C CA . ILE B 1 243 ? 2.25 18.656 15.672 1 98.88 243 ILE B CA 1
ATOM 4167 C C . ILE B 1 243 ? 2.33 18.406 14.164 1 98.88 243 ILE B C 1
ATOM 4169 O O . ILE B 1 243 ? 2.639 17.297 13.734 1 98.88 243 ILE B O 1
ATOM 4173 N N . ILE B 1 244 ? 2.061 19.484 13.383 1 98.88 244 ILE B N 1
ATOM 4174 C CA . ILE B 1 244 ? 1.886 19.312 11.945 1 98.88 244 ILE B CA 1
ATOM 4175 C C . ILE B 1 244 ? 2.898 20.172 11.195 1 98.88 244 ILE B C 1
ATOM 4177 O O . ILE B 1 244 ? 3.002 21.375 11.445 1 98.88 244 ILE B O 1
ATOM 4181 N N . LYS B 1 245 ? 3.67 19.562 10.32 1 98.88 245 LYS B N 1
ATOM 4182 C CA . LYS B 1 245 ? 4.582 20.281 9.438 1 98.88 245 LYS B CA 1
ATOM 4183 C C . LYS B 1 245 ? 3.871 20.75 8.172 1 98.88 245 LYS B C 1
ATOM 4185 O O . LYS B 1 245 ? 3.293 19.922 7.449 1 98.88 245 LYS B O 1
ATOM 4190 N N . ASN B 1 246 ? 3.895 22.031 7.957 1 97.94 246 ASN B N 1
ATOM 4191 C CA . ASN B 1 246 ? 3.314 22.641 6.762 1 97.94 246 ASN B CA 1
ATOM 4192 C C . ASN B 1 246 ? 4.379 22.938 5.707 1 97.94 246 ASN B C 1
ATOM 4194 O O . ASN B 1 246 ? 5.559 22.656 5.918 1 97.94 246 ASN B O 1
ATOM 4198 N N . SER B 1 247 ? 3.867 23.453 4.504 1 97.94 247 SER B N 1
ATOM 4199 C CA . SER B 1 247 ? 4.797 23.672 3.404 1 97.94 247 SER B CA 1
ATOM 4200 C C . SER B 1 247 ? 4.688 25.109 2.879 1 97.94 247 SER B C 1
ATOM 4202 O O . SER B 1 247 ? 4.789 25.344 1.673 1 97.94 247 SER B O 1
ATOM 4204 N N . TRP B 1 248 ? 4.43 26.047 3.773 1 97 248 TRP B N 1
ATOM 4205 C CA . TRP B 1 248 ? 4.305 27.453 3.393 1 97 248 TRP B CA 1
ATOM 4206 C C . TRP B 1 248 ? 5.484 28.266 3.918 1 97 248 TRP B C 1
ATOM 4208 O O . TRP B 1 248 ? 5.355 29.453 4.172 1 97 248 TRP B O 1
ATOM 4218 N N . GLY B 1 249 ? 6.617 27.547 4.207 1 96.88 249 GLY B N 1
ATOM 4219 C CA . GLY B 1 249 ? 7.82 28.219 4.668 1 96.88 249 GLY B CA 1
ATOM 4220 C C . GLY B 1 249 ? 7.938 28.266 6.18 1 96.88 249 GLY B C 1
ATOM 4221 O O . GLY B 1 249 ? 6.93 28.219 6.887 1 96.88 249 GLY B O 1
ATOM 4222 N N . ALA B 1 250 ? 9.195 28.469 6.637 1 97.31 250 ALA B N 1
ATOM 4223 C CA . ALA B 1 250 ? 9.484 28.469 8.07 1 97.31 250 ALA B CA 1
ATOM 4224 C C . ALA B 1 250 ? 8.938 29.734 8.734 1 97.31 250 ALA B C 1
ATOM 4226 O O . ALA B 1 250 ? 8.812 29.781 9.961 1 97.31 250 ALA B O 1
ATOM 4227 N N . GLY B 1 251 ? 8.625 30.734 7.949 1 96.69 251 GLY B N 1
ATOM 4228 C CA . GLY B 1 251 ? 8.086 31.984 8.492 1 96.69 251 GLY B CA 1
ATOM 4229 C C . GLY B 1 251 ? 6.605 31.891 8.82 1 96.69 251 GLY B C 1
ATOM 4230 O O . GLY B 1 251 ? 6.066 32.781 9.5 1 96.69 251 GLY B O 1
ATOM 4231 N N . TRP B 1 252 ? 5.984 30.875 8.391 1 97.06 252 TRP B N 1
ATOM 4232 C CA . TRP B 1 252 ? 4.555 30.688 8.609 1 97.06 252 TRP B CA 1
ATOM 4233 C C . TRP B 1 252 ? 4.305 29.938 9.922 1 97.06 252 TRP B C 1
ATOM 4235 O O . TRP B 1 252 ? 5.062 29.047 10.289 1 97.06 252 TRP B O 1
ATOM 4245 N N . GLY B 1 253 ? 3.225 30.297 10.617 1 97.44 253 GLY B N 1
ATOM 4246 C CA . GLY B 1 253 ? 2.859 29.609 11.844 1 97.44 253 GLY B CA 1
ATOM 4247 C C . GLY B 1 253 ? 3.961 29.609 12.883 1 97.44 253 GLY B C 1
ATOM 4248 O O . GLY B 1 253 ? 4.551 30.656 13.164 1 97.44 253 GLY B O 1
ATOM 4249 N N . GLU B 1 254 ? 4.145 28.531 13.516 1 97.75 254 GLU B N 1
ATOM 4250 C CA . GLU B 1 254 ? 5.219 28.359 14.492 1 97.75 254 GLU B CA 1
ATOM 4251 C C . GLU B 1 254 ? 6.445 27.719 13.859 1 97.75 254 GLU B C 1
ATOM 4253 O O . GLU B 1 254 ? 6.645 26.5 13.977 1 97.75 254 GLU B O 1
ATOM 4258 N N . ASN B 1 255 ? 7.258 28.531 13.195 1 97.69 255 ASN B N 1
ATOM 4259 C CA . ASN B 1 255 ? 8.438 28.031 12.484 1 97.69 255 ASN B CA 1
ATOM 4260 C C . ASN B 1 255 ? 8.062 26.984 11.438 1 97.69 255 ASN B C 1
ATOM 4262 O O . ASN B 1 255 ? 8.719 25.953 11.32 1 97.69 255 ASN B O 1
ATOM 4266 N N . GLY B 1 256 ? 6.895 27.141 10.812 1 98.38 256 GLY B N 1
ATOM 4267 C CA . GLY B 1 256 ? 6.441 26.266 9.742 1 98.38 256 GLY B CA 1
ATOM 4268 C C . GLY B 1 256 ? 5.527 25.156 10.227 1 98.38 256 GLY B C 1
ATOM 4269 O O . GLY B 1 256 ? 5.051 24.344 9.43 1 98.38 256 GLY B O 1
ATOM 4270 N N . TYR B 1 257 ? 5.242 25.188 11.523 1 98.75 257 TYR B N 1
ATOM 4271 C CA . TYR B 1 257 ? 4.438 24.109 12.102 1 98.75 257 TYR B CA 1
ATOM 4272 C C . TYR B 1 257 ? 3.08 24.641 12.555 1 98.75 257 TYR B C 1
ATOM 4274 O O . TYR B 1 257 ? 2.922 25.844 12.805 1 98.75 257 TYR B O 1
ATOM 4282 N N . TYR B 1 258 ? 2.129 23.766 12.539 1 98.75 258 TYR B N 1
ATOM 4283 C CA . TYR B 1 258 ? 0.738 23.969 12.93 1 98.75 258 TYR B CA 1
ATOM 4284 C C . TYR B 1 258 ? 0.347 23.062 14.078 1 98.75 258 TYR B C 1
ATOM 4286 O O . TYR B 1 258 ? 0.533 21.844 14 1 98.75 258 TYR B O 1
ATOM 4294 N N . TYR B 1 259 ? -0.084 23.656 15.188 1 98.81 259 TYR B N 1
ATOM 4295 C CA . TYR B 1 259 ? -0.594 22.891 16.312 1 98.81 259 TYR B CA 1
ATOM 4296 C C . TYR B 1 259 ? -2.117 22.875 16.312 1 98.81 259 TYR B C 1
ATOM 4298 O O . TYR B 1 259 ? -2.752 23.922 16.453 1 98.81 259 TYR B O 1
ATOM 4306 N N . LEU B 1 260 ? -2.676 21.703 16.109 1 98.81 260 LEU B N 1
ATOM 4307 C CA . LEU B 1 260 ? -4.117 21.531 15.961 1 98.81 260 LEU B CA 1
ATOM 4308 C C . LEU B 1 260 ? -4.668 20.609 17.047 1 98.81 260 LEU B C 1
ATOM 4310 O O . LEU B 1 260 ? -4.102 19.547 17.312 1 98.81 260 LEU B O 1
ATOM 4314 N N . VAL B 1 261 ? -5.746 21.031 17.578 1 98.69 261 VAL B N 1
ATOM 4315 C CA . VAL B 1 261 ? -6.375 20.219 18.625 1 98.69 261 VAL B CA 1
ATOM 4316 C C . VAL B 1 261 ? -6.641 18.812 18.094 1 98.69 261 VAL B C 1
ATOM 4318 O O . VAL B 1 261 ? -7.031 18.641 16.938 1 98.69 261 VAL B O 1
ATOM 4321 N N . ARG B 1 262 ? -6.406 17.859 18.938 1 98 262 ARG B N 1
ATOM 4322 C CA . ARG B 1 262 ? -6.539 16.453 18.625 1 98 262 ARG B CA 1
ATOM 4323 C C . ARG B 1 262 ? -7.734 15.836 19.344 1 98 262 ARG B C 1
ATOM 4325 O O . ARG B 1 262 ? -8.039 16.203 20.484 1 98 262 ARG B O 1
ATOM 4332 N N . GLY B 1 263 ? -8.438 14.859 18.656 1 96.88 263 GLY B N 1
ATOM 4333 C CA . GLY B 1 263 ? -9.445 14.062 19.328 1 96.88 263 GLY B CA 1
ATOM 4334 C C . GLY B 1 263 ? -10.852 14.305 18.812 1 96.88 263 GLY B C 1
ATOM 4335 O O . GLY B 1 263 ? -11.797 13.625 19.219 1 96.88 263 GLY B O 1
ATOM 4336 N N . ARG B 1 264 ? -10.992 15.141 17.875 1 96.06 264 ARG B N 1
ATOM 4337 C CA . ARG B 1 264 ? -12.344 15.391 17.406 1 96.06 264 ARG B CA 1
ATOM 4338 C C . ARG B 1 264 ? -12.367 15.586 15.891 1 96.06 264 ARG B C 1
ATOM 4340 O O . ARG B 1 264 ? -13.266 16.234 15.352 1 96.06 264 ARG B O 1
ATOM 4347 N N . ASN B 1 265 ? -11.336 15.172 15.234 1 97.12 265 ASN B N 1
ATOM 4348 C CA . ASN B 1 265 ? -11.195 15.273 13.781 1 97.12 265 ASN B CA 1
ATOM 4349 C C . ASN B 1 265 ? -11.328 16.719 13.305 1 97.12 265 ASN B C 1
ATOM 4351 O O . ASN B 1 265 ? -12.047 17 12.344 1 97.12 265 ASN B O 1
ATOM 4355 N N . ALA B 1 266 ? -10.672 17.594 14.117 1 98.19 266 ALA B N 1
ATOM 4356 C CA . ALA B 1 266 ? -10.672 19.016 13.758 1 98.19 266 ALA B CA 1
ATOM 4357 C C . ALA B 1 266 ? -10.172 19.219 12.328 1 98.19 266 ALA B C 1
ATOM 4359 O O . ALA B 1 266 ? -9.164 18.625 11.93 1 98.19 266 ALA B O 1
ATOM 4360 N N . CYS B 1 267 ? -10.961 19.984 11.555 1 97.38 267 CYS B N 1
ATOM 4361 C CA . CYS B 1 267 ? -10.633 20.359 10.188 1 97.38 267 CYS B CA 1
ATOM 4362 C C . CYS B 1 267 ? -10.453 19.109 9.32 1 97.38 267 CYS B C 1
ATOM 4364 O O . CYS B 1 267 ? -9.82 19.172 8.266 1 97.38 267 CYS B O 1
ATOM 4366 N N . GLY B 1 268 ? -10.883 17.953 9.711 1 96 268 GLY B N 1
ATOM 4367 C CA . GLY B 1 268 ? -10.859 16.734 8.914 1 96 268 GLY B CA 1
ATOM 4368 C C . GLY B 1 268 ? -9.508 16.047 8.938 1 96 268 GLY B C 1
ATOM 4369 O O . GLY B 1 268 ? -9.203 15.25 8.047 1 96 268 GLY B O 1
ATOM 4370 N N . ILE B 1 269 ? -8.688 16.281 9.977 1 97.44 269 ILE B N 1
ATOM 4371 C CA . ILE B 1 269 ? -7.289 15.875 10.008 1 97.44 269 ILE B CA 1
ATOM 4372 C C . ILE B 1 269 ? -7.203 14.352 10.016 1 97.44 269 ILE B C 1
ATOM 4374 O O . ILE B 1 269 ? -6.176 13.773 9.648 1 97.44 269 ILE B O 1
ATOM 4378 N N . ALA B 1 270 ? -8.258 13.633 10.414 1 95.56 270 ALA B N 1
ATOM 4379 C CA . ALA B 1 270 ? -8.219 12.18 10.531 1 95.56 270 ALA B CA 1
ATOM 4380 C C . ALA B 1 270 ? -8.867 11.508 9.328 1 95.56 270 ALA B C 1
ATOM 4382 O O . ALA B 1 270 ? -8.883 10.281 9.227 1 95.56 270 ALA B O 1
ATOM 4383 N N . SER B 1 271 ? -9.336 12.281 8.383 1 90.5 271 SER B N 1
ATOM 4384 C CA . SER B 1 271 ? -10.258 11.773 7.371 1 90.5 271 SER B CA 1
ATOM 4385 C C . SER B 1 271 ? -9.508 11.094 6.227 1 90.5 271 SER B C 1
ATOM 4387 O O . SER B 1 271 ? -10.062 10.242 5.531 1 90.5 271 SER B O 1
ATOM 4389 N N . ASP B 1 272 ? -8.32 11.461 5.961 1 92.06 272 ASP B N 1
ATOM 4390 C CA . ASP B 1 272 ? -7.465 10.906 4.91 1 92.06 272 ASP B CA 1
ATOM 4391 C C . ASP B 1 272 ? -6 10.898 5.34 1 92.06 272 ASP B C 1
ATOM 4393 O O . ASP B 1 272 ? -5.27 11.859 5.09 1 92.06 272 ASP B O 1
ATOM 4397 N N . VAL B 1 273 ? -5.668 9.781 5.992 1 95.69 273 VAL B N 1
ATOM 4398 C CA . VAL B 1 273 ? -4.344 9.648 6.586 1 95.69 273 VAL B CA 1
ATOM 4399 C C . VAL B 1 273 ? -3.65 8.406 6.023 1 95.69 273 VAL B C 1
ATOM 4401 O O . VAL B 1 273 ? -4.277 7.355 5.867 1 95.69 273 VAL B O 1
ATOM 4404 N N . SER B 1 274 ? -2.434 8.57 5.664 1 95.81 274 SER B N 1
ATOM 4405 C CA . SER B 1 274 ? -1.67 7.457 5.109 1 95.81 274 SER B CA 1
ATOM 4406 C C . SER B 1 274 ? -0.177 7.629 5.375 1 95.81 274 SER B C 1
ATOM 4408 O O . SER B 1 274 ? 0.256 8.672 5.871 1 95.81 274 SER B O 1
ATOM 4410 N N . PHE B 1 275 ? 0.584 6.605 5.176 1 96.25 275 PHE B N 1
ATOM 4411 C CA . PHE B 1 275 ? 2.039 6.707 5.18 1 96.25 275 PHE B CA 1
ATOM 4412 C C . PHE B 1 275 ? 2.654 5.664 4.25 1 96.25 275 PHE B C 1
ATOM 4414 O O . PHE B 1 275 ? 2.025 4.648 3.943 1 96.25 275 PHE B O 1
ATOM 4421 N N . PRO B 1 276 ? 3.838 5.949 3.756 1 96.06 276 PRO B N 1
ATOM 4422 C CA . PRO B 1 276 ? 4.523 5.086 2.793 1 96.06 276 PRO B CA 1
ATOM 4423 C C . PRO B 1 276 ? 5.27 3.932 3.463 1 96.06 276 PRO B C 1
ATOM 4425 O O . PRO B 1 276 ? 5.539 3.984 4.664 1 96.06 276 PRO B O 1
ATOM 4428 N N . ILE B 1 277 ? 5.516 2.932 2.727 1 92.88 277 ILE B N 1
ATOM 4429 C CA . ILE B 1 277 ? 6.512 1.914 3.039 1 92.88 277 ILE B CA 1
ATOM 4430 C C . ILE B 1 277 ? 7.73 2.09 2.135 1 92.88 277 ILE B C 1
ATOM 4432 O O . ILE B 1 277 ? 7.629 1.953 0.913 1 92.88 277 ILE B O 1
ATOM 4436 N N . VAL B 1 278 ? 8.812 2.441 2.787 1 91.5 278 VAL B N 1
ATOM 4437 C CA . VAL B 1 278 ? 10.008 2.756 2.012 1 91.5 278 VAL B CA 1
ATOM 4438 C C . VAL B 1 278 ? 10.875 1.506 1.869 1 91.5 278 VAL B C 1
ATOM 4440 O O . VAL B 1 278 ? 10.789 0.587 2.688 1 91.5 278 VAL B O 1
ATOM 4443 N N . GLY B 1 279 ? 11.578 1.393 0.74 1 81.5 279 GLY B N 1
ATOM 4444 C CA . GLY B 1 279 ? 12.445 0.259 0.465 1 81.5 279 GLY B CA 1
ATOM 4445 C C . GLY B 1 279 ? 13.906 0.642 0.344 1 81.5 279 GLY B C 1
ATOM 4446 O O . GLY B 1 279 ? 14.234 1.822 0.211 1 81.5 279 GLY B O 1
#